Protein AF-A0A8J6HPQ1-F1 (afdb_monomer_lite)

Secondary structure (DSSP, 8-state):
-PPPP-------EEE--S-------------------------------------S-TTSSSSS-----------GGGG------------------PPP-S--S-SS--EEEBPS---STTHHHHHHHHHHHHHHHHH-TTEEEEEEEESBGGGGGG-SEEEEEEESS-EEEEEEEEE--S-TTT-PBPHHHHHSSSSTT-HHHHHHHHHHTHHHHTTSEEEEEESPPBSS-TTTPEEEEEETTEEEEEEEEE-PPPTTT-S-TTSEEEEEE-TTS-HHHHHHHHHHHTTEEEE-S---HHHHHHHHHHHHHHHH----HHHHHHHHHHHHHHHH--SEEEPEEHHHHHHHHHHHHHTTT-PPPPPP-SPPPHHHHHHHHHHTT-SEEEEEGGGHHHHHHH----HHHHHT-HHHHHHHHHHT---SHHHHHHHHHHTTSS-EEEEE--

Radius of gyration: 29.82 Å; chains: 1; bounding box: 67×62×105 Å

Sequence (450 aa):
METDPATTRRLPIAVIPDNLRRNSSVKKGYAGKEVTTGRNSDTPHSSSEICQPFFENAGLVYKSMRGMMTNSIDRDQWLNVTSESTRYNMAQNGSVTAPDSQGVFRGKGWTFTKRTETLNWGMAFEDMNLVSLTLNLTFDNAVQDFVLSSYDSKFGAFGDIVCEVEASQENSKYAIQLKHVKDEQKKKIKVTDLENKCGKFSLLTFFEQYQEVKDVCEPYDIILHTNQKLDFNAEEEKIVFKHGTNTINVVMTKCDAHPWLSTNTNKSYKFKIIENQSKTNMKKYGKFFGKFYLYVEQMNVRQLEEHILDKFKNEFCCENDHALKKYLHFIKSWKNRDGKKKKLSKTVMKNVLLLNLLSEKIRLPMFSKEPLSAEIRQLREKILKYDVTILGTEKEDLIKRIWRFNSNELLNDAQAQELVVDYQLTFNDQTVLKLQWMMDRCPLLVVDSD

Foldseek 3Di:
DDDDDDPPPDFDEDEDDDPDDDDDDDDDDDDDDDDDDDDDDDDDDDDDDDDDDPPDDPPPPPPPPPDDDDDDDDPPPPPDDDDDDDDDDDDDDDDDDDDDPDPDPDDPDQKAAADPDDDPPCVLVLLLLLLLLLLLLLPDPQWPKKWWDARGVLLPQQRRIWMWTDGPPDTATAREHEDEDPDQPPDADELVQCQDCDHPNDVVVVLVSCVVNVVPCLRHQGEYAYLHHHPDDQQPDWRWHDDPPDTWTKGWDFDADDPSNAQDRRQKIAIDTDPPDDPVCCVSCVSVRVRYMYGYNGDGSVRSVVVSQVSVCVVPVDPPVQLVVQLSVQSSVLNPDHDMHGTDMSVLSVLLSVCSVQVVQQDAQAADPDDQDPVLQVVQVVQLVGQEYEDEPVCSNVVNRSDHDDLVVLVPDPQSVVCCVSSVNDDDPSSRLSSCSVVSNGHRYGYDDD

Structure (mmCIF, N/CA/C/O backbone):
data_AF-A0A8J6HPQ1-F1
#
_entry.id   AF-A0A8J6HPQ1-F1
#
loop_
_atom_site.group_PDB
_atom_site.id
_atom_site.type_symbol
_atom_site.label_atom_id
_atom_site.label_alt_id
_atom_site.label_comp_id
_atom_site.label_asym_id
_atom_site.label_entity_id
_atom_site.label_seq_id
_atom_site.pdbx_PDB_ins_code
_atom_site.Cartn_x
_atom_site.Cartn_y
_atom_site.Cartn_z
_atom_site.occupancy
_atom_site.B_iso_or_equiv
_atom_site.auth_seq_id
_atom_site.auth_comp_id
_atom_site.auth_asym_id
_atom_site.auth_atom_id
_atom_site.pdbx_PDB_model_num
ATOM 1 N N . MET A 1 1 ? -19.450 -30.661 -16.670 1.00 32.78 1 MET A N 1
ATOM 2 C CA . MET A 1 1 ? -19.177 -29.447 -17.463 1.00 32.78 1 MET A CA 1
ATOM 3 C C . MET A 1 1 ? -17.794 -28.988 -17.066 1.00 32.78 1 MET A C 1
ATOM 5 O O . MET A 1 1 ? -17.616 -28.540 -15.942 1.00 32.78 1 MET A O 1
ATOM 9 N N . GLU A 1 2 ? -16.821 -29.282 -17.922 1.00 23.94 2 GLU A N 1
ATOM 10 C CA . GLU A 1 2 ? -15.404 -28.991 -17.704 1.00 23.94 2 GLU A CA 1
ATOM 11 C C . GLU A 1 2 ? -15.161 -27.481 -17.752 1.00 23.94 2 GLU A C 1
ATOM 13 O O . GLU A 1 2 ? -15.694 -26.777 -18.608 1.00 23.94 2 GLU A O 1
ATOM 18 N N . THR A 1 3 ? -14.402 -26.992 -16.777 1.00 25.98 3 THR A N 1
ATOM 19 C CA . THR A 1 3 ? -13.984 -25.600 -16.640 1.00 25.98 3 THR A CA 1
ATOM 20 C C . THR A 1 3 ? -12.776 -25.326 -17.529 1.00 25.98 3 THR A C 1
ATOM 22 O O . THR A 1 3 ? -11.745 -25.983 -17.393 1.00 25.98 3 THR A O 1
ATOM 25 N N . ASP A 1 4 ? -12.921 -24.335 -18.400 1.00 23.81 4 ASP A N 1
ATOM 26 C CA . ASP A 1 4 ? -11.893 -23.786 -19.284 1.00 23.81 4 ASP A CA 1
ATOM 27 C C . ASP A 1 4 ? -10.743 -23.155 -18.460 1.00 23.81 4 ASP A C 1
ATOM 29 O O . ASP A 1 4 ? -11.016 -22.323 -17.583 1.00 23.81 4 ASP A O 1
ATOM 33 N N . PRO A 1 5 ? -9.464 -23.536 -18.652 1.00 29.23 5 PRO A N 1
ATOM 34 C CA . PRO A 1 5 ? -8.360 -22.928 -17.926 1.00 29.23 5 PRO A CA 1
ATOM 35 C C . PRO A 1 5 ? -8.022 -21.552 -18.508 1.00 29.23 5 PRO A C 1
ATOM 37 O O . PRO A 1 5 ? -7.756 -21.383 -19.696 1.00 29.23 5 PRO A O 1
ATOM 40 N N . ALA A 1 6 ? -8.001 -20.566 -17.612 1.00 28.52 6 ALA A N 1
ATOM 41 C CA . ALA A 1 6 ? -7.665 -19.173 -17.859 1.00 28.52 6 ALA A CA 1
ATOM 42 C C . ALA A 1 6 ? -6.465 -18.994 -18.808 1.00 28.52 6 ALA A C 1
ATOM 44 O O . ALA A 1 6 ? -5.337 -19.391 -18.513 1.00 28.52 6 ALA A O 1
ATOM 45 N N . THR A 1 7 ? -6.700 -18.311 -19.929 1.00 26.25 7 THR A N 1
ATOM 46 C CA . THR A 1 7 ? -5.657 -17.793 -20.817 1.00 26.25 7 THR A CA 1
ATOM 47 C C . THR A 1 7 ? -4.759 -16.806 -20.073 1.00 26.25 7 THR A C 1
ATOM 49 O O . THR A 1 7 ? -5.055 -15.613 -19.981 1.00 26.25 7 THR A O 1
ATOM 52 N N . THR A 1 8 ? -3.617 -17.283 -19.587 1.00 29.33 8 THR A N 1
ATOM 53 C CA . THR A 1 8 ? -2.474 -16.445 -19.224 1.00 29.33 8 THR A CA 1
ATOM 54 C C . THR A 1 8 ? -1.990 -15.751 -20.498 1.00 29.33 8 THR A C 1
ATOM 56 O O . THR A 1 8 ? -1.337 -16.373 -21.339 1.00 29.33 8 THR A O 1
ATOM 59 N N . ARG A 1 9 ? -2.326 -14.468 -20.698 1.00 25.91 9 ARG A N 1
ATOM 60 C CA . ARG A 1 9 ? -1.739 -13.667 -21.786 1.00 25.91 9 ARG A CA 1
ATOM 61 C C . ARG A 1 9 ? -0.232 -13.566 -21.544 1.00 25.91 9 ARG A C 1
ATOM 63 O O . ARG A 1 9 ? 0.218 -12.777 -20.720 1.00 25.91 9 ARG A O 1
ATOM 70 N N . ARG A 1 10 ? 0.540 -14.400 -22.243 1.00 32.25 10 ARG A N 1
ATOM 71 C CA . ARG A 1 10 ? 2.000 -14.288 -22.318 1.00 32.25 10 ARG A CA 1
ATOM 72 C C . ARG A 1 10 ? 2.336 -12.970 -23.017 1.00 32.25 10 ARG A C 1
ATOM 74 O O . ARG A 1 10 ? 1.737 -12.665 -24.048 1.00 32.25 10 ARG A O 1
ATOM 81 N N . LEU A 1 11 ? 3.272 -12.203 -22.461 1.00 37.22 11 LEU A N 1
ATOM 82 C CA . LEU A 1 11 ? 3.807 -11.025 -23.143 1.00 37.22 11 LEU A CA 1
ATOM 83 C C . LEU A 1 11 ? 4.459 -11.476 -24.464 1.00 37.22 11 LEU A C 1
ATOM 85 O O . LEU A 1 11 ? 5.200 -12.465 -24.454 1.00 37.22 11 LEU A O 1
ATOM 89 N N . PRO A 1 12 ? 4.191 -10.813 -25.600 1.00 37.28 12 PRO A N 1
ATOM 90 C CA . PRO A 1 12 ? 4.874 -11.107 -26.850 1.00 37.28 12 PRO A CA 1
ATOM 91 C C . PRO A 1 12 ? 6.359 -10.737 -26.719 1.00 37.28 12 PRO A C 1
ATOM 93 O O . PRO A 1 12 ? 6.711 -9.569 -26.565 1.00 37.28 12 PRO A O 1
ATOM 96 N N . ILE A 1 13 ? 7.235 -11.741 -26.808 1.00 43.84 13 ILE A N 1
ATOM 97 C CA . ILE A 1 13 ? 8.697 -11.585 -26.792 1.00 43.84 13 ILE A CA 1
ATOM 98 C C . ILE A 1 13 ? 9.233 -11.880 -28.194 1.00 43.84 13 ILE A C 1
ATOM 100 O O . ILE A 1 13 ? 8.897 -12.910 -28.782 1.00 43.84 13 ILE A O 1
ATOM 104 N N . ALA A 1 14 ? 10.086 -10.998 -28.719 1.00 48.56 14 ALA A N 1
ATOM 105 C CA . ALA A 1 14 ? 10.877 -11.275 -29.916 1.00 48.56 14 ALA A CA 1
ATOM 106 C C . ALA A 1 14 ? 12.315 -11.644 -29.538 1.00 48.56 14 ALA A C 1
ATOM 108 O O . ALA A 1 14 ? 12.958 -10.930 -28.765 1.00 48.56 14 ALA A O 1
ATOM 109 N N . VAL A 1 15 ? 12.825 -12.715 -30.150 1.00 51.72 15 VAL A N 1
ATOM 110 C CA . VAL A 1 15 ? 14.250 -13.067 -30.168 1.00 51.72 15 VAL A CA 1
ATOM 111 C C . VAL A 1 15 ? 14.731 -12.886 -31.603 1.00 51.72 15 VAL A C 1
ATOM 113 O O . VAL A 1 15 ? 14.120 -13.431 -32.523 1.00 51.72 15 VAL A O 1
ATOM 116 N N . ILE A 1 16 ? 15.786 -12.098 -31.815 1.00 53.22 16 ILE A N 1
ATOM 117 C CA . ILE A 1 16 ? 16.389 -11.921 -33.142 1.00 53.22 16 ILE A CA 1
ATOM 118 C C . ILE A 1 16 ? 17.510 -12.961 -33.289 1.00 53.22 16 ILE A C 1
ATOM 120 O O . ILE A 1 16 ? 18.554 -12.782 -32.668 1.00 53.22 16 ILE A O 1
ATOM 124 N N . PRO A 1 17 ? 17.329 -14.036 -34.083 1.00 43.28 17 PRO A N 1
ATOM 125 C CA . PRO A 1 17 ? 18.342 -15.076 -34.231 1.00 43.28 17 PRO A CA 1
ATOM 126 C C . PRO A 1 17 ? 19.552 -14.602 -35.049 1.00 43.28 17 PRO A C 1
ATOM 128 O O . PRO A 1 17 ? 19.472 -13.680 -35.867 1.00 43.28 17 PRO A O 1
ATOM 131 N N . ASP A 1 18 ? 20.674 -15.302 -34.887 1.00 39.25 18 ASP A N 1
ATOM 132 C CA . ASP A 1 18 ? 21.975 -14.938 -35.458 1.00 39.25 18 ASP A CA 1
ATOM 133 C C . ASP A 1 18 ? 22.052 -14.919 -36.990 1.00 39.25 18 ASP A C 1
ATOM 135 O O . ASP A 1 18 ? 22.879 -14.206 -37.576 1.00 39.25 18 ASP A O 1
ATOM 139 N N . ASN A 1 19 ? 21.157 -15.628 -37.672 1.00 39.09 19 ASN A N 1
ATOM 140 C CA . ASN A 1 19 ? 21.348 -16.021 -39.065 1.00 39.09 19 ASN A CA 1
ATOM 141 C C . ASN A 1 19 ? 20.798 -15.007 -40.081 1.00 39.09 19 ASN A C 1
ATOM 143 O O . ASN A 1 19 ? 19.824 -15.264 -40.780 1.00 39.09 19 ASN A O 1
ATOM 147 N N . LEU A 1 20 ? 21.487 -13.873 -40.222 1.00 37.72 20 LEU A N 1
ATOM 148 C CA . LEU A 1 20 ? 21.421 -13.010 -41.410 1.00 37.72 20 LEU A CA 1
ATOM 149 C C . LEU A 1 20 ? 22.843 -12.584 -41.814 1.00 37.72 20 LEU A C 1
ATOM 151 O O . LEU A 1 20 ? 23.227 -11.422 -41.686 1.00 37.72 20 LEU A O 1
ATOM 155 N N . ARG A 1 21 ? 23.656 -13.531 -42.305 1.00 31.25 21 ARG A N 1
ATOM 156 C CA . ARG A 1 21 ? 24.890 -13.205 -43.041 1.00 31.25 21 ARG A CA 1
ATOM 157 C C . ARG A 1 21 ? 24.569 -13.027 -44.525 1.00 31.25 21 ARG A C 1
ATOM 159 O O . ARG A 1 21 ? 24.099 -13.945 -45.189 1.00 31.25 21 ARG A O 1
ATOM 166 N N . ARG A 1 22 ? 24.853 -11.825 -45.034 1.00 33.72 22 ARG A N 1
ATOM 167 C CA . ARG A 1 22 ? 24.871 -11.488 -46.463 1.00 33.72 22 ARG A CA 1
ATOM 168 C C . ARG A 1 22 ? 25.926 -12.335 -47.183 1.00 33.72 22 ARG A C 1
ATOM 170 O O . ARG A 1 22 ? 27.099 -12.282 -46.826 1.00 33.72 22 ARG A O 1
ATOM 177 N N . ASN A 1 23 ? 25.519 -13.038 -48.238 1.00 28.39 23 ASN A N 1
ATOM 178 C CA . ASN A 1 23 ? 26.438 -13.525 -49.262 1.00 28.39 23 ASN A CA 1
ATOM 179 C C . ASN A 1 23 ? 26.859 -12.343 -50.144 1.00 28.39 23 ASN A C 1
ATOM 181 O O . ASN A 1 23 ? 26.070 -11.841 -50.939 1.00 28.39 23 ASN A O 1
ATOM 185 N N . SER A 1 24 ? 28.111 -11.915 -50.022 1.00 28.42 24 SER A N 1
ATOM 186 C CA . SER A 1 24 ? 28.781 -11.114 -51.044 1.00 28.42 24 SER A CA 1
ATOM 187 C C . SER A 1 24 ? 30.201 -11.636 -51.228 1.00 28.42 24 SER A C 1
ATOM 189 O O . SER A 1 24 ? 31.141 -11.161 -50.594 1.00 28.42 24 SER A O 1
ATOM 191 N N . SER A 1 25 ? 30.360 -12.628 -52.099 1.00 28.14 25 SER A N 1
ATOM 192 C CA . SER A 1 25 ? 31.652 -12.965 -52.687 1.00 28.14 25 SER A CA 1
ATOM 193 C C . SER A 1 25 ? 31.571 -12.754 -54.194 1.00 28.14 25 SER A C 1
ATOM 195 O O . SER A 1 25 ? 30.987 -13.518 -54.957 1.00 28.14 25 SER A O 1
ATOM 197 N N . VAL A 1 26 ? 32.175 -11.641 -54.596 1.00 30.86 26 VAL A N 1
ATOM 198 C CA . VAL A 1 26 ? 32.612 -11.339 -55.954 1.00 30.86 26 VAL A CA 1
ATOM 199 C C . VAL A 1 26 ? 33.489 -12.494 -56.448 1.00 30.86 26 VAL A C 1
ATOM 201 O O . VAL A 1 26 ? 34.530 -12.772 -55.854 1.00 30.86 26 VAL A O 1
ATOM 204 N N . LYS A 1 27 ? 33.119 -13.134 -57.562 1.00 29.66 27 LYS A N 1
ATOM 205 C CA . LYS A 1 27 ? 34.068 -13.878 -58.400 1.00 29.66 27 LYS A CA 1
ATOM 206 C C . LYS A 1 27 ? 34.045 -13.326 -59.819 1.00 29.66 27 LYS A C 1
ATOM 208 O O . LYS A 1 27 ? 33.013 -13.261 -60.476 1.00 29.66 27 LYS A O 1
ATOM 213 N N . LYS A 1 28 ? 35.235 -12.892 -60.231 1.00 29.81 28 LYS A N 1
ATOM 214 C CA . LYS A 1 28 ? 35.607 -12.448 -61.570 1.00 29.81 28 LYS A CA 1
ATOM 215 C C . LYS A 1 28 ? 35.434 -13.586 -62.584 1.00 29.81 28 LYS A C 1
ATOM 217 O O . LYS A 1 28 ? 35.845 -14.702 -62.297 1.00 29.81 28 LYS A O 1
ATOM 222 N N . GLY A 1 29 ? 34.890 -13.213 -63.744 1.00 25.88 29 GLY A N 1
ATOM 223 C CA . GLY A 1 29 ? 35.262 -13.607 -65.108 1.00 25.88 29 GLY A CA 1
ATOM 224 C C . GLY A 1 29 ? 35.421 -15.084 -65.458 1.00 25.88 29 GLY A C 1
ATOM 225 O O . GLY A 1 29 ? 36.303 -15.739 -64.931 1.00 25.88 29 GLY A O 1
ATOM 226 N N . TYR A 1 30 ? 34.694 -15.527 -66.486 1.00 25.38 30 TYR A N 1
ATOM 227 C CA . TYR A 1 30 ? 35.277 -16.293 -67.591 1.00 25.38 30 TYR A CA 1
ATOM 228 C C . TYR A 1 30 ? 34.447 -16.092 -68.864 1.00 25.38 30 TYR A C 1
ATOM 230 O O . TYR A 1 30 ? 33.219 -16.123 -68.837 1.00 25.38 30 TYR A O 1
ATOM 238 N N . ALA A 1 31 ? 35.149 -15.868 -69.974 1.00 28.39 31 ALA A N 1
ATOM 239 C CA . ALA A 1 31 ? 34.635 -16.014 -71.325 1.00 28.39 31 ALA A CA 1
ATOM 240 C C . ALA A 1 31 ? 34.844 -17.468 -71.780 1.00 28.39 31 ALA A C 1
ATOM 242 O O . ALA A 1 31 ? 35.900 -18.035 -71.499 1.00 28.39 31 ALA A O 1
ATOM 243 N N . GLY A 1 32 ? 33.896 -18.020 -72.545 1.00 26.09 32 GLY A N 1
ATOM 244 C CA . GLY A 1 32 ? 34.190 -19.084 -73.511 1.00 26.09 32 GLY A CA 1
ATOM 245 C C . GLY A 1 32 ? 33.384 -20.386 -73.425 1.00 26.09 32 GLY A C 1
ATOM 246 O O . GLY A 1 32 ? 33.773 -21.301 -72.715 1.00 26.09 32 GLY A O 1
ATOM 247 N N . LYS A 1 33 ? 32.396 -20.458 -74.328 1.00 27.36 33 LYS A N 1
ATOM 248 C CA . LYS A 1 33 ? 31.916 -21.595 -75.146 1.00 27.36 33 LYS A CA 1
ATOM 249 C C . LYS A 1 33 ? 31.045 -22.730 -74.568 1.00 27.36 33 LYS A C 1
ATOM 251 O O . LYS A 1 33 ? 31.336 -23.376 -73.573 1.00 27.36 33 LYS A O 1
ATOM 256 N N . GLU A 1 34 ? 29.988 -22.933 -75.358 1.00 27.77 34 GLU A N 1
ATOM 257 C CA . GLU A 1 34 ? 28.918 -23.933 -75.433 1.00 27.77 34 GLU A CA 1
ATOM 258 C C . GLU A 1 34 ? 29.355 -25.406 -75.340 1.00 27.77 34 GLU A C 1
ATOM 260 O O . GLU A 1 34 ? 30.443 -25.746 -75.793 1.00 27.77 34 GLU A O 1
ATOM 265 N N . VAL A 1 35 ? 28.455 -26.281 -74.859 1.00 27.41 35 VAL A N 1
ATOM 266 C CA . VAL A 1 35 ? 27.753 -27.345 -75.627 1.00 27.41 35 VAL A CA 1
ATOM 267 C C . VAL A 1 35 ? 26.641 -27.967 -74.743 1.00 27.41 35 VAL A C 1
ATOM 269 O O . VAL A 1 35 ? 26.634 -27.842 -73.524 1.00 27.41 35 VAL A O 1
ATOM 272 N N . THR A 1 36 ? 25.646 -28.535 -75.420 1.00 27.30 36 THR A N 1
ATOM 273 C CA . THR A 1 36 ? 24.233 -28.821 -75.126 1.00 27.30 36 THR A CA 1
ATOM 274 C C . THR A 1 36 ? 23.881 -30.176 -74.461 1.00 27.30 36 THR A C 1
ATOM 276 O O . THR A 1 36 ? 24.655 -31.126 -74.493 1.00 27.30 36 THR A O 1
ATOM 279 N N . THR A 1 37 ? 22.599 -30.267 -74.034 1.00 27.17 37 THR A N 1
ATOM 280 C CA . THR A 1 37 ? 21.731 -31.449 -73.725 1.00 27.17 37 THR A CA 1
ATOM 281 C C . THR A 1 37 ? 21.893 -32.117 -72.342 1.00 27.17 37 THR A C 1
ATOM 283 O O . THR A 1 37 ? 23.007 -32.288 -71.883 1.00 27.17 37 THR A O 1
ATOM 286 N N . GLY A 1 38 ? 20.863 -32.537 -71.585 1.00 24.92 38 GLY A N 1
ATOM 287 C CA . GLY A 1 38 ? 19.401 -32.543 -71.731 1.00 24.92 38 GLY A CA 1
ATOM 288 C C . GLY A 1 38 ? 18.695 -33.243 -70.534 1.00 24.92 38 GLY A C 1
ATOM 289 O O . GLY A 1 38 ? 19.339 -33.949 -69.771 1.00 24.92 38 GLY A O 1
ATOM 290 N N . ARG A 1 39 ? 17.362 -33.057 -70.456 1.00 26.12 39 ARG A N 1
ATOM 291 C CA . ARG A 1 39 ? 16.277 -33.866 -69.823 1.00 26.12 39 ARG A CA 1
ATOM 292 C C . ARG A 1 39 ? 16.180 -34.113 -68.293 1.00 26.12 39 ARG A C 1
ATOM 294 O O . ARG A 1 39 ? 16.931 -34.882 -67.716 1.00 26.12 39 ARG A O 1
ATOM 301 N N . ASN A 1 40 ? 15.079 -33.560 -67.755 1.00 26.56 40 ASN A N 1
ATOM 302 C CA . ASN A 1 40 ? 14.003 -34.102 -66.893 1.00 26.56 40 ASN A CA 1
ATOM 303 C C . ASN A 1 40 ? 14.297 -35.136 -65.789 1.00 26.56 40 ASN A C 1
ATOM 305 O O . ASN A 1 40 ? 14.686 -36.264 -66.075 1.00 26.56 40 ASN A O 1
ATOM 309 N N . SER A 1 41 ? 13.830 -34.841 -64.569 1.00 27.12 41 SER A N 1
ATOM 310 C CA . SER A 1 41 ? 12.793 -35.649 -63.888 1.00 27.12 41 SER A CA 1
ATOM 311 C C . SER A 1 41 ? 12.275 -34.973 -62.610 1.00 27.12 41 SER A C 1
ATOM 313 O O . SER A 1 41 ? 13.000 -34.264 -61.915 1.00 27.12 41 SER A O 1
ATOM 315 N N . ASP A 1 42 ? 10.981 -35.174 -62.376 1.00 26.33 42 ASP A N 1
ATOM 316 C CA . ASP A 1 42 ? 10.109 -34.536 -61.395 1.00 26.33 42 ASP A CA 1
ATOM 317 C C . ASP A 1 42 ? 10.163 -35.159 -59.985 1.00 26.33 42 ASP A C 1
ATOM 319 O O . ASP A 1 42 ? 10.059 -36.375 -59.859 1.00 26.33 42 ASP A O 1
ATOM 323 N N . THR A 1 43 ? 10.103 -34.288 -58.958 1.00 28.78 43 THR A N 1
ATOM 324 C CA . THR A 1 43 ? 9.434 -34.430 -57.625 1.00 28.78 43 THR A CA 1
ATOM 325 C C . THR A 1 43 ? 9.845 -35.584 -56.673 1.00 28.78 43 THR A C 1
ATOM 327 O O . THR A 1 43 ? 10.504 -36.514 -57.118 1.00 28.78 43 THR A O 1
ATOM 330 N N . PRO A 1 44 ? 9.465 -35.601 -55.362 1.00 33.97 44 PRO A N 1
ATOM 331 C CA . PRO A 1 44 ? 8.608 -34.685 -54.573 1.00 33.97 44 PRO A CA 1
ATOM 332 C C . PRO A 1 44 ? 9.203 -34.261 -53.196 1.00 33.97 44 PRO A C 1
ATOM 334 O O . PRO A 1 44 ? 10.197 -34.816 -52.749 1.00 33.97 44 PRO A O 1
ATOM 337 N N . HIS A 1 45 ? 8.582 -33.301 -52.488 1.00 27.00 45 HIS A N 1
ATOM 338 C CA . HIS A 1 45 ? 8.007 -33.538 -51.143 1.00 27.00 45 HIS A CA 1
ATOM 339 C C . HIS A 1 45 ? 7.481 -32.276 -50.424 1.00 27.00 45 HIS A C 1
ATOM 341 O O . HIS A 1 45 ? 8.190 -31.301 -50.196 1.00 27.00 45 HIS A O 1
ATOM 347 N N . SER A 1 46 ? 6.197 -32.391 -50.062 1.00 26.88 46 SER A N 1
ATOM 348 C CA . SER A 1 46 ? 5.512 -31.929 -48.846 1.00 26.88 46 SER A CA 1
ATOM 349 C C . SER A 1 46 ? 5.818 -30.544 -48.272 1.00 26.88 46 SER A C 1
ATOM 351 O O . SER A 1 46 ? 6.674 -30.353 -47.410 1.00 26.88 46 SER A O 1
ATOM 353 N N . SER A 1 47 ? 4.936 -29.621 -48.635 1.00 27.09 47 SER A N 1
ATOM 354 C CA . SER A 1 47 ? 4.289 -28.709 -47.699 1.00 27.09 47 SER A CA 1
ATOM 355 C C . SER A 1 47 ? 3.591 -29.448 -46.544 1.00 27.09 47 SER A C 1
ATOM 357 O O . SER A 1 47 ? 3.091 -30.549 -46.747 1.00 27.09 47 SER A O 1
ATOM 359 N N . SER A 1 48 ? 3.472 -28.728 -45.423 1.00 26.41 48 SER A N 1
ATOM 360 C CA . SER A 1 48 ? 2.582 -28.902 -44.261 1.00 26.41 48 SER A CA 1
ATOM 361 C C . SER A 1 48 ? 3.048 -29.774 -43.085 1.00 26.41 48 SER A C 1
ATOM 363 O O . SER A 1 48 ? 3.384 -30.938 -43.248 1.00 26.41 48 SER A O 1
ATOM 365 N N . GLU A 1 49 ? 2.919 -29.152 -41.904 1.00 27.73 49 GLU A N 1
ATOM 366 C CA . GLU A 1 49 ? 2.837 -29.713 -40.544 1.00 27.73 49 GLU A CA 1
ATOM 367 C C . GLU A 1 49 ? 4.138 -30.070 -39.823 1.00 27.73 49 GLU A C 1
ATOM 369 O O . GLU A 1 49 ? 4.553 -31.215 -39.857 1.00 27.73 49 GLU A O 1
ATOM 374 N N . ILE A 1 50 ? 4.687 -29.113 -39.050 1.00 24.05 50 ILE A N 1
ATOM 375 C CA . ILE A 1 50 ? 5.027 -29.328 -37.625 1.00 24.05 50 ILE A CA 1
ATOM 376 C C . ILE A 1 50 ? 4.804 -28.004 -36.865 1.00 24.05 50 ILE A C 1
ATOM 378 O O . ILE A 1 50 ? 5.636 -27.096 -36.898 1.00 24.05 50 ILE A O 1
ATOM 382 N N . CYS A 1 51 ? 3.675 -27.899 -36.162 1.00 23.14 51 CYS A N 1
ATOM 383 C CA . CYS A 1 51 ? 3.470 -26.952 -35.068 1.00 23.14 51 CYS A CA 1
ATOM 384 C C . CYS A 1 51 ? 3.388 -27.736 -33.748 1.00 23.14 51 CYS A C 1
ATOM 386 O O . CYS A 1 51 ? 2.509 -28.576 -33.598 1.00 23.14 51 CYS A O 1
ATOM 388 N N . GLN A 1 52 ? 4.264 -27.351 -32.808 1.00 26.12 52 GLN A N 1
ATOM 389 C CA . GLN A 1 52 ? 4.327 -27.664 -31.364 1.00 26.12 52 GLN A CA 1
ATOM 390 C C . GLN A 1 52 ? 4.814 -29.058 -30.904 1.00 26.12 52 GLN A C 1
ATOM 392 O O . GLN A 1 52 ? 4.598 -30.034 -31.615 1.00 26.12 52 GLN A O 1
ATOM 397 N N . PRO A 1 53 ? 5.441 -29.172 -29.697 1.00 31.42 53 PRO A N 1
ATOM 398 C CA . PRO A 1 53 ? 5.705 -28.142 -28.671 1.00 31.42 53 PRO A CA 1
ATOM 399 C C . PRO A 1 53 ? 7.197 -28.026 -28.255 1.00 31.42 53 PRO A C 1
ATOM 401 O O . PRO A 1 53 ? 7.819 -29.002 -27.856 1.00 31.42 53 PRO A O 1
ATOM 404 N N . PHE A 1 54 ? 7.768 -26.813 -28.260 1.00 25.31 54 PHE A N 1
ATOM 405 C CA . PHE A 1 54 ? 9.134 -26.543 -27.750 1.00 25.31 54 PHE A CA 1
ATOM 406 C C . PHE A 1 54 ? 9.170 -25.562 -26.560 1.00 25.31 54 PHE A C 1
ATOM 408 O O . PHE A 1 54 ? 10.208 -24.990 -26.246 1.00 25.31 54 PHE A O 1
ATOM 415 N N . PHE A 1 55 ? 8.039 -25.363 -25.875 1.00 28.72 55 PHE A N 1
ATOM 416 C CA . PHE A 1 55 ? 7.951 -24.508 -24.681 1.00 28.72 55 PHE A CA 1
ATOM 417 C C . PHE A 1 55 ? 7.213 -25.189 -23.525 1.00 28.72 55 PHE A C 1
ATOM 419 O O . PHE A 1 55 ? 6.354 -24.596 -22.873 1.00 28.72 55 PHE A O 1
ATOM 426 N N . GLU A 1 56 ? 7.599 -26.429 -23.249 1.00 25.91 56 GLU A N 1
ATOM 427 C CA . GLU A 1 56 ? 7.592 -26.972 -21.894 1.00 25.91 56 GLU A CA 1
ATOM 428 C C . GLU A 1 56 ? 9.056 -26.965 -21.434 1.00 25.91 56 GLU A C 1
ATOM 430 O O . GLU A 1 56 ? 9.917 -27.457 -22.156 1.00 25.91 56 GLU A O 1
ATOM 435 N N . ASN A 1 57 ? 9.339 -26.366 -20.271 1.00 29.19 57 ASN A N 1
ATOM 436 C CA . ASN A 1 57 ? 10.666 -26.176 -19.647 1.00 29.19 57 ASN A CA 1
ATOM 437 C C . ASN A 1 57 ? 11.348 -24.799 -19.765 1.00 29.19 57 ASN A C 1
ATOM 439 O O . ASN A 1 57 ? 12.574 -24.708 -19.782 1.00 29.19 57 ASN A O 1
ATOM 443 N N . ALA A 1 58 ? 10.595 -23.712 -19.571 1.00 27.83 58 ALA A N 1
ATOM 444 C CA . ALA A 1 58 ? 11.155 -22.485 -18.970 1.00 27.83 58 ALA A CA 1
ATOM 445 C C . ALA A 1 58 ? 11.559 -22.662 -17.476 1.00 27.83 58 ALA A C 1
ATOM 447 O O . ALA A 1 58 ? 11.733 -21.689 -16.753 1.00 27.83 58 ALA A O 1
ATOM 448 N N . GLY A 1 59 ? 11.712 -23.911 -17.013 1.00 26.92 59 GLY A N 1
ATOM 449 C CA . GLY A 1 59 ? 12.187 -24.310 -15.687 1.00 26.92 59 GLY A CA 1
ATOM 450 C C . GLY A 1 59 ? 13.567 -24.983 -15.691 1.00 26.92 59 GLY A C 1
ATOM 451 O O . GLY A 1 59 ? 13.925 -25.618 -14.704 1.00 26.92 59 GLY A O 1
ATOM 452 N N . LEU A 1 60 ? 14.350 -24.884 -16.776 1.00 25.55 60 LEU A N 1
ATOM 453 C CA . LEU A 1 60 ? 15.658 -25.557 -16.875 1.00 25.55 60 LEU A CA 1
ATOM 454 C C . LEU A 1 60 ? 16.872 -24.658 -17.159 1.00 25.55 60 LEU A C 1
ATOM 456 O O . LEU A 1 60 ? 17.987 -25.169 -17.193 1.00 25.55 60 LEU A O 1
ATOM 460 N N . VAL A 1 61 ? 16.714 -23.334 -17.246 1.00 29.03 61 VAL A N 1
ATOM 461 C CA . VAL A 1 61 ? 17.857 -22.416 -17.471 1.00 29.03 61 VAL A CA 1
ATOM 462 C C . VAL A 1 61 ? 18.436 -21.831 -16.166 1.00 29.03 61 VAL A C 1
ATOM 464 O O . VAL A 1 61 ? 19.452 -21.153 -16.183 1.00 29.03 61 VAL A O 1
ATOM 467 N N . TYR A 1 62 ? 17.899 -22.191 -14.995 1.00 28.86 62 TYR A N 1
ATOM 468 C CA . TYR A 1 62 ? 18.432 -21.764 -13.685 1.00 28.86 62 TYR A CA 1
ATOM 469 C C . TYR A 1 62 ? 19.261 -22.842 -12.958 1.00 28.86 62 TYR A C 1
ATOM 471 O O . TYR A 1 62 ? 19.279 -22.918 -11.732 1.00 28.86 62 TYR A O 1
ATOM 479 N N . LYS A 1 63 ? 19.958 -23.713 -13.705 1.00 25.98 63 LYS A N 1
ATOM 480 C CA . LYS A 1 63 ? 20.811 -24.781 -13.137 1.00 25.98 63 LYS A CA 1
ATOM 481 C C . LYS A 1 63 ? 22.320 -24.626 -13.372 1.00 25.98 63 LYS A C 1
ATOM 483 O O . LYS A 1 63 ? 23.064 -25.521 -12.986 1.00 25.98 63 LYS A O 1
ATOM 488 N N . SER A 1 64 ? 22.794 -23.497 -13.910 1.00 27.75 64 SER A N 1
ATOM 489 C CA . SER A 1 64 ? 24.223 -23.302 -14.234 1.00 27.75 64 SER A CA 1
ATOM 490 C C . SER A 1 64 ? 24.967 -22.229 -13.417 1.00 27.75 64 SER A C 1
ATOM 492 O O . SER A 1 64 ? 26.081 -21.865 -13.776 1.00 27.75 64 SER A O 1
ATOM 494 N N . MET A 1 65 ? 24.424 -21.747 -12.294 1.00 27.20 65 MET A N 1
ATOM 495 C CA . MET A 1 65 ? 25.137 -20.813 -11.397 1.00 27.20 65 MET A CA 1
ATOM 496 C C . MET A 1 65 ? 25.411 -21.421 -10.018 1.00 27.20 65 MET A C 1
ATOM 498 O O . MET A 1 65 ? 25.256 -20.791 -8.978 1.00 27.20 65 MET A O 1
ATOM 502 N N . ARG A 1 66 ? 25.843 -22.686 -10.008 1.00 28.98 66 ARG A N 1
ATOM 503 C CA . ARG A 1 66 ? 26.363 -23.353 -8.812 1.00 28.98 66 ARG A CA 1
ATOM 504 C C . ARG A 1 66 ? 27.886 -23.342 -8.868 1.00 28.98 66 ARG A C 1
ATOM 506 O O . ARG A 1 66 ? 28.506 -24.309 -9.294 1.00 28.98 66 ARG A O 1
ATOM 513 N N . GLY A 1 67 ? 28.483 -22.236 -8.449 1.00 27.31 67 GLY A N 1
ATOM 514 C CA . GLY A 1 67 ? 29.929 -22.169 -8.299 1.00 27.31 67 GLY A CA 1
ATOM 515 C C . GLY A 1 67 ? 30.441 -20.749 -8.205 1.00 27.31 67 GLY A C 1
ATOM 516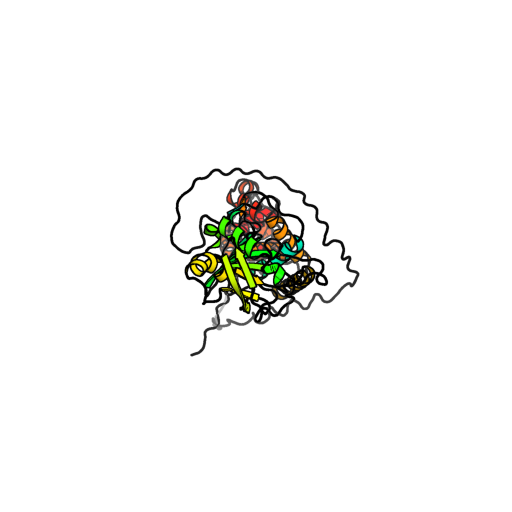 O O . GLY A 1 67 ? 30.807 -20.183 -9.222 1.00 27.31 67 GLY A O 1
ATOM 517 N N . MET A 1 68 ? 30.505 -20.211 -6.987 1.00 23.56 68 MET A N 1
ATOM 518 C CA . MET A 1 68 ? 31.758 -19.768 -6.358 1.00 23.56 68 MET A CA 1
ATOM 519 C C . MET A 1 68 ? 31.515 -18.723 -5.255 1.00 23.56 68 MET A C 1
ATOM 521 O O . MET A 1 68 ? 30.854 -17.716 -5.453 1.00 23.56 68 MET A O 1
ATOM 525 N N . MET A 1 69 ? 32.174 -18.990 -4.123 1.00 24.66 69 MET A N 1
ATOM 526 C CA . MET A 1 69 ? 32.528 -18.106 -3.003 1.00 24.66 69 MET A CA 1
ATOM 527 C C . MET A 1 69 ? 31.464 -17.768 -1.947 1.00 24.66 69 MET A C 1
ATOM 529 O O . MET A 1 69 ? 30.719 -16.798 -2.005 1.00 24.66 69 MET A O 1
ATOM 533 N N . THR A 1 70 ? 31.548 -18.547 -0.870 1.00 30.81 70 THR A N 1
ATOM 534 C CA . THR A 1 70 ? 31.380 -18.106 0.517 1.00 30.81 70 THR A CA 1
ATOM 535 C C . THR A 1 70 ? 32.274 -16.896 0.828 1.00 30.81 70 THR A C 1
ATOM 537 O O . THR A 1 70 ? 33.477 -16.980 0.585 1.00 30.81 70 THR A O 1
ATOM 540 N N . ASN A 1 71 ? 31.736 -15.826 1.431 1.00 26.19 71 ASN A N 1
ATOM 541 C CA . ASN A 1 71 ? 32.185 -15.335 2.746 1.00 26.19 71 ASN A CA 1
ATOM 542 C C . ASN A 1 71 ? 31.442 -14.082 3.253 1.00 26.19 71 ASN A C 1
ATOM 544 O O . ASN A 1 71 ? 31.134 -13.164 2.505 1.00 26.19 71 ASN A O 1
ATOM 548 N N . SER A 1 72 ? 31.210 -14.124 4.571 1.00 25.95 72 SER A N 1
ATOM 549 C CA . SER A 1 72 ? 30.898 -13.079 5.561 1.00 25.95 72 SER A CA 1
ATOM 550 C C . SER A 1 72 ? 30.015 -11.895 5.161 1.00 25.95 72 SER A C 1
ATOM 552 O O . SER A 1 72 ? 30.424 -10.944 4.503 1.00 25.95 72 SER A O 1
ATOM 554 N N . ILE A 1 73 ? 28.818 -11.944 5.734 1.00 28.08 73 ILE A N 1
ATOM 555 C CA . ILE A 1 73 ? 27.803 -10.904 5.817 1.00 28.08 73 ILE A CA 1
ATOM 556 C C . ILE A 1 73 ? 28.285 -9.782 6.746 1.00 28.08 73 ILE A C 1
ATOM 558 O O . ILE A 1 73 ? 28.572 -10.054 7.912 1.00 28.08 73 ILE A O 1
ATOM 562 N N . ASP A 1 74 ? 28.256 -8.537 6.271 1.00 28.31 74 ASP A N 1
ATOM 563 C CA . ASP A 1 74 ? 28.267 -7.355 7.137 1.00 28.31 74 ASP A CA 1
ATOM 564 C C . ASP A 1 74 ? 26.836 -6.782 7.220 1.00 28.31 74 ASP A C 1
ATOM 566 O O . ASP A 1 74 ? 26.236 -6.383 6.217 1.00 28.31 74 ASP A O 1
ATOM 570 N N . ARG A 1 75 ? 26.232 -6.871 8.413 1.00 34.78 75 ARG A N 1
ATOM 571 C CA . ARG A 1 75 ? 24.791 -6.671 8.693 1.00 34.78 75 ARG A CA 1
ATOM 572 C C . ARG A 1 75 ? 24.409 -5.207 8.947 1.00 34.78 75 ARG A C 1
ATOM 574 O O . ARG A 1 75 ? 23.222 -4.893 8.930 1.00 34.78 75 ARG A O 1
ATOM 581 N N . ASP A 1 76 ? 25.380 -4.309 9.094 1.00 28.25 76 ASP A N 1
ATOM 582 C CA . ASP A 1 76 ? 25.133 -2.956 9.615 1.00 28.25 76 ASP A CA 1
ATOM 583 C C . ASP A 1 76 ? 24.976 -1.856 8.545 1.00 28.25 76 ASP A C 1
ATOM 585 O O . ASP A 1 76 ? 24.665 -0.710 8.867 1.00 28.25 76 ASP A O 1
ATOM 589 N N . GLN A 1 77 ? 25.069 -2.181 7.251 1.00 33.69 77 GLN A N 1
ATOM 590 C CA . GLN A 1 77 ? 24.843 -1.199 6.172 1.00 33.69 77 GLN A CA 1
ATOM 591 C C . GLN A 1 77 ? 23.366 -0.990 5.784 1.00 33.69 77 GLN A C 1
ATOM 593 O O . GLN A 1 77 ? 23.061 -0.149 4.939 1.00 33.69 77 GLN A O 1
ATOM 598 N N . TRP A 1 78 ? 22.421 -1.700 6.407 1.00 37.28 78 TRP A N 1
ATOM 599 C CA . TRP A 1 78 ? 20.990 -1.594 6.078 1.00 37.28 78 TRP A CA 1
ATOM 600 C C . TRP A 1 78 ? 20.327 -0.287 6.552 1.00 37.28 78 TRP A C 1
ATOM 602 O O . TRP A 1 78 ? 19.241 0.053 6.079 1.00 37.28 78 TRP A O 1
ATOM 612 N N . LEU A 1 79 ? 20.967 0.463 7.459 1.00 32.09 79 LEU A N 1
ATOM 613 C CA . LEU A 1 79 ? 20.343 1.592 8.164 1.00 32.09 79 LEU A CA 1
ATOM 614 C C . LEU A 1 79 ? 20.887 2.985 7.814 1.00 32.09 79 LEU A C 1
ATOM 616 O O . LEU A 1 79 ? 20.307 3.968 8.266 1.00 32.09 79 LEU A O 1
ATOM 620 N N . ASN A 1 80 ? 21.918 3.105 6.974 1.00 28.00 80 ASN A N 1
ATOM 621 C CA . ASN A 1 80 ? 22.525 4.401 6.656 1.00 28.00 80 ASN A CA 1
ATOM 622 C C . ASN A 1 80 ? 22.485 4.701 5.156 1.00 28.00 80 ASN A C 1
ATOM 624 O O . ASN A 1 80 ? 23.457 4.492 4.439 1.00 28.00 80 ASN A O 1
ATOM 628 N N . VAL A 1 81 ? 21.363 5.252 4.689 1.00 32.53 81 VAL A N 1
ATOM 629 C CA . VAL A 1 81 ? 21.333 6.041 3.450 1.00 32.53 81 VAL A CA 1
ATOM 630 C C . VAL A 1 81 ? 20.656 7.365 3.777 1.00 32.53 81 VAL A C 1
ATOM 632 O O . VAL A 1 81 ? 19.434 7.455 3.887 1.00 32.53 81 VAL A O 1
ATOM 635 N N . THR A 1 82 ? 21.481 8.379 4.016 1.00 27.91 82 THR A N 1
ATOM 636 C CA . THR A 1 82 ? 21.070 9.765 4.240 1.00 27.91 82 THR A CA 1
ATOM 637 C C . THR A 1 82 ? 20.503 10.368 2.959 1.00 27.91 82 THR A C 1
ATOM 639 O O . THR A 1 82 ? 21.029 10.167 1.868 1.00 27.91 82 THR A O 1
ATOM 642 N N . SER A 1 83 ? 19.412 11.111 3.111 1.00 28.44 83 SER A N 1
ATOM 643 C CA . SER A 1 83 ? 18.679 11.794 2.052 1.00 28.44 83 SER A CA 1
ATOM 644 C C . SER A 1 83 ? 19.447 13.002 1.504 1.00 28.44 83 SER A C 1
ATOM 646 O O . SER A 1 83 ? 19.547 14.019 2.190 1.00 28.44 83 SER A O 1
ATOM 648 N N . GLU A 1 84 ? 19.897 12.946 0.253 1.00 25.41 84 GLU A N 1
ATOM 649 C CA . GLU A 1 84 ? 20.159 14.154 -0.537 1.00 25.41 84 GLU A CA 1
ATOM 650 C C . GLU A 1 84 ? 18.908 14.488 -1.353 1.00 25.41 84 GLU A C 1
ATOM 652 O O . GLU A 1 84 ? 18.570 13.843 -2.343 1.00 25.41 84 GLU A O 1
ATOM 657 N N . SER A 1 85 ? 18.160 15.486 -0.883 1.00 26.41 85 SER A N 1
ATOM 658 C CA . SER A 1 85 ? 16.962 15.994 -1.545 1.00 26.41 85 SER A CA 1
ATOM 659 C C . SER A 1 85 ? 17.343 16.985 -2.649 1.00 26.41 85 SER A C 1
ATOM 661 O O . SER A 1 85 ? 17.696 18.131 -2.360 1.00 26.41 85 SER A O 1
ATOM 663 N N . THR A 1 86 ? 17.222 16.596 -3.916 1.00 26.17 86 THR A N 1
ATOM 664 C CA . THR A 1 86 ? 17.235 17.554 -5.030 1.00 26.17 86 THR A CA 1
ATOM 665 C C . THR A 1 86 ? 15.845 18.188 -5.152 1.00 26.17 86 THR A C 1
ATOM 667 O O . THR A 1 86 ? 14.863 17.508 -5.447 1.00 26.17 86 THR A O 1
ATOM 670 N N . ARG A 1 87 ? 15.736 19.494 -4.880 1.00 24.41 87 ARG A N 1
ATOM 671 C CA . ARG A 1 87 ? 14.485 20.260 -5.016 1.00 24.41 87 ARG A CA 1
ATOM 672 C C . ARG A 1 87 ? 14.182 20.507 -6.497 1.00 24.41 87 ARG A C 1
ATOM 674 O O . ARG A 1 87 ? 14.941 21.209 -7.153 1.00 24.41 87 ARG A O 1
ATOM 681 N N . TYR A 1 88 ? 13.041 20.024 -6.982 1.00 26.53 88 TYR A N 1
ATOM 682 C CA . TYR A 1 88 ? 12.425 20.502 -8.222 1.00 26.53 88 TYR A CA 1
ATOM 683 C C . TYR A 1 88 ? 11.088 21.170 -7.893 1.00 26.53 88 TYR A C 1
ATOM 685 O O . TYR A 1 88 ? 10.158 20.527 -7.413 1.00 26.53 88 TYR A O 1
ATOM 693 N N . ASN A 1 89 ? 11.011 22.480 -8.135 1.00 24.52 89 ASN A N 1
ATOM 694 C CA . ASN A 1 89 ? 9.776 23.254 -8.070 1.00 24.52 89 ASN A CA 1
ATOM 695 C C . ASN A 1 89 ? 9.095 23.207 -9.441 1.00 24.52 89 ASN A C 1
ATOM 697 O O . ASN A 1 89 ? 9.626 23.754 -10.403 1.00 24.52 89 ASN A O 1
ATOM 701 N N . MET A 1 90 ? 7.898 22.629 -9.521 1.00 29.03 90 MET A N 1
ATOM 702 C CA . MET A 1 90 ? 6.968 22.908 -10.615 1.00 29.03 90 MET A CA 1
ATOM 703 C C . MET A 1 90 ? 5.623 23.329 -10.029 1.00 29.03 90 MET A C 1
ATOM 705 O O . MET A 1 90 ? 4.909 22.541 -9.412 1.00 29.03 90 MET A O 1
ATOM 709 N N . ALA A 1 91 ? 5.307 24.612 -10.198 1.00 25.38 91 ALA A N 1
ATOM 710 C CA . ALA A 1 91 ? 3.999 25.176 -9.916 1.00 25.38 91 ALA A CA 1
ATOM 711 C C . ALA A 1 91 ? 3.003 24.702 -10.985 1.00 25.38 91 ALA A C 1
ATOM 713 O O . ALA A 1 91 ? 3.277 24.826 -12.177 1.00 25.38 91 ALA A O 1
ATOM 714 N N . GLN A 1 92 ? 1.839 24.197 -10.576 1.00 30.03 92 GLN A N 1
ATOM 715 C CA . GLN A 1 92 ? 0.713 23.983 -11.484 1.00 30.03 92 GLN A CA 1
ATOM 716 C C . GLN A 1 92 ? -0.559 24.603 -10.908 1.00 30.03 92 GLN A C 1
ATOM 718 O O . GLN A 1 92 ? -1.139 24.099 -9.947 1.00 30.03 92 GLN A O 1
ATOM 723 N N . ASN A 1 93 ? -0.985 25.692 -11.550 1.00 28.05 93 ASN A N 1
ATOM 724 C CA . ASN A 1 93 ? -2.354 26.192 -11.532 1.00 28.05 93 ASN A CA 1
ATOM 725 C C . ASN A 1 93 ? -3.178 25.401 -12.560 1.00 28.05 93 ASN A C 1
ATOM 727 O O . ASN A 1 93 ? -2.725 25.203 -13.685 1.00 28.05 93 ASN A O 1
ATOM 731 N N . GLY A 1 94 ? -4.396 24.991 -12.204 1.00 26.66 94 GLY A N 1
ATOM 732 C CA . GLY A 1 94 ? -5.339 24.378 -13.143 1.00 26.66 94 GLY A CA 1
ATOM 733 C C . GLY A 1 94 ? -6.655 23.997 -12.468 1.00 26.66 94 GLY A C 1
ATOM 734 O O . GLY A 1 94 ? -6.652 23.290 -11.465 1.00 26.66 94 GLY A O 1
ATOM 735 N N . SER A 1 95 ? -7.756 24.529 -12.998 1.00 24.36 95 SER A N 1
ATOM 736 C CA . SER A 1 95 ? -9.075 24.668 -12.378 1.00 24.36 95 SER A CA 1
ATOM 737 C C . SER A 1 95 ? -9.941 23.399 -12.322 1.00 24.36 95 SER A C 1
ATOM 739 O O . SER A 1 95 ? -9.725 22.398 -13.006 1.00 24.36 95 SER A O 1
ATOM 741 N N . VAL A 1 96 ? -10.951 23.498 -11.455 1.00 27.58 96 VAL A N 1
ATOM 742 C CA . VAL A 1 96 ? -11.968 22.508 -11.080 1.00 27.58 96 VAL A CA 1
ATOM 743 C C . VAL A 1 96 ? -13.005 22.303 -12.191 1.00 27.58 96 VAL A C 1
ATOM 745 O O . VAL A 1 96 ? -13.528 23.267 -12.740 1.00 27.58 96 VAL A O 1
ATOM 748 N N . THR A 1 97 ? -13.360 21.045 -12.460 1.00 24.73 97 THR A N 1
ATOM 749 C CA . THR A 1 97 ? -14.605 20.630 -13.137 1.00 24.73 97 THR A CA 1
ATOM 750 C C . THR A 1 97 ? -15.137 19.354 -12.470 1.00 24.73 97 THR A C 1
ATOM 752 O O . THR A 1 97 ? -14.343 18.539 -11.999 1.00 24.73 97 THR A O 1
ATOM 755 N N . ALA A 1 98 ? -16.468 19.263 -12.367 1.00 26.20 98 ALA A N 1
ATOM 756 C CA . ALA A 1 98 ? -17.269 18.310 -11.583 1.00 26.20 98 ALA A CA 1
ATOM 757 C C . ALA A 1 98 ? -17.208 16.843 -12.104 1.00 26.20 98 ALA A C 1
ATOM 759 O O . ALA A 1 98 ? -16.625 16.624 -13.164 1.00 26.20 98 ALA A O 1
ATOM 760 N N . PRO A 1 99 ? -17.739 15.844 -11.358 1.00 31.81 99 PRO A N 1
ATOM 761 C CA . PRO A 1 99 ? -17.408 14.430 -11.545 1.00 31.81 99 PRO A CA 1
ATOM 762 C C . PRO A 1 99 ? -18.336 13.698 -12.525 1.00 31.81 99 PRO A C 1
ATOM 764 O O . PRO A 1 99 ? -19.557 13.832 -12.446 1.00 31.81 99 PRO A O 1
ATOM 767 N N . ASP A 1 100 ? -17.742 12.841 -13.358 1.00 28.89 100 ASP A N 1
ATOM 768 C CA . ASP A 1 100 ? -18.458 11.904 -14.223 1.00 28.89 100 ASP A CA 1
ATOM 769 C C . ASP A 1 100 ? -18.660 10.560 -13.504 1.00 28.89 100 ASP A C 1
ATOM 771 O O . ASP A 1 100 ? -17.767 10.012 -12.856 1.00 28.89 100 ASP A O 1
ATOM 775 N N . SER A 1 101 ? -19.881 10.044 -13.603 1.00 32.25 101 SER A N 1
ATOM 776 C CA . SER A 1 101 ? -20.447 8.933 -12.839 1.00 32.25 101 SER A CA 1
ATOM 777 C C . SER A 1 101 ? -20.305 7.573 -13.531 1.00 32.25 101 SER A C 1
ATOM 779 O O . SER A 1 101 ? -21.274 6.821 -13.624 1.00 32.25 101 SER A O 1
ATOM 781 N N . GLN A 1 102 ? -19.107 7.218 -14.003 1.00 28.27 102 GLN A N 1
ATOM 782 C CA . GLN A 1 102 ? -18.839 5.862 -14.497 1.00 28.27 102 GLN A CA 1
ATOM 783 C C . GLN A 1 102 ? -17.509 5.339 -13.959 1.00 28.27 102 GLN A C 1
ATOM 785 O O . GLN A 1 102 ? -16.475 5.985 -14.097 1.00 28.27 102 GLN A O 1
ATOM 790 N N . GLY A 1 103 ? -17.571 4.179 -13.297 1.00 34.69 103 GLY A N 1
ATOM 791 C CA . GLY A 1 103 ? -16.485 3.515 -12.574 1.00 34.69 103 GLY A CA 1
ATOM 792 C C . GLY A 1 103 ? -15.347 3.026 -13.463 1.00 34.69 103 GLY A C 1
ATOM 793 O O . GLY A 1 103 ? -15.117 1.831 -13.582 1.00 34.69 103 GLY A O 1
ATOM 794 N N . VAL A 1 104 ? -14.613 3.961 -14.051 1.00 36.50 104 VAL A N 1
ATOM 795 C CA . VAL A 1 104 ? -13.323 3.732 -14.688 1.00 36.50 104 VAL A CA 1
ATOM 796 C C . VAL A 1 104 ? -12.324 4.598 -13.928 1.00 36.50 104 VAL A C 1
ATOM 798 O O . VAL A 1 104 ? -12.466 5.817 -13.896 1.00 36.50 104 VAL A O 1
ATOM 801 N N . PHE A 1 105 ? -11.293 3.996 -13.327 1.00 45.75 105 PHE A N 1
ATOM 802 C CA . PHE A 1 105 ? -10.207 4.671 -12.588 1.00 45.75 105 PHE A CA 1
ATOM 803 C C . PHE A 1 105 ? -9.333 5.622 -13.449 1.00 45.75 105 PHE A C 1
ATOM 805 O O . PHE A 1 105 ? -8.199 5.957 -13.094 1.00 45.75 105 PHE A O 1
ATOM 812 N N . ARG A 1 106 ? -9.833 6.099 -14.594 1.00 41.88 106 ARG A N 1
ATOM 813 C CA . ARG A 1 106 ? -9.128 6.989 -15.516 1.00 41.88 106 ARG A CA 1
ATOM 814 C C . ARG A 1 106 ? -9.701 8.400 -15.442 1.00 41.88 106 ARG A C 1
ATOM 816 O O . ARG A 1 106 ? -10.703 8.708 -16.070 1.00 41.88 106 ARG A O 1
ATOM 823 N N . GLY A 1 107 ? -8.980 9.272 -14.741 1.00 41.59 107 GLY A N 1
ATOM 824 C CA . GLY A 1 107 ? -9.118 10.723 -14.874 1.00 41.59 107 GLY A CA 1
ATOM 825 C C . GLY A 1 107 ? -9.445 11.437 -13.565 1.00 41.59 107 GLY A C 1
ATOM 826 O O . GLY A 1 107 ? -10.517 11.267 -13.009 1.00 41.59 107 GLY A O 1
ATOM 827 N N . LYS A 1 108 ? -8.515 12.292 -13.112 1.00 36.59 108 LYS A N 1
ATOM 828 C CA . LYS A 1 108 ? -8.641 13.249 -11.988 1.00 36.59 108 LYS A CA 1
ATOM 829 C C . LYS A 1 108 ? -8.858 12.614 -10.597 1.00 36.59 108 LYS A C 1
ATOM 831 O O . LYS A 1 108 ? -9.967 12.391 -10.141 1.00 36.59 108 LYS A O 1
ATOM 836 N N . GLY A 1 109 ? -7.754 12.400 -9.872 1.00 53.12 109 GLY A N 1
ATOM 837 C CA . GLY A 1 109 ? -7.759 11.872 -8.490 1.00 53.12 109 GLY A CA 1
ATOM 838 C C . GLY A 1 109 ? -6.466 11.164 -8.064 1.00 53.12 109 GLY A C 1
ATOM 839 O O . GLY A 1 109 ? -6.278 10.835 -6.897 1.00 53.12 109 GLY A O 1
ATOM 840 N N . TRP A 1 110 ? -5.539 10.984 -9.006 1.00 75.12 110 TRP A N 1
ATOM 841 C CA . TRP A 1 110 ? -4.284 10.249 -8.837 1.00 75.12 110 TRP A CA 1
ATOM 842 C C . TRP A 1 110 ? -3.226 10.967 -8.011 1.00 75.12 110 TRP A C 1
ATOM 844 O O . TRP A 1 110 ? -2.141 10.432 -7.827 1.00 75.12 110 TRP A O 1
ATOM 854 N N . THR A 1 111 ? -3.506 12.171 -7.520 1.00 86.44 111 THR A N 1
ATOM 855 C CA . THR A 1 111 ? -2.551 12.933 -6.721 1.00 86.44 111 THR A CA 1
ATOM 856 C C . THR A 1 111 ? -3.071 13.215 -5.328 1.00 86.44 111 THR A C 1
ATOM 858 O O . THR A 1 111 ? -4.242 13.565 -5.173 1.00 86.44 111 THR A O 1
ATOM 861 N N . PHE A 1 112 ? -2.186 13.167 -4.342 1.00 91.12 112 PHE A N 1
ATOM 862 C CA . PHE A 1 112 ? -2.483 13.481 -2.951 1.00 91.12 112 PHE A CA 1
ATOM 863 C C . PHE A 1 112 ? -1.417 14.404 -2.359 1.00 91.12 112 PHE A C 1
ATOM 865 O O . PHE A 1 112 ? -0.326 14.548 -2.915 1.00 91.12 112 PHE A O 1
ATOM 872 N N . THR A 1 113 ? -1.743 15.028 -1.231 1.00 90.31 113 THR A N 1
ATOM 873 C CA . THR A 1 113 ? -0.802 15.854 -0.472 1.00 90.31 113 THR A CA 1
ATOM 874 C C . THR A 1 113 ? -0.379 15.079 0.764 1.00 90.31 113 THR A C 1
ATOM 876 O O . THR A 1 113 ? -1.221 14.585 1.514 1.00 90.31 113 THR A O 1
ATOM 879 N N . LYS A 1 114 ? 0.932 14.957 0.970 1.00 88.38 114 LYS A N 1
ATOM 880 C CA . LYS A 1 114 ? 1.492 14.334 2.171 1.00 88.38 114 LYS A CA 1
ATOM 881 C C . LYS A 1 114 ? 1.211 15.215 3.398 1.00 88.38 114 LYS A C 1
ATOM 883 O O . LYS A 1 114 ? 1.362 16.433 3.324 1.00 88.38 114 LYS A O 1
ATOM 888 N N . ARG A 1 115 ? 0.826 14.615 4.525 1.00 86.88 115 ARG A N 1
ATOM 889 C CA . ARG A 1 115 ? 0.658 15.298 5.818 1.00 86.88 115 ARG A CA 1
ATOM 890 C C . ARG A 1 115 ? 1.994 15.897 6.283 1.00 86.88 115 ARG A C 1
ATOM 892 O O . ARG A 1 115 ? 3.012 15.204 6.294 1.00 86.88 115 ARG A O 1
ATOM 899 N N . THR A 1 116 ? 1.984 17.167 6.682 1.00 71.69 116 THR A N 1
ATOM 900 C CA . THR A 1 116 ? 3.090 17.823 7.396 1.00 71.69 116 THR A CA 1
ATOM 901 C C . THR A 1 116 ? 3.258 17.169 8.774 1.00 71.69 116 THR A C 1
ATOM 903 O O . THR A 1 116 ? 2.262 16.864 9.415 1.00 71.69 116 THR A O 1
ATOM 906 N N . GLU A 1 117 ? 4.497 16.937 9.227 1.00 62.44 117 GLU A N 1
ATOM 907 C CA . GLU A 1 117 ? 4.833 16.326 10.538 1.00 62.44 117 GLU A CA 1
ATOM 908 C C . GLU A 1 117 ? 4.705 14.790 10.642 1.00 62.44 117 GLU A C 1
ATOM 910 O O . GLU A 1 117 ? 4.137 14.231 11.582 1.00 62.44 117 GLU A O 1
ATOM 915 N N . THR A 1 118 ? 5.305 14.053 9.707 1.00 59.22 118 THR A N 1
ATOM 916 C CA . THR A 1 118 ? 5.537 12.611 9.900 1.00 59.22 118 THR A CA 1
ATOM 917 C C . THR A 1 118 ? 6.632 12.395 10.949 1.00 59.22 118 THR A C 1
ATOM 919 O O . THR A 1 118 ? 7.812 12.601 10.673 1.00 59.22 118 THR A O 1
ATOM 922 N N . LEU A 1 119 ? 6.251 12.009 12.169 1.00 55.88 119 LEU A N 1
ATOM 923 C CA . LEU A 1 119 ? 7.189 11.666 13.243 1.00 55.88 119 LEU A CA 1
ATOM 924 C C . LEU A 1 119 ? 8.018 10.424 12.860 1.00 55.88 119 LEU A C 1
ATOM 926 O O . LEU A 1 119 ? 7.469 9.416 12.430 1.00 55.88 119 LEU A O 1
ATOM 930 N N . ASN A 1 120 ? 9.334 10.451 13.094 1.00 57.50 120 ASN A N 1
ATOM 931 C CA . ASN A 1 120 ? 10.262 9.369 12.709 1.00 57.50 120 ASN A CA 1
ATOM 932 C C . ASN A 1 120 ? 10.065 8.034 13.466 1.00 57.50 120 ASN A C 1
ATOM 934 O O . ASN A 1 120 ? 10.692 7.020 13.145 1.00 57.50 120 ASN A O 1
ATOM 938 N N . TRP A 1 121 ? 9.220 8.001 14.498 1.00 62.53 121 TRP A N 1
ATOM 939 C CA . TRP A 1 121 ? 9.054 6.837 15.368 1.00 62.53 121 TRP A CA 1
ATOM 940 C C . TRP A 1 121 ? 8.137 5.788 14.732 1.00 62.53 121 TRP A C 1
ATOM 942 O O . TRP A 1 121 ? 6.922 5.920 14.779 1.00 62.53 121 TRP A O 1
ATOM 952 N N . GLY A 1 122 ? 8.725 4.709 14.207 1.00 77.06 122 GLY A N 1
ATOM 953 C CA . GLY A 1 122 ? 7.979 3.616 13.562 1.00 77.06 122 GLY A CA 1
ATOM 954 C C . GLY A 1 122 ? 8.057 3.618 12.035 1.00 77.06 122 GLY A C 1
ATOM 955 O O . GLY A 1 122 ? 7.529 2.705 11.412 1.00 77.06 122 GLY A O 1
ATOM 956 N N . MET A 1 123 ? 8.794 4.562 11.440 1.00 85.81 123 MET A N 1
ATOM 957 C CA . MET A 1 123 ? 8.929 4.702 9.987 1.00 85.81 123 MET A CA 1
ATOM 958 C C . MET A 1 123 ? 9.369 3.407 9.289 1.00 85.81 123 MET A C 1
ATOM 960 O O . MET A 1 123 ? 8.787 3.046 8.275 1.00 85.81 123 MET A O 1
ATOM 964 N N . ALA A 1 124 ? 10.320 2.659 9.864 1.00 88.94 124 ALA A N 1
ATOM 965 C CA . ALA A 1 124 ? 10.762 1.379 9.302 1.00 88.94 124 ALA A CA 1
ATOM 966 C C . ALA A 1 124 ? 9.627 0.342 9.215 1.00 88.94 124 ALA A C 1
ATOM 968 O O . ALA A 1 124 ? 9.510 -0.366 8.220 1.00 88.94 124 ALA A O 1
ATOM 969 N N . PHE A 1 125 ? 8.756 0.282 10.227 1.00 89.81 125 PHE A N 1
ATOM 970 C CA . PHE A 1 125 ? 7.589 -0.602 10.212 1.00 89.81 125 PHE A CA 1
ATOM 971 C C . PHE A 1 125 ? 6.611 -0.202 9.114 1.00 89.81 125 PHE A C 1
ATOM 973 O O . PHE A 1 125 ? 6.109 -1.052 8.385 1.00 89.81 125 PHE A O 1
ATOM 980 N N . GLU A 1 126 ? 6.373 1.093 8.957 1.00 91.25 126 GLU A N 1
ATOM 981 C CA . GLU A 1 126 ? 5.485 1.603 7.921 1.00 91.25 126 GLU A CA 1
ATOM 982 C C . GLU A 1 126 ? 6.048 1.399 6.514 1.00 91.25 126 GLU A C 1
ATOM 984 O O . GLU A 1 126 ? 5.304 1.022 5.613 1.00 91.25 126 GLU A O 1
ATOM 989 N N . ASP A 1 127 ? 7.354 1.604 6.325 1.00 92.06 127 ASP A N 1
ATOM 990 C CA . ASP A 1 127 ? 8.042 1.326 5.063 1.00 92.06 127 ASP A CA 1
ATOM 991 C C . ASP A 1 127 ? 7.872 -0.143 4.677 1.00 92.06 127 ASP A C 1
ATOM 993 O O . ASP A 1 127 ? 7.471 -0.440 3.555 1.00 92.06 127 ASP A O 1
ATOM 997 N N . MET A 1 128 ? 8.130 -1.067 5.609 1.00 93.56 128 MET A N 1
ATOM 998 C CA . MET A 1 128 ? 8.026 -2.498 5.327 1.00 93.56 128 MET A CA 1
ATOM 999 C C . MET A 1 128 ? 6.581 -2.945 5.080 1.00 93.56 128 MET A C 1
ATOM 1001 O O . MET A 1 128 ? 6.345 -3.736 4.171 1.00 93.56 128 MET A O 1
ATOM 1005 N N . ASN A 1 129 ? 5.596 -2.406 5.806 1.00 94.06 129 ASN A N 1
ATOM 1006 C CA . ASN A 1 129 ? 4.184 -2.694 5.520 1.00 94.06 129 ASN A CA 1
ATOM 1007 C C . ASN A 1 129 ? 3.781 -2.203 4.124 1.00 94.06 129 ASN A C 1
ATOM 1009 O O . ASN A 1 129 ? 3.136 -2.935 3.378 1.00 94.06 129 ASN A O 1
ATOM 1013 N N . LEU A 1 130 ? 4.201 -0.995 3.737 1.00 95.06 130 LEU A N 1
ATOM 1014 C CA . LEU A 1 130 ? 3.922 -0.446 2.411 1.00 95.06 130 LEU A CA 1
ATOM 1015 C C . LEU A 1 130 ? 4.588 -1.270 1.295 1.00 95.06 130 LEU A C 1
ATOM 1017 O O . LEU A 1 130 ? 3.967 -1.536 0.265 1.00 95.06 130 LEU A O 1
ATOM 1021 N N . VAL A 1 131 ? 5.835 -1.704 1.494 1.00 94.94 131 VAL A N 1
ATOM 1022 C CA . VAL A 1 131 ? 6.545 -2.584 0.552 1.00 94.94 131 VAL A CA 1
ATOM 1023 C C . VAL A 1 131 ? 5.838 -3.930 0.428 1.00 94.94 131 VAL A C 1
ATOM 1025 O O . VAL A 1 131 ? 5.575 -4.372 -0.687 1.00 94.94 131 VAL A O 1
ATOM 1028 N N . SER A 1 132 ? 5.512 -4.567 1.552 1.00 94.38 132 SER A N 1
ATOM 1029 C CA . SER A 1 132 ? 4.812 -5.853 1.564 1.00 94.38 132 SER A CA 1
ATOM 1030 C C . SER A 1 132 ? 3.469 -5.752 0.838 1.00 94.38 132 SER A C 1
ATOM 1032 O O . SER A 1 132 ? 3.195 -6.524 -0.080 1.00 94.38 132 SER A O 1
ATOM 1034 N N . LEU A 1 133 ? 2.673 -4.723 1.154 1.00 95.50 133 LEU A N 1
ATOM 1035 C CA . LEU A 1 133 ? 1.375 -4.487 0.527 1.00 95.50 133 LEU A CA 1
ATOM 1036 C C . LEU A 1 133 ? 1.489 -4.257 -0.985 1.00 95.50 133 LEU A C 1
ATOM 1038 O O . LEU A 1 133 ? 0.777 -4.892 -1.759 1.00 95.50 133 LEU A O 1
ATOM 1042 N N . THR A 1 134 ? 2.391 -3.375 -1.423 1.00 95.06 134 THR A N 1
ATOM 1043 C CA . THR A 1 134 ? 2.597 -3.110 -2.860 1.00 95.06 134 THR A CA 1
ATOM 1044 C C . THR A 1 134 ? 3.055 -4.360 -3.601 1.00 95.06 134 THR A C 1
ATOM 1046 O O . THR A 1 134 ? 2.552 -4.629 -4.690 1.00 95.06 134 THR A O 1
ATOM 1049 N N . LEU A 1 135 ? 3.956 -5.154 -3.014 1.00 92.69 135 LEU A N 1
ATOM 1050 C CA . LEU A 1 135 ? 4.411 -6.411 -3.601 1.00 92.69 135 LEU A CA 1
ATOM 1051 C C . LEU A 1 135 ? 3.251 -7.411 -3.713 1.00 92.69 135 LEU A C 1
ATOM 1053 O O . LEU A 1 135 ? 3.028 -7.976 -4.782 1.00 92.69 135 LEU A O 1
ATOM 1057 N N . ASN A 1 136 ? 2.459 -7.569 -2.649 1.00 92.62 136 ASN A N 1
ATOM 1058 C CA . ASN A 1 136 ? 1.283 -8.439 -2.630 1.00 92.62 136 ASN A CA 1
ATOM 1059 C C . ASN A 1 136 ? 0.279 -8.071 -3.725 1.00 92.62 136 ASN A C 1
ATOM 1061 O O . ASN A 1 136 ? -0.078 -8.924 -4.533 1.00 92.62 136 ASN A O 1
ATOM 1065 N N . LEU A 1 137 ? -0.121 -6.802 -3.802 1.00 94.06 137 LEU A N 1
ATOM 1066 C CA . LEU A 1 137 ? -1.109 -6.339 -4.778 1.00 94.06 137 LEU A CA 1
ATOM 1067 C C . LEU A 1 137 ? -0.591 -6.386 -6.226 1.00 94.06 137 LEU A C 1
ATOM 1069 O O . LEU A 1 137 ? -1.360 -6.600 -7.167 1.00 94.06 137 LEU A O 1
ATOM 1073 N N . THR A 1 138 ? 0.716 -6.190 -6.427 1.00 93.12 138 THR A N 1
ATOM 1074 C CA . THR A 1 138 ? 1.323 -6.193 -7.766 1.00 93.12 138 THR A CA 1
ATOM 1075 C C . THR A 1 138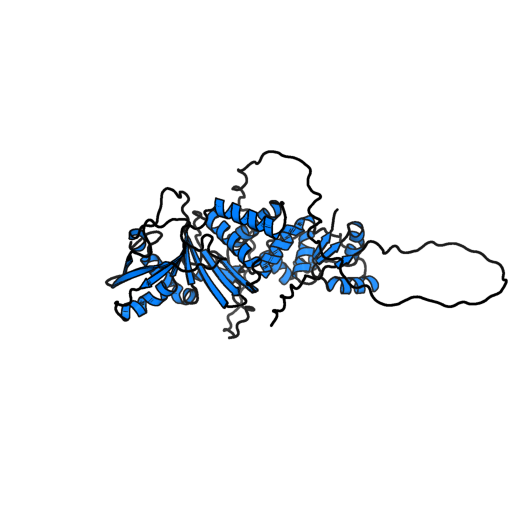 ? 1.285 -7.579 -8.408 1.00 93.12 138 THR A C 1
ATOM 1077 O O . THR A 1 138 ? 1.003 -7.678 -9.606 1.00 93.12 138 THR A O 1
ATOM 1080 N N . PHE A 1 139 ? 1.511 -8.631 -7.618 1.00 88.81 139 PHE A N 1
ATOM 1081 C CA . PHE A 1 139 ? 1.578 -10.017 -8.100 1.00 88.81 139 PHE A CA 1
ATOM 1082 C C . PHE A 1 139 ? 0.283 -10.803 -7.964 1.00 88.81 139 PHE A C 1
ATOM 1084 O O . PHE A 1 139 ? 0.136 -11.841 -8.600 1.00 88.81 139 PHE A O 1
ATOM 1091 N N . ASP A 1 140 ? -0.686 -10.309 -7.200 1.00 90.06 140 ASP A N 1
ATOM 1092 C CA . ASP A 1 140 ? -1.963 -10.999 -7.097 1.00 90.06 140 ASP A CA 1
ATOM 1093 C C . ASP A 1 140 ? -2.751 -10.921 -8.418 1.00 90.06 140 ASP A C 1
ATOM 1095 O O . ASP A 1 140 ? -3.053 -9.834 -8.913 1.00 90.06 140 ASP A O 1
ATOM 1099 N N . ASN A 1 141 ? -3.091 -12.069 -9.005 1.00 89.25 141 ASN A N 1
ATOM 1100 C CA . ASN A 1 141 ? -3.817 -12.139 -10.277 1.00 89.25 141 ASN A CA 1
ATOM 1101 C C . ASN A 1 141 ? -5.297 -11.740 -10.166 1.00 89.25 141 ASN A C 1
ATOM 1103 O O . ASN A 1 141 ? -5.898 -11.373 -11.174 1.00 89.25 141 ASN A O 1
ATOM 1107 N N . ALA A 1 142 ? -5.891 -11.797 -8.971 1.00 91.06 142 ALA A N 1
ATOM 1108 C CA . ALA A 1 142 ? -7.262 -11.358 -8.733 1.00 91.06 142 ALA A CA 1
ATOM 1109 C C . ALA A 1 142 ? -7.381 -9.828 -8.675 1.00 91.06 142 ALA A C 1
ATOM 1111 O O . ALA A 1 142 ? -8.471 -9.303 -8.912 1.00 91.06 142 ALA A O 1
ATOM 1112 N N . VAL A 1 143 ? -6.277 -9.120 -8.402 1.00 92.00 143 VAL A N 1
ATOM 1113 C CA . VAL A 1 143 ? -6.198 -7.652 -8.423 1.00 92.00 143 VAL A CA 1
ATOM 1114 C C . VAL A 1 143 ? -5.990 -7.167 -9.857 1.00 92.00 143 VAL A C 1
ATOM 1116 O O . VAL A 1 143 ? -4.954 -7.438 -10.467 1.00 92.00 143 VAL A O 1
ATOM 1119 N N . GLN A 1 144 ? -6.938 -6.403 -10.390 1.00 93.00 144 GLN A N 1
ATOM 1120 C CA . GLN A 1 144 ? -6.834 -5.794 -11.718 1.00 93.00 144 GLN A CA 1
ATOM 1121 C C . GLN A 1 144 ? -5.954 -4.542 -11.680 1.00 93.00 144 GLN A C 1
ATOM 1123 O O . GLN A 1 144 ? -5.003 -4.436 -12.455 1.00 93.00 144 GLN A O 1
ATOM 1128 N N . ASP A 1 145 ? -6.213 -3.648 -10.726 1.00 93.56 145 ASP A N 1
ATOM 1129 C CA . ASP A 1 145 ? -5.375 -2.489 -10.420 1.00 93.56 145 ASP A CA 1
ATOM 1130 C C . ASP A 1 145 ? -5.523 -2.099 -8.941 1.00 93.56 145 ASP A C 1
ATOM 1132 O O . ASP A 1 145 ? -6.388 -2.591 -8.214 1.00 93.56 145 ASP A O 1
ATOM 1136 N N . PHE A 1 146 ? -4.650 -1.216 -8.474 1.00 94.81 146 PHE A N 1
ATOM 1137 C CA . PHE A 1 146 ? -4.784 -0.580 -7.173 1.00 94.81 146 PHE A CA 1
ATOM 1138 C C . PHE A 1 146 ? -4.321 0.865 -7.241 1.00 94.81 146 PHE A C 1
ATOM 1140 O O . PHE A 1 146 ? -3.585 1.262 -8.140 1.00 94.81 146 PHE A O 1
ATOM 1147 N N . VAL A 1 147 ? -4.704 1.641 -6.236 1.00 94.94 147 VAL A N 1
ATOM 1148 C CA . VAL A 1 147 ? -4.219 2.995 -6.038 1.00 94.94 147 VAL A CA 1
ATOM 1149 C C . VAL A 1 147 ? -3.829 3.177 -4.571 1.00 94.94 147 VAL A C 1
ATOM 1151 O O . VAL A 1 147 ? -4.651 3.010 -3.671 1.00 94.94 147 VAL A O 1
ATOM 1154 N N . LEU A 1 148 ? -2.563 3.526 -4.330 1.00 95.50 148 LEU A N 1
ATOM 1155 C CA . LEU A 1 148 ? -1.974 3.643 -2.994 1.00 95.50 148 LEU A CA 1
ATOM 1156 C C . LEU A 1 148 ? -1.432 5.048 -2.714 1.00 95.50 148 LEU A C 1
ATOM 1158 O O . LEU A 1 148 ? -0.656 5.606 -3.494 1.00 95.50 148 LEU A O 1
ATOM 1162 N N . SER A 1 149 ? -1.771 5.589 -1.548 1.00 95.19 149 SER A N 1
ATOM 1163 C CA . SER A 1 149 ? -1.169 6.798 -0.969 1.00 95.19 149 SER A CA 1
ATOM 1164 C C . SER A 1 149 ? -0.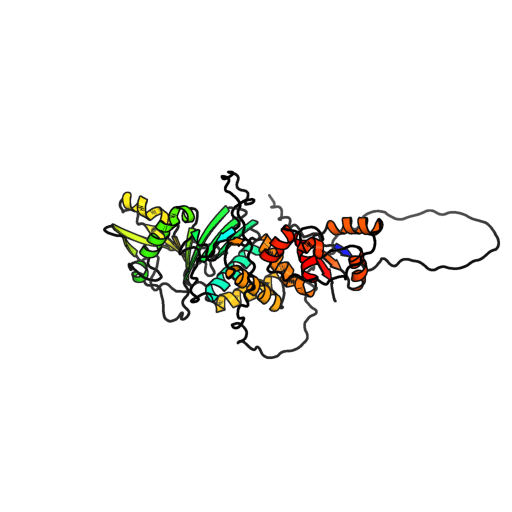629 6.515 0.430 1.00 95.19 149 SER A C 1
ATOM 1166 O O . SER A 1 149 ? -1.118 5.628 1.122 1.00 95.19 149 SER A O 1
ATOM 1168 N N . SER A 1 150 ? 0.384 7.274 0.851 1.00 94.00 150 SER A N 1
ATOM 1169 C CA . SER A 1 150 ? 0.960 7.171 2.196 1.00 94.00 150 SER A CA 1
ATOM 1170 C C . SER A 1 150 ? 1.110 8.549 2.827 1.00 94.00 150 SER A C 1
ATOM 1172 O O . SER A 1 150 ? 1.630 9.470 2.194 1.00 94.00 150 SER A O 1
ATOM 1174 N N . TYR A 1 151 ? 0.636 8.665 4.066 1.00 92.94 151 TYR A N 1
ATOM 1175 C CA . TYR A 1 151 ? 0.385 9.911 4.791 1.00 92.94 151 TYR A CA 1
ATOM 1176 C C . TYR A 1 151 ? -0.511 10.894 4.029 1.00 92.94 151 TYR A C 1
ATOM 1178 O O . TYR A 1 151 ? -0.185 12.076 3.928 1.00 92.94 151 TYR A O 1
ATOM 1186 N N . ASP A 1 152 ? -1.626 10.427 3.467 1.00 93.94 152 ASP A N 1
ATOM 1187 C CA . ASP A 1 152 ? -2.581 11.315 2.793 1.00 93.94 152 ASP A CA 1
ATOM 1188 C C . ASP A 1 152 ? -3.243 12.253 3.814 1.00 93.94 152 ASP A C 1
ATOM 1190 O O . ASP A 1 152 ? -3.952 11.806 4.720 1.00 93.94 152 ASP A O 1
ATOM 1194 N N . SER A 1 153 ? -3.005 13.562 3.678 1.00 92.31 153 SER A N 1
ATOM 1195 C CA . SER A 1 153 ? -3.488 14.561 4.634 1.00 92.31 153 SER A CA 1
ATOM 1196 C C . SER A 1 153 ? -5.012 14.604 4.743 1.00 92.31 153 SER A C 1
ATOM 1198 O O . SER A 1 153 ? -5.528 14.951 5.804 1.00 92.31 153 SER A O 1
ATOM 1200 N N . LYS A 1 154 ? -5.741 14.193 3.696 1.00 93.75 154 LYS A N 1
ATOM 1201 C CA . LYS A 1 154 ? -7.213 14.163 3.692 1.00 93.75 154 LYS A CA 1
ATOM 1202 C C . LYS A 1 154 ? -7.802 13.157 4.679 1.00 93.75 154 LYS A C 1
ATOM 1204 O O . LYS A 1 154 ? -8.944 13.315 5.090 1.00 93.75 154 LYS A O 1
ATOM 1209 N N . PHE A 1 155 ? -7.033 12.134 5.045 1.00 94.75 155 PHE A N 1
ATOM 1210 C CA . PHE A 1 155 ? -7.464 11.055 5.936 1.00 94.75 155 PHE A CA 1
ATOM 1211 C C . PHE A 1 155 ? -7.048 11.291 7.393 1.00 94.75 155 PHE A C 1
ATOM 1213 O O . PHE A 1 155 ? -7.261 10.427 8.246 1.00 94.75 155 PHE A O 1
ATOM 1220 N N . GLY A 1 156 ? -6.440 12.444 7.697 1.00 91.75 156 GLY A N 1
ATOM 1221 C CA . GLY A 1 156 ? -6.029 12.793 9.053 1.00 91.75 156 GLY A CA 1
ATOM 1222 C C . GLY A 1 156 ? -5.134 11.711 9.655 1.00 91.75 156 GLY A C 1
ATOM 1223 O O . GLY A 1 156 ? -4.081 11.388 9.105 1.00 91.75 156 GLY A O 1
ATOM 1224 N N . ALA A 1 157 ? -5.548 11.139 10.786 1.00 89.88 157 ALA A N 1
ATOM 1225 C CA . ALA A 1 157 ? -4.806 10.103 11.504 1.00 89.88 157 ALA A CA 1
ATOM 1226 C C . ALA A 1 157 ? -4.822 8.713 10.834 1.00 89.88 157 ALA A C 1
ATOM 1228 O O . ALA A 1 157 ? -3.960 7.898 11.157 1.00 89.88 157 ALA A O 1
ATOM 1229 N N . PHE A 1 158 ? -5.751 8.454 9.907 1.00 93.69 158 PHE A N 1
ATOM 1230 C CA . PHE A 1 158 ? -5.911 7.167 9.207 1.00 93.69 158 PHE A CA 1
ATOM 1231 C C . PHE A 1 158 ? -5.203 7.125 7.850 1.00 93.69 158 PHE A C 1
ATOM 1233 O O . PHE A 1 158 ? -5.372 6.188 7.076 1.00 93.69 158 PHE A O 1
ATOM 1240 N N . GLY A 1 159 ? -4.438 8.171 7.540 1.00 91.56 159 GLY A N 1
ATOM 1241 C CA . GLY A 1 159 ? -3.789 8.338 6.251 1.00 91.56 159 GLY A CA 1
ATOM 1242 C C . GLY A 1 159 ? -2.441 7.642 6.108 1.00 91.56 159 GLY A C 1
ATOM 1243 O O . GLY A 1 159 ? -1.808 7.871 5.082 1.00 91.56 159 GLY A O 1
ATOM 1244 N N . ASP A 1 160 ? -1.960 6.861 7.089 1.00 93.44 160 ASP A N 1
ATOM 1245 C CA . ASP A 1 160 ? -0.598 6.298 7.046 1.00 93.44 160 ASP A CA 1
ATOM 1246 C C . ASP A 1 160 ? -0.400 5.453 5.777 1.00 93.44 160 ASP A C 1
ATOM 1248 O O . ASP A 1 160 ? 0.579 5.653 5.048 1.00 93.44 160 ASP A O 1
ATOM 1252 N N . ILE A 1 161 ? -1.383 4.604 5.456 1.00 95.12 161 ILE A N 1
ATOM 1253 C CA . ILE A 1 161 ? -1.555 3.984 4.137 1.00 95.12 161 ILE A CA 1
ATOM 1254 C C . ILE A 1 161 ? -3.038 4.034 3.761 1.00 95.12 161 ILE A C 1
ATOM 1256 O O . ILE A 1 161 ? -3.891 3.584 4.518 1.00 95.12 161 ILE A O 1
ATOM 1260 N N . VAL A 1 162 ? -3.350 4.533 2.569 1.00 96.38 162 VAL A N 1
ATOM 1261 C CA . VAL A 1 162 ? -4.701 4.485 1.997 1.00 96.38 162 VAL A CA 1
ATOM 1262 C C . VAL A 1 162 ? -4.636 3.688 0.709 1.00 96.38 162 VAL A C 1
ATOM 1264 O O . VAL A 1 162 ? -3.810 3.987 -0.156 1.00 96.38 162 VAL A O 1
ATOM 1267 N N . CYS A 1 163 ? -5.492 2.679 0.599 1.00 95.69 163 CYS A N 1
ATOM 1268 C CA . CYS A 1 163 ? -5.497 1.718 -0.491 1.00 95.69 163 CYS A CA 1
ATOM 1269 C C . CYS A 1 163 ? -6.893 1.600 -1.093 1.00 95.69 163 CYS A C 1
ATOM 1271 O O . CYS A 1 163 ? -7.868 1.374 -0.379 1.00 95.69 163 CYS A O 1
ATOM 1273 N N . GLU A 1 164 ? -6.979 1.722 -2.409 1.00 95.31 164 GLU A N 1
ATOM 1274 C CA . GLU A 1 164 ? -8.174 1.418 -3.188 1.00 95.31 164 GLU A CA 1
ATOM 1275 C C . GLU A 1 164 ? -7.803 0.307 -4.163 1.00 95.31 164 GLU A C 1
ATOM 1277 O O . GLU A 1 164 ? -6.858 0.464 -4.932 1.00 95.31 164 GLU A O 1
ATOM 1282 N N . VAL A 1 165 ? -8.499 -0.823 -4.101 1.00 94.50 165 VAL A N 1
ATOM 1283 C CA . VAL A 1 165 ? -8.190 -2.016 -4.893 1.00 94.50 165 VAL A CA 1
ATOM 1284 C C . VAL A 1 165 ? -9.362 -2.317 -5.809 1.00 94.50 165 VAL A C 1
ATOM 1286 O O . VAL A 1 165 ? -10.501 -2.409 -5.352 1.00 94.50 165 VAL A O 1
ATOM 1289 N N . GLU A 1 166 ? -9.062 -2.485 -7.091 1.00 93.19 166 GLU A N 1
ATOM 1290 C CA . GLU A 1 166 ? -9.982 -3.014 -8.087 1.00 93.19 166 GLU A CA 1
ATOM 1291 C C . GLU A 1 166 ? -9.654 -4.493 -8.285 1.00 93.19 166 GLU A C 1
ATOM 1293 O O . GLU A 1 166 ? -8.575 -4.843 -8.774 1.00 93.19 166 GLU A O 1
ATOM 1298 N N . ALA A 1 167 ? -10.556 -5.377 -7.861 1.00 88.62 167 ALA A N 1
ATOM 1299 C CA . ALA A 1 167 ? -10.390 -6.817 -8.008 1.00 88.62 167 ALA A CA 1
ATOM 1300 C C . ALA A 1 167 ? -11.517 -7.418 -8.851 1.00 88.62 167 ALA A C 1
ATOM 1302 O O . ALA A 1 167 ? -12.582 -6.835 -9.027 1.00 88.62 167 ALA A O 1
ATOM 1303 N N . SER A 1 168 ? -11.272 -8.617 -9.378 1.00 80.31 168 SER A N 1
ATOM 1304 C CA . SER A 1 168 ? -12.206 -9.329 -10.265 1.00 80.31 168 SER A CA 1
ATOM 1305 C C . SER A 1 168 ? -13.606 -9.564 -9.681 1.00 80.31 168 SER A C 1
ATOM 1307 O O . SER A 1 168 ? -14.559 -9.681 -10.448 1.00 80.31 168 SER A O 1
ATOM 1309 N N . GLN A 1 169 ? -13.728 -9.647 -8.354 1.00 80.75 169 GLN A N 1
ATOM 1310 C CA . GLN A 1 169 ? -14.989 -9.931 -7.665 1.00 80.75 169 GLN A CA 1
ATOM 1311 C C . GLN A 1 169 ? -15.593 -8.694 -6.996 1.00 80.75 169 GLN A C 1
ATOM 1313 O O . GLN A 1 169 ? -16.806 -8.507 -7.052 1.00 80.75 169 GLN A O 1
ATOM 1318 N N . GLU A 1 170 ? -14.769 -7.856 -6.366 1.00 84.00 170 GLU A N 1
ATOM 1319 C CA . GLU A 1 170 ? -15.239 -6.705 -5.600 1.00 84.00 170 GLU A CA 1
ATOM 1320 C C . GLU A 1 170 ? -14.168 -5.611 -5.517 1.00 84.00 170 GLU A C 1
ATOM 1322 O O . GLU A 1 170 ? -12.969 -5.891 -5.484 1.00 84.00 170 GLU A O 1
ATOM 1327 N N . ASN A 1 171 ? -14.615 -4.355 -5.458 1.00 90.56 171 ASN A N 1
ATOM 1328 C CA . ASN A 1 171 ? -13.746 -3.212 -5.205 1.00 90.56 171 ASN A CA 1
ATOM 1329 C C . ASN A 1 171 ? -13.686 -2.932 -3.708 1.00 90.56 171 ASN A C 1
ATOM 1331 O O . ASN A 1 171 ? -14.720 -2.819 -3.051 1.00 90.56 171 ASN A O 1
ATOM 1335 N N . SER A 1 172 ? -12.485 -2.734 -3.179 1.00 92.88 172 SER A N 1
ATOM 1336 C CA . SER A 1 172 ? -12.282 -2.549 -1.742 1.00 92.88 172 SER A CA 1
ATOM 1337 C C . SER A 1 172 ? -11.496 -1.278 -1.447 1.00 92.88 172 SER A C 1
ATOM 1339 O O . SER A 1 172 ? -10.608 -0.882 -2.204 1.00 92.88 172 SER A O 1
ATOM 1341 N N . LYS A 1 173 ? -11.831 -0.611 -0.339 1.00 95.69 173 LYS A N 1
ATOM 1342 C CA . LYS A 1 173 ? -11.236 0.670 0.058 1.00 95.69 173 LYS A CA 1
ATOM 1343 C C . LYS A 1 173 ? -10.849 0.644 1.528 1.00 95.69 173 LYS A C 1
ATOM 1345 O O . LYS A 1 173 ? -11.705 0.455 2.386 1.00 95.69 173 LYS A O 1
ATOM 1350 N N . TYR A 1 174 ? -9.574 0.889 1.810 1.00 96.56 174 TYR A N 1
ATOM 1351 C CA . TYR A 1 174 ? -8.998 0.797 3.148 1.00 96.56 174 TYR A CA 1
ATOM 1352 C C . TYR A 1 174 ? -8.221 2.057 3.526 1.00 96.56 174 TYR A C 1
ATOM 1354 O O . TYR A 1 174 ? -7.412 2.555 2.740 1.00 96.56 174 TYR A O 1
ATOM 1362 N N . ALA A 1 175 ? -8.439 2.545 4.744 1.00 97.00 175 ALA A N 1
ATOM 1363 C CA . ALA A 1 175 ? -7.634 3.577 5.387 1.00 97.00 175 ALA A CA 1
ATOM 1364 C C . ALA A 1 175 ? -6.955 2.962 6.615 1.00 97.00 175 ALA A C 1
ATOM 1366 O O . ALA A 1 175 ? -7.615 2.492 7.542 1.00 97.00 175 ALA A O 1
ATOM 1367 N N . ILE A 1 176 ? -5.629 2.902 6.595 1.00 95.81 176 ILE A N 1
ATOM 1368 C CA . ILE A 1 176 ? -4.840 2.112 7.533 1.00 95.81 176 ILE A CA 1
ATOM 1369 C C . ILE A 1 176 ? -4.031 3.058 8.403 1.00 95.81 176 ILE A C 1
ATOM 1371 O O . ILE A 1 176 ? -3.258 3.882 7.910 1.00 95.81 176 ILE A O 1
ATOM 1375 N N . GLN A 1 177 ? -4.171 2.880 9.710 1.00 94.25 177 GLN A N 1
ATOM 1376 C CA . GLN A 1 177 ? -3.327 3.509 10.706 1.00 94.25 177 GLN A CA 1
ATOM 1377 C C . GLN A 1 177 ? -2.380 2.480 11.308 1.00 94.25 177 GLN A C 1
ATOM 1379 O O . GLN A 1 177 ? -2.807 1.440 11.814 1.00 94.25 177 GLN A O 1
ATOM 1384 N N . LEU A 1 178 ? -1.086 2.783 11.295 1.00 93.00 178 LEU A N 1
ATOM 1385 C CA . LEU A 1 178 ? -0.051 1.863 11.743 1.00 93.00 178 LEU A CA 1
ATOM 1386 C C . LEU A 1 178 ? 0.399 2.224 13.162 1.00 93.00 178 LEU A C 1
ATOM 1388 O O . LEU A 1 178 ? 0.715 3.371 13.479 1.00 93.00 178 LEU A O 1
ATOM 1392 N N . LYS A 1 179 ? 0.435 1.231 14.055 1.00 90.50 179 LYS A N 1
ATOM 1393 C CA . LYS A 1 179 ? 0.967 1.382 15.418 1.00 90.50 179 LYS A CA 1
ATOM 1394 C C . LYS A 1 179 ? 2.015 0.316 15.682 1.00 90.50 179 LYS A C 1
ATOM 1396 O O . LYS A 1 179 ? 1.693 -0.859 15.827 1.00 90.50 179 LYS A O 1
ATOM 1401 N N . HIS A 1 180 ? 3.266 0.740 15.809 1.00 86.06 180 HIS A N 1
ATOM 1402 C CA . HIS A 1 180 ? 4.380 -0.156 16.091 1.00 86.06 180 HIS A CA 1
ATOM 1403 C C . HIS A 1 180 ? 4.913 -0.001 17.519 1.00 86.06 180 HIS A C 1
ATOM 1405 O O . HIS A 1 180 ? 5.036 1.114 18.042 1.00 86.06 180 HIS A O 1
ATOM 1411 N N . VAL A 1 181 ? 5.309 -1.122 18.122 1.00 83.06 181 VAL A N 1
ATOM 1412 C CA . VAL A 1 181 ? 6.129 -1.155 19.336 1.00 83.06 181 VAL A CA 1
ATOM 1413 C C . VAL A 1 181 ? 7.387 -1.980 19.080 1.00 83.06 181 VAL A C 1
ATOM 1415 O O . VAL A 1 181 ? 7.295 -3.139 18.686 1.00 83.06 181 VAL A O 1
ATOM 1418 N N . LYS A 1 182 ? 8.555 -1.368 19.334 1.00 73.50 182 LYS A N 1
ATOM 1419 C CA . LYS A 1 182 ? 9.877 -1.993 19.146 1.00 73.50 182 LYS A CA 1
ATOM 1420 C C . LYS A 1 182 ? 10.150 -3.149 20.117 1.00 73.50 182 LYS A C 1
ATOM 1422 O O . LYS A 1 182 ? 10.829 -4.094 19.749 1.00 73.50 182 LYS A O 1
ATOM 1427 N N . ASP A 1 183 ? 9.660 -3.049 21.354 1.00 71.62 183 ASP A N 1
ATOM 1428 C CA . ASP A 1 183 ? 9.872 -4.048 22.410 1.00 71.62 183 ASP A CA 1
ATOM 1429 C C . ASP A 1 183 ? 8.601 -4.894 22.588 1.00 71.62 183 ASP A C 1
ATOM 1431 O O . ASP A 1 183 ? 7.665 -4.504 23.296 1.00 71.62 183 ASP A O 1
ATOM 1435 N N . GLU A 1 184 ? 8.557 -6.038 21.898 1.00 58.97 184 GLU A N 1
ATOM 1436 C CA . GLU A 1 184 ? 7.424 -6.975 21.915 1.00 58.97 184 GLU A CA 1
ATOM 1437 C C . GLU A 1 184 ? 7.134 -7.534 23.309 1.00 58.97 184 GLU A C 1
ATOM 1439 O O . GLU A 1 184 ? 5.992 -7.879 23.614 1.00 58.97 184 GLU A O 1
ATOM 1444 N N . GLN A 1 185 ? 8.150 -7.593 24.177 1.00 53.12 185 GLN A N 1
ATOM 1445 C CA . GLN A 1 185 ? 8.019 -8.176 25.508 1.00 53.12 185 GLN A CA 1
ATOM 1446 C C . GLN A 1 185 ? 7.341 -7.235 26.511 1.00 53.12 185 GLN A C 1
ATOM 1448 O O . GLN A 1 185 ? 6.963 -7.684 27.591 1.00 53.12 185 GLN A O 1
ATOM 1453 N N . LYS A 1 186 ? 7.142 -5.945 26.187 1.00 57.09 186 LYS A N 1
ATOM 1454 C CA . LYS A 1 186 ? 6.712 -4.950 27.188 1.00 57.09 186 LYS A CA 1
ATOM 1455 C C . LYS A 1 186 ? 5.352 -4.302 26.991 1.00 57.09 186 LYS A C 1
ATOM 1457 O O . LYS A 1 186 ? 4.921 -3.593 27.899 1.00 57.09 186 LYS A O 1
ATOM 1462 N N . LYS A 1 187 ? 4.645 -4.494 25.872 1.00 71.06 187 LYS A N 1
ATOM 1463 C CA . LYS A 1 187 ? 3.324 -3.858 25.698 1.00 71.06 187 LYS A CA 1
ATOM 1464 C C . LYS A 1 187 ? 2.330 -4.774 24.996 1.00 71.06 187 LYS A C 1
ATOM 1466 O O . LYS A 1 187 ? 2.301 -4.856 23.770 1.00 71.06 187 LYS A O 1
ATOM 1471 N N . LYS A 1 188 ? 1.469 -5.404 25.787 1.00 89.12 188 LYS A N 1
ATOM 1472 C CA . LYS A 1 188 ? 0.196 -5.949 25.316 1.00 89.12 188 LYS A CA 1
ATOM 1473 C C . LYS A 1 188 ? -0.890 -4.875 25.425 1.00 89.12 188 LYS A C 1
ATOM 1475 O O . LYS A 1 188 ? -0.761 -3.964 26.239 1.00 89.12 188 LYS A O 1
ATOM 1480 N N . ILE A 1 189 ? -1.923 -4.981 24.601 1.00 92.12 189 ILE A N 1
ATOM 1481 C CA . ILE A 1 189 ? -3.103 -4.116 24.631 1.00 92.12 189 ILE A CA 1
ATOM 1482 C C . ILE A 1 189 ? -4.065 -4.680 25.673 1.00 92.12 189 ILE A C 1
ATOM 1484 O O . ILE A 1 189 ? -4.491 -5.831 25.563 1.00 92.12 189 ILE A O 1
ATOM 1488 N N . LYS A 1 190 ? -4.409 -3.875 26.674 1.00 92.81 190 LYS A N 1
ATOM 1489 C CA . LYS A 1 190 ? -5.410 -4.208 27.693 1.00 92.81 190 LYS A CA 1
ATOM 1490 C C . LYS A 1 190 ? -6.773 -3.649 27.296 1.00 92.81 190 LYS A C 1
ATOM 1492 O O . LYS A 1 190 ? -6.838 -2.656 26.575 1.00 92.81 190 LYS A O 1
ATOM 1497 N N . VAL A 1 191 ? -7.857 -4.215 27.831 1.00 93.50 191 VAL A N 1
ATOM 1498 C CA . VAL A 1 191 ? -9.219 -3.667 27.648 1.00 93.50 191 VAL A CA 1
ATOM 1499 C C . VAL A 1 191 ? -9.259 -2.190 28.048 1.00 93.50 191 VAL A C 1
ATOM 1501 O O . VAL A 1 191 ? -9.738 -1.350 27.291 1.00 93.50 191 VAL A O 1
ATOM 1504 N N . THR A 1 192 ? -8.628 -1.850 29.175 1.00 92.94 192 THR A N 1
ATOM 1505 C CA . THR A 1 192 ? -8.542 -0.472 29.672 1.00 92.94 192 THR A CA 1
ATOM 1506 C C . THR A 1 192 ? -7.890 0.486 28.675 1.00 92.94 192 THR A C 1
ATOM 1508 O O 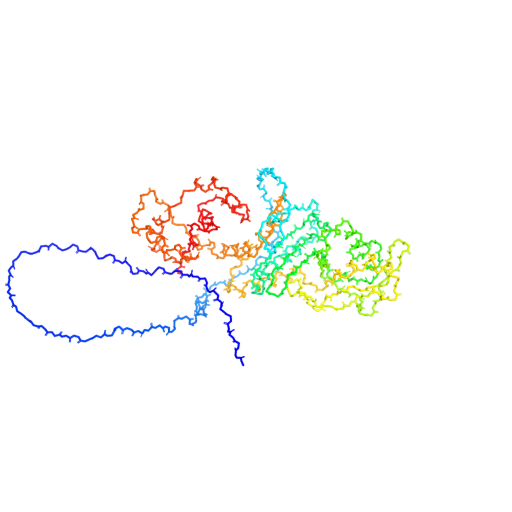. THR A 1 192 ? -8.258 1.652 28.636 1.00 92.94 192 THR A O 1
ATOM 1511 N N . ASP A 1 193 ? -6.953 0.029 27.835 1.00 93.00 193 ASP A N 1
ATOM 1512 C CA . ASP A 1 193 ? -6.318 0.889 26.825 1.00 93.00 193 ASP A CA 1
ATOM 1513 C C . ASP A 1 193 ? -7.303 1.322 25.727 1.00 93.00 193 ASP A C 1
ATOM 1515 O O . ASP A 1 193 ? -7.150 2.411 25.169 1.00 93.00 193 ASP A O 1
ATOM 1519 N N . LEU A 1 194 ? -8.313 0.492 25.445 1.00 94.38 194 LEU A N 1
ATOM 1520 C CA . LEU A 1 194 ? -9.392 0.779 24.496 1.00 94.38 194 LEU A CA 1
ATOM 1521 C C . LEU A 1 194 ? -10.455 1.708 25.107 1.00 94.38 194 LEU A C 1
ATOM 1523 O O . LEU A 1 194 ? -10.997 2.564 24.406 1.00 94.38 194 LEU A O 1
ATOM 1527 N N . GLU A 1 195 ? -10.728 1.553 26.407 1.00 94.06 195 GLU A N 1
ATOM 1528 C CA . GLU A 1 195 ? -11.716 2.335 27.173 1.00 94.06 195 GLU A CA 1
ATOM 1529 C C . GLU A 1 195 ? -11.213 3.721 27.597 1.00 94.06 195 GLU A C 1
ATOM 1531 O O . GLU A 1 195 ? -12.004 4.639 27.839 1.00 94.06 195 GLU A O 1
ATOM 1536 N N . ASN A 1 196 ? -9.893 3.874 27.723 1.00 87.12 196 ASN A N 1
ATOM 1537 C CA . ASN A 1 196 ? -9.265 5.107 28.172 1.00 87.12 196 ASN A CA 1
ATOM 1538 C C . ASN A 1 196 ? -9.622 6.289 27.262 1.00 87.12 196 ASN A C 1
ATOM 1540 O O . ASN A 1 196 ? -9.712 6.161 26.042 1.00 87.12 196 ASN A O 1
ATOM 1544 N N . LYS A 1 197 ? -9.754 7.483 27.855 1.00 81.50 197 LYS A N 1
ATOM 1545 C CA . LYS A 1 197 ? -10.033 8.729 27.112 1.00 81.50 197 LYS A CA 1
ATOM 1546 C C . LYS A 1 197 ? -8.865 9.191 26.240 1.00 81.50 197 LYS A C 1
ATOM 1548 O O . LYS A 1 197 ? -9.071 9.917 25.278 1.00 81.50 197 LYS A O 1
ATOM 1553 N N . CYS A 1 198 ? -7.646 8.814 26.611 1.00 76.19 198 CYS A N 1
ATOM 1554 C CA . CYS A 1 198 ? -6.428 9.152 25.896 1.00 76.19 198 CYS A CA 1
ATOM 1555 C C . CYS A 1 198 ? -5.509 7.931 25.842 1.00 76.19 198 CYS A C 1
ATOM 1557 O O . CYS A 1 198 ? -5.505 7.092 26.743 1.00 76.19 198 CYS A O 1
ATOM 1559 N N . GLY A 1 199 ? -4.729 7.820 24.772 1.00 81.75 199 GLY A N 1
ATOM 1560 C CA . GLY A 1 199 ? -3.791 6.719 24.596 1.00 81.75 199 GLY A CA 1
ATOM 1561 C C . GLY A 1 199 ? -3.690 6.272 23.148 1.00 81.75 199 GLY A C 1
ATOM 1562 O O . GLY A 1 199 ? -4.457 6.688 22.287 1.00 81.75 199 GLY A O 1
ATOM 1563 N N . LYS A 1 200 ? -2.720 5.396 22.873 1.00 84.88 200 LYS A N 1
ATOM 1564 C CA . LYS A 1 200 ? -2.421 4.942 21.505 1.00 84.88 200 LYS A CA 1
ATOM 1565 C C . LYS A 1 200 ? -3.508 4.058 20.888 1.00 84.88 200 LYS A C 1
ATOM 1567 O O . LYS A 1 200 ? -3.508 3.922 19.669 1.00 84.88 200 LYS A O 1
ATOM 1572 N N . PHE A 1 201 ? -4.372 3.474 21.719 1.00 92.00 201 PHE A N 1
ATOM 1573 C CA . PHE A 1 201 ? -5.442 2.554 21.327 1.00 92.00 201 PHE A CA 1
ATOM 1574 C C . PHE A 1 201 ? -6.836 3.028 21.766 1.00 92.00 201 PHE A C 1
ATOM 1576 O O . PHE A 1 201 ? -7.792 2.269 21.657 1.00 92.00 201 PHE A O 1
ATOM 1583 N N . SER A 1 202 ? -6.968 4.272 22.241 1.00 94.50 202 SER A N 1
ATOM 1584 C CA . SER A 1 202 ? -8.249 4.803 22.713 1.00 94.50 202 SER A CA 1
ATOM 1585 C C . SER A 1 202 ? -9.282 4.823 21.586 1.00 94.50 202 SER A C 1
ATOM 1587 O O . SER A 1 202 ? -9.120 5.539 20.594 1.00 94.50 202 SER A O 1
ATOM 1589 N N . LEU A 1 203 ? -10.383 4.088 21.765 1.00 95.69 203 LEU A N 1
ATOM 1590 C CA . LEU A 1 203 ? -11.494 4.102 20.812 1.00 95.69 203 LEU A CA 1
ATOM 1591 C C . LEU A 1 203 ? -12.137 5.488 20.716 1.00 95.69 203 LEU A C 1
ATOM 1593 O O . LEU A 1 203 ? -12.610 5.860 19.645 1.00 95.69 203 LEU A O 1
ATOM 1597 N N . LEU A 1 204 ? -12.144 6.257 21.813 1.00 95.38 204 LEU A N 1
ATOM 1598 C CA . LEU A 1 204 ? -12.651 7.630 21.819 1.00 95.38 204 LEU A CA 1
ATOM 1599 C C . LEU A 1 204 ? -11.818 8.517 20.894 1.00 95.38 204 LEU A C 1
ATOM 1601 O O . LEU A 1 204 ? -12.387 9.181 20.033 1.00 95.38 204 LEU A O 1
ATOM 1605 N N . THR A 1 205 ? -10.488 8.460 21.013 1.00 95.25 205 THR A N 1
ATOM 1606 C CA . THR A 1 205 ? -9.588 9.228 20.144 1.00 95.25 205 THR A CA 1
ATOM 1607 C C . THR A 1 205 ? -9.799 8.881 18.669 1.00 95.25 205 THR A C 1
ATOM 1609 O O . THR A 1 205 ? -9.895 9.785 17.843 1.00 95.25 205 THR A O 1
ATOM 1612 N N . PHE A 1 206 ? -9.930 7.597 18.315 1.00 95.69 206 PHE A N 1
ATOM 1613 C CA . PHE A 1 206 ? -10.195 7.214 16.921 1.00 95.69 206 PHE A CA 1
ATOM 1614 C C . PHE A 1 206 ? -11.579 7.644 16.443 1.00 95.69 206 PHE A C 1
ATOM 1616 O O . PHE A 1 206 ? -11.728 8.062 15.298 1.00 95.69 206 PHE A O 1
ATOM 1623 N N . PHE A 1 207 ? -12.596 7.572 17.300 1.00 96.00 207 PHE A N 1
ATOM 1624 C CA . PHE A 1 207 ? -13.927 8.048 16.950 1.00 96.00 207 PHE A CA 1
ATOM 1625 C C . PHE A 1 207 ? -13.928 9.558 16.674 1.00 96.00 207 PHE A C 1
ATOM 1627 O O . PHE A 1 207 ? -14.500 9.984 15.672 1.00 96.00 207 PHE A O 1
ATOM 1634 N N . GLU A 1 208 ? -13.283 10.355 17.527 1.00 95.38 208 GLU A N 1
ATOM 1635 C CA . GLU A 1 208 ? -13.149 11.807 17.351 1.00 95.38 208 GLU A CA 1
ATOM 1636 C C . GLU A 1 208 ? -12.392 12.135 16.058 1.00 95.38 208 GLU A C 1
ATOM 1638 O O . GLU A 1 208 ? -12.910 12.872 15.222 1.00 95.38 208 GLU A O 1
ATOM 1643 N N . GLN A 1 209 ? -11.253 11.476 15.819 1.00 94.81 209 GLN A N 1
ATOM 1644 C CA . GLN A 1 209 ? -10.494 11.601 14.568 1.00 94.81 209 GLN A CA 1
ATOM 1645 C C . GLN A 1 209 ? -11.326 11.206 13.344 1.00 94.81 209 GLN A C 1
ATOM 1647 O O . GLN A 1 209 ? -11.241 11.848 12.303 1.00 94.81 209 GLN A O 1
ATOM 1652 N N . TYR A 1 210 ? -12.158 10.168 13.445 1.00 96.06 210 TYR A N 1
ATOM 1653 C CA . TYR A 1 210 ? -13.055 9.773 12.361 1.00 96.06 210 TYR A CA 1
ATOM 1654 C C . TYR A 1 210 ? -14.117 10.835 12.084 1.00 96.06 210 TYR A C 1
ATOM 1656 O O . TYR A 1 210 ? -14.435 11.065 10.922 1.00 96.06 210 TYR A O 1
ATOM 1664 N N . GLN A 1 211 ? -14.658 11.500 13.111 1.00 95.56 211 GLN A N 1
ATOM 1665 C CA . GLN A 1 211 ? -15.624 12.583 12.900 1.00 95.56 211 GLN A CA 1
ATOM 1666 C C . GLN A 1 211 ? -15.008 13.760 12.132 1.00 95.56 211 GLN A C 1
ATOM 1668 O O . GLN A 1 211 ? -15.697 14.341 11.297 1.00 95.56 211 GLN A O 1
ATOM 1673 N N . GLU A 1 212 ? -13.731 14.076 12.364 1.00 95.38 212 GLU A N 1
ATOM 1674 C CA . GLU A 1 212 ? -13.023 15.170 11.678 1.00 95.38 212 GLU A CA 1
ATOM 1675 C C . GLU A 1 212 ? -12.873 14.940 10.167 1.00 95.38 212 GLU A C 1
ATOM 1677 O O . GLU A 1 212 ? -12.906 15.894 9.393 1.00 95.38 212 GLU A O 1
ATOM 1682 N N . VAL A 1 213 ? -12.733 13.682 9.734 1.00 94.94 213 VAL A N 1
ATOM 1683 C CA . VAL A 1 213 ? -12.514 13.309 8.320 1.00 94.94 213 VAL A CA 1
ATOM 1684 C C . VAL A 1 213 ? -13.618 12.413 7.758 1.00 94.94 213 VAL A C 1
ATOM 1686 O O . VAL A 1 213 ? -13.421 11.692 6.779 1.00 94.94 213 VAL A O 1
ATOM 1689 N N . LYS A 1 214 ? -14.798 12.441 8.381 1.00 93.81 214 LYS A N 1
ATOM 1690 C CA . LYS A 1 214 ? -15.880 11.488 8.118 1.00 93.81 214 LYS A CA 1
ATOM 1691 C C . LYS A 1 214 ? -16.277 11.434 6.647 1.00 93.81 214 LYS A C 1
ATOM 1693 O O . LYS A 1 214 ? -16.416 10.340 6.117 1.00 93.81 214 LYS A O 1
ATOM 1698 N N . ASP A 1 215 ? -16.419 12.578 5.988 1.00 92.69 215 ASP A N 1
ATOM 1699 C CA . ASP A 1 215 ? -16.871 12.631 4.591 1.00 92.69 215 ASP A CA 1
ATOM 1700 C C . ASP A 1 215 ? -15.878 11.951 3.632 1.00 92.69 215 ASP A C 1
ATOM 1702 O O . ASP A 1 215 ? -16.269 11.416 2.596 1.00 92.69 215 ASP A O 1
ATOM 1706 N N . VAL A 1 216 ? -14.590 11.927 3.995 1.00 93.31 216 VAL A N 1
ATOM 1707 C CA . VAL A 1 216 ? -13.527 11.262 3.230 1.00 93.31 216 VAL A CA 1
ATOM 1708 C C . VAL A 1 216 ? -13.432 9.779 3.588 1.00 93.31 216 VAL A C 1
ATOM 1710 O O . VAL A 1 216 ? -13.258 8.949 2.700 1.00 93.31 216 VAL A O 1
ATOM 1713 N N . CYS A 1 217 ? -13.551 9.437 4.874 1.00 93.44 217 CYS A N 1
ATOM 1714 C CA . CYS A 1 217 ? -13.384 8.071 5.373 1.00 93.44 217 CYS A CA 1
ATOM 1715 C C . CYS A 1 217 ? -14.654 7.215 5.293 1.00 93.44 217 CYS A C 1
ATOM 1717 O O . CYS A 1 217 ? -14.556 5.997 5.375 1.00 93.44 217 CYS A O 1
ATOM 1719 N N . GLU A 1 218 ? -15.843 7.800 5.125 1.00 92.19 218 GLU A N 1
ATOM 1720 C CA . GLU A 1 218 ? -17.107 7.057 5.082 1.00 92.19 218 GLU A CA 1
ATOM 1721 C C . GLU A 1 218 ? -17.135 5.914 4.051 1.00 92.19 218 GLU A C 1
ATOM 1723 O O . GLU A 1 218 ? -17.683 4.866 4.388 1.00 92.19 218 GLU A O 1
ATOM 1728 N N . PRO A 1 219 ? -16.547 6.008 2.842 1.00 93.75 219 PRO A N 1
ATOM 1729 C CA . PRO A 1 219 ? -16.491 4.875 1.918 1.00 93.75 219 PRO A CA 1
ATOM 1730 C C . PRO A 1 219 ? -15.367 3.863 2.206 1.00 93.75 219 PRO A C 1
ATOM 1732 O O . PRO A 1 219 ? -15.279 2.877 1.481 1.00 93.75 219 PRO A O 1
ATOM 1735 N N . TYR A 1 220 ? -14.535 4.064 3.233 1.00 96.44 220 TYR A N 1
ATOM 1736 C CA . TYR A 1 220 ? -13.381 3.213 3.546 1.00 96.44 220 TYR A CA 1
ATOM 1737 C C . TYR A 1 220 ? -13.624 2.373 4.802 1.00 96.44 220 TYR A C 1
ATOM 1739 O O . TYR A 1 220 ? -14.216 2.842 5.774 1.00 96.44 220 TYR A O 1
ATOM 1747 N N . ASP A 1 221 ? -13.105 1.150 4.801 1.00 96.81 221 ASP A N 1
ATOM 1748 C CA . ASP A 1 221 ? -12.870 0.404 6.032 1.00 96.81 221 ASP A CA 1
ATOM 1749 C C . ASP A 1 221 ? -11.605 0.939 6.710 1.00 96.81 221 ASP A C 1
ATOM 1751 O O . ASP A 1 221 ? -10.558 1.120 6.081 1.00 96.81 221 ASP A O 1
ATOM 1755 N N . ILE A 1 222 ? -11.703 1.217 8.006 1.00 97.25 222 ILE A N 1
ATOM 1756 C CA . ILE A 1 222 ? -10.631 1.808 8.802 1.00 97.25 222 ILE A CA 1
ATOM 1757 C C . ILE A 1 222 ? -9.959 0.705 9.602 1.00 97.25 222 ILE A C 1
ATOM 1759 O O . ILE A 1 222 ? -10.599 0.041 10.416 1.00 97.25 222 ILE A O 1
ATOM 1763 N N . ILE A 1 223 ? -8.658 0.529 9.401 1.00 97.19 223 ILE A N 1
ATOM 1764 C CA . ILE A 1 223 ? -7.891 -0.543 10.034 1.00 97.19 223 ILE A CA 1
ATOM 1765 C C . ILE A 1 223 ? -6.834 0.063 10.945 1.00 97.19 223 ILE A C 1
ATOM 1767 O O . ILE A 1 223 ? -5.933 0.769 10.494 1.00 97.19 223 ILE A O 1
ATOM 1771 N N . LEU A 1 224 ? -6.896 -0.279 12.228 1.00 96.31 224 LEU A N 1
ATOM 1772 C CA . LEU A 1 224 ? -5.781 -0.100 13.144 1.00 96.31 224 LEU A CA 1
ATOM 1773 C C . LEU A 1 224 ? -4.884 -1.337 13.084 1.00 96.31 224 LEU A C 1
ATOM 1775 O O . LEU A 1 224 ? -5.271 -2.412 13.539 1.00 96.31 224 LEU A O 1
ATOM 1779 N N . HIS A 1 225 ? -3.689 -1.187 12.522 1.00 95.25 225 HIS A N 1
ATOM 1780 C CA . HIS A 1 225 ? -2.774 -2.291 12.248 1.00 95.25 225 HIS A CA 1
ATOM 1781 C C . HIS A 1 225 ? -1.539 -2.226 13.157 1.00 95.25 225 HIS A C 1
ATOM 1783 O O . HIS A 1 225 ? -0.782 -1.249 13.146 1.00 95.25 225 HIS A O 1
ATOM 1789 N N . THR A 1 226 ? -1.321 -3.268 13.966 1.00 93.88 226 THR A N 1
ATOM 1790 C CA . THR A 1 226 ? -0.278 -3.285 14.999 1.00 93.88 226 THR A CA 1
ATOM 1791 C C . THR A 1 226 ? 0.376 -4.650 15.206 1.00 93.88 226 THR A C 1
ATOM 1793 O O . THR A 1 226 ? -0.250 -5.696 15.060 1.00 93.88 226 THR A O 1
ATOM 1796 N N . ASN A 1 227 ? 1.650 -4.645 15.609 1.00 91.81 227 ASN A N 1
ATOM 1797 C CA . ASN A 1 227 ? 2.381 -5.853 16.004 1.00 91.81 227 ASN A CA 1
ATOM 1798 C C . ASN A 1 227 ? 2.151 -6.269 17.471 1.00 91.81 227 ASN A C 1
ATOM 1800 O O . ASN A 1 227 ? 2.684 -7.278 17.922 1.00 91.81 227 ASN A O 1
ATOM 1804 N N . GLN A 1 228 ? 1.388 -5.494 18.245 1.00 92.06 228 GLN A N 1
ATOM 1805 C CA . GLN A 1 228 ? 1.124 -5.803 19.652 1.00 92.06 228 GLN A CA 1
ATOM 1806 C C . GLN A 1 228 ? 0.104 -6.932 19.812 1.00 92.06 228 GLN A C 1
ATOM 1808 O O . GLN A 1 228 ? -0.723 -7.149 18.934 1.00 92.06 228 GLN A O 1
ATOM 1813 N N . LYS A 1 229 ? 0.145 -7.631 20.952 1.00 92.44 229 LYS A N 1
ATOM 1814 C CA . LYS A 1 229 ? -0.811 -8.695 21.307 1.00 92.44 229 LYS A CA 1
ATOM 1815 C C . LYS A 1 229 ? -1.924 -8.162 22.204 1.00 92.44 229 LYS A C 1
ATOM 1817 O O . LYS A 1 229 ? -1.693 -7.205 22.942 1.00 92.44 229 LYS A O 1
ATOM 1822 N N . LEU A 1 230 ? -3.085 -8.811 22.201 1.00 93.31 230 LEU A N 1
ATOM 1823 C CA . LEU A 1 230 ? -4.111 -8.581 23.225 1.00 93.31 230 LEU A CA 1
ATOM 1824 C C . LEU A 1 230 ? -3.713 -9.280 24.536 1.00 93.31 230 LEU A C 1
ATOM 1826 O O . LEU A 1 230 ? -3.133 -10.365 24.510 1.00 93.31 230 LEU A O 1
ATOM 1830 N N . ASP A 1 231 ? -4.016 -8.658 25.676 1.00 92.62 231 ASP A N 1
ATOM 1831 C CA . ASP A 1 231 ? -3.856 -9.245 27.021 1.00 92.62 231 ASP A CA 1
ATOM 1832 C C . ASP A 1 231 ? -5.179 -9.755 27.605 1.00 92.62 231 ASP A C 1
ATOM 1834 O O . ASP A 1 231 ? -5.339 -9.861 28.816 1.00 92.62 231 ASP A O 1
ATOM 1838 N N . PHE A 1 232 ? -6.162 -9.989 26.744 1.00 90.88 232 PHE A N 1
ATOM 1839 C CA . PHE A 1 232 ? -7.507 -10.393 27.121 1.00 90.88 232 PHE A CA 1
ATOM 1840 C C . PHE A 1 232 ? -8.143 -11.208 25.996 1.00 90.88 232 PHE A C 1
ATOM 1842 O O . PHE A 1 232 ? -7.689 -11.158 24.846 1.00 90.88 232 PHE A O 1
ATOM 1849 N N . ASN A 1 233 ? -9.197 -11.953 26.325 1.00 89.31 233 ASN A N 1
ATOM 1850 C CA . ASN A 1 233 ? -9.976 -12.672 25.330 1.00 89.31 233 ASN A CA 1
ATOM 1851 C C . ASN A 1 233 ? -10.974 -11.713 24.665 1.00 89.31 233 ASN A C 1
ATOM 1853 O O . ASN A 1 233 ? -11.941 -11.273 25.281 1.00 89.31 233 ASN A O 1
ATOM 1857 N N . ALA A 1 234 ? -10.723 -11.378 23.399 1.00 86.31 234 ALA A N 1
ATOM 1858 C CA . ALA A 1 234 ? -11.515 -10.400 22.659 1.00 86.31 234 ALA A CA 1
ATOM 1859 C C . ALA A 1 234 ? -13.010 -10.744 22.579 1.00 86.31 234 ALA A C 1
ATOM 1861 O O . ALA A 1 234 ? -13.827 -9.830 22.532 1.00 86.31 234 ALA A O 1
ATOM 1862 N N . GLU A 1 235 ? -13.359 -12.034 22.548 1.00 83.00 235 GLU A N 1
ATOM 1863 C CA . GLU A 1 235 ? -14.741 -12.494 22.355 1.00 83.00 235 GLU A CA 1
ATOM 1864 C C . GLU A 1 235 ? -15.548 -12.544 23.660 1.00 83.00 235 GLU A C 1
ATOM 1866 O O . GLU A 1 235 ? -16.778 -12.554 23.625 1.00 83.00 235 GLU A O 1
ATOM 1871 N N . GLU A 1 236 ? -14.870 -12.547 24.809 1.00 84.06 236 GLU A N 1
ATOM 1872 C CA . GLU A 1 236 ? -15.499 -12.616 26.135 1.00 84.06 236 GLU A CA 1
ATOM 1873 C C . GLU A 1 236 ? -15.657 -11.231 26.777 1.00 84.06 236 GLU A C 1
ATOM 1875 O O . GLU A 1 236 ? -16.554 -11.018 27.596 1.00 84.06 236 GLU A O 1
ATOM 1880 N N . GLU A 1 237 ? -14.814 -10.272 26.390 1.00 88.44 237 GLU A N 1
ATOM 1881 C CA . GLU A 1 237 ? -14.747 -8.964 27.034 1.00 88.44 237 GLU A CA 1
ATOM 1882 C C . GLU A 1 237 ? -15.719 -7.937 26.446 1.00 88.44 237 GLU A C 1
ATOM 1884 O O . GLU A 1 237 ? -15.885 -7.780 25.231 1.00 88.44 237 GLU A O 1
ATOM 1889 N N . LYS A 1 238 ? -16.331 -7.161 27.344 1.00 92.19 238 LYS A N 1
ATOM 1890 C CA . LYS A 1 238 ? -17.144 -5.992 26.993 1.00 92.19 238 LYS A CA 1
ATOM 1891 C C . LYS A 1 238 ? -16.321 -4.735 27.207 1.00 92.19 238 LYS A C 1
ATOM 1893 O O . LYS A 1 238 ? -15.862 -4.478 28.310 1.00 92.19 238 LYS A O 1
ATOM 1898 N N . ILE A 1 239 ? -16.212 -3.924 26.165 1.00 94.12 239 ILE A N 1
ATOM 1899 C CA . ILE A 1 239 ? -15.480 -2.661 26.186 1.00 94.12 239 ILE A CA 1
ATOM 1900 C C . ILE A 1 239 ? -16.467 -1.528 26.448 1.00 94.12 239 ILE A C 1
ATOM 1902 O O . ILE A 1 239 ? -17.419 -1.324 25.685 1.00 94.12 239 ILE A O 1
ATOM 1906 N N . VAL A 1 240 ? -16.231 -0.764 27.510 1.00 93.38 240 VAL A N 1
ATOM 1907 C CA . VAL A 1 240 ? -17.047 0.394 27.875 1.00 93.38 240 VAL A CA 1
ATOM 1908 C C . VAL A 1 240 ? -16.526 1.647 27.170 1.00 93.38 240 VAL A C 1
ATOM 1910 O O . VAL A 1 240 ? -15.547 2.267 27.583 1.00 93.38 240 VAL A O 1
ATOM 1913 N N . PHE A 1 241 ? -17.223 2.083 26.123 1.00 93.75 241 PHE A N 1
ATOM 1914 C CA . PHE A 1 241 ? -16.919 3.324 25.412 1.00 93.75 241 PHE A CA 1
ATOM 1915 C C . PHE A 1 241 ? -17.700 4.500 26.006 1.00 93.75 241 PHE A C 1
ATOM 1917 O O . PHE A 1 241 ? -18.934 4.486 26.067 1.00 93.75 241 PHE A O 1
ATOM 1924 N N . LYS A 1 242 ? -16.984 5.552 26.416 1.00 92.12 242 LYS A N 1
ATOM 1925 C CA . LYS A 1 242 ? -17.553 6.757 27.039 1.00 92.12 242 LYS A CA 1
ATOM 1926 C C . LYS A 1 242 ? -17.279 7.987 26.175 1.00 92.12 242 LYS A C 1
ATOM 1928 O O . LYS A 1 242 ? -16.123 8.329 25.954 1.00 92.12 242 LYS A O 1
ATOM 1933 N N . HIS A 1 243 ? -18.331 8.687 25.749 1.00 91.69 243 HIS A N 1
ATOM 1934 C CA . HIS A 1 243 ? -18.234 9.929 24.972 1.00 91.69 243 HIS A CA 1
ATOM 1935 C C . HIS A 1 243 ? -19.244 10.975 25.470 1.00 91.69 243 HIS A C 1
ATOM 1937 O O . HIS A 1 243 ? -20.461 10.870 25.254 1.00 91.69 243 HIS A O 1
ATOM 1943 N N . GLY A 1 244 ? -18.729 11.997 26.159 1.00 87.69 244 GLY A N 1
ATOM 1944 C CA . GLY A 1 244 ? -19.544 12.950 26.911 1.00 87.69 244 GLY A CA 1
ATOM 1945 C C . GLY A 1 244 ? -20.338 12.240 28.011 1.00 87.69 244 GLY A C 1
ATOM 1946 O O . GLY A 1 244 ? -19.776 11.483 28.799 1.00 87.69 244 GLY A O 1
ATOM 1947 N N . THR A 1 245 ? -21.653 12.454 28.038 1.00 87.06 245 THR A N 1
ATOM 1948 C CA . THR A 1 245 ? -22.589 11.767 28.947 1.00 87.06 245 THR A CA 1
ATOM 1949 C C . THR A 1 245 ? -23.033 10.390 28.442 1.00 87.06 245 THR A C 1
ATOM 1951 O O . THR A 1 245 ? -23.703 9.659 29.167 1.00 87.06 245 THR A O 1
ATOM 1954 N N . ASN A 1 246 ? -22.672 10.010 27.211 1.00 88.44 246 ASN A N 1
ATOM 1955 C CA . ASN A 1 246 ? -23.080 8.733 26.631 1.00 88.44 246 ASN A CA 1
ATOM 1956 C C . ASN A 1 246 ? -22.091 7.635 27.016 1.00 88.44 246 ASN A C 1
ATOM 1958 O O . ASN A 1 246 ? -20.882 7.795 26.847 1.00 88.44 246 ASN A O 1
ATOM 1962 N N . THR A 1 247 ? -22.624 6.497 27.453 1.00 90.06 247 THR A N 1
ATOM 1963 C CA . THR A 1 247 ? -21.864 5.261 27.654 1.00 90.06 247 THR A CA 1
ATOM 1964 C C . THR A 1 247 ? -22.477 4.173 26.785 1.00 90.06 247 THR A C 1
ATOM 1966 O O . THR A 1 247 ? -23.688 3.956 26.833 1.00 90.06 247 THR A O 1
ATOM 1969 N N . ILE A 1 248 ? -21.649 3.518 25.977 1.00 90.94 248 ILE A N 1
ATOM 1970 C CA . ILE A 1 248 ? -22.040 2.395 25.123 1.00 90.94 248 ILE A CA 1
ATOM 1971 C C . ILE A 1 248 ? -21.110 1.216 25.388 1.00 90.94 248 ILE A C 1
ATOM 1973 O O . ILE A 1 248 ? -19.957 1.392 25.768 1.00 90.94 248 ILE A O 1
ATOM 1977 N N . ASN A 1 249 ? -21.626 0.013 25.171 1.00 91.94 249 ASN A N 1
ATOM 1978 C CA . ASN A 1 249 ? -20.883 -1.221 25.345 1.00 91.94 249 ASN A CA 1
ATOM 1979 C C . ASN A 1 249 ? -20.628 -1.779 23.958 1.00 91.94 249 ASN A C 1
ATOM 1981 O O . ASN A 1 249 ? -21.556 -1.928 23.153 1.00 91.94 249 ASN A O 1
ATOM 1985 N N . VAL A 1 250 ? -19.365 -2.065 23.703 1.00 92.88 250 VAL A N 1
ATOM 1986 C CA . VAL A 1 250 ? -18.872 -2.570 22.435 1.00 92.88 250 VAL A CA 1
ATOM 1987 C C . VAL A 1 250 ? -18.245 -3.928 22.698 1.00 92.88 250 VAL A C 1
ATOM 1989 O O . VAL A 1 250 ? -17.563 -4.117 23.701 1.00 92.88 250 VAL A O 1
ATOM 1992 N N . VAL A 1 251 ? -18.489 -4.879 21.810 1.00 92.69 251 VAL A N 1
ATOM 1993 C CA . VAL A 1 251 ? -17.814 -6.178 21.820 1.00 92.69 251 VAL A CA 1
ATOM 1994 C C . VAL A 1 251 ? -16.867 -6.260 20.638 1.00 92.69 251 VAL A C 1
ATOM 1996 O O . VAL A 1 251 ? -17.159 -5.731 19.559 1.00 92.69 251 VAL A O 1
ATOM 1999 N N . MET A 1 252 ? -15.735 -6.924 20.840 1.00 94.62 252 MET A N 1
ATOM 2000 C CA . MET A 1 252 ? -14.862 -7.328 19.749 1.00 94.62 252 MET A CA 1
ATOM 2001 C C . MET A 1 252 ? -15.272 -8.722 19.287 1.00 94.62 252 MET A C 1
ATOM 2003 O O . MET A 1 252 ? -15.571 -9.601 20.083 1.00 94.62 252 MET A O 1
ATOM 2007 N N . THR A 1 253 ? -15.310 -8.926 17.976 1.00 92.94 253 THR A N 1
ATOM 2008 C CA . THR A 1 253 ? -15.562 -10.248 17.390 1.00 92.94 253 THR A CA 1
ATOM 2009 C C . THR A 1 253 ? -14.485 -10.535 16.370 1.00 92.94 253 THR A C 1
ATOM 2011 O O . THR A 1 253 ? -14.117 -9.633 15.608 1.00 92.94 253 THR A O 1
ATOM 2014 N N . LYS A 1 254 ? -13.969 -11.766 16.354 1.00 94.06 254 LYS A N 1
ATOM 2015 C CA . LYS A 1 254 ? -13.016 -12.182 15.331 1.00 94.06 254 LYS A CA 1
ATOM 2016 C C . LYS A 1 254 ? -13.655 -12.051 13.945 1.00 94.06 254 LYS A C 1
ATOM 2018 O O . LYS A 1 254 ? -14.860 -12.257 13.768 1.00 94.06 254 LYS A O 1
ATOM 2023 N N . CYS A 1 255 ? -12.862 -11.644 12.966 1.00 92.62 255 CYS A N 1
ATOM 2024 C CA . CYS A 1 255 ? -13.294 -11.523 11.581 1.00 92.62 255 CYS A CA 1
ATOM 2025 C C . CYS A 1 255 ? -12.182 -11.938 10.625 1.00 92.62 255 CYS A C 1
ATOM 2027 O O . CYS A 1 255 ? -11.004 -11.928 10.988 1.00 92.62 255 CYS A O 1
ATOM 2029 N N . ASP A 1 256 ? -12.567 -12.249 9.393 1.00 90.38 256 ASP A N 1
ATOM 2030 C CA . ASP A 1 256 ? -11.610 -12.545 8.339 1.00 90.38 256 ASP A CA 1
ATOM 2031 C C . ASP A 1 256 ? -10.877 -11.268 7.932 1.00 90.38 256 ASP A C 1
ATOM 2033 O O . ASP A 1 256 ? -11.476 -10.213 7.704 1.00 90.38 256 ASP A O 1
ATOM 2037 N N . ALA A 1 257 ? -9.553 -11.357 7.896 1.00 89.81 257 ALA A N 1
ATOM 2038 C CA . ALA A 1 257 ? -8.701 -10.290 7.408 1.00 89.81 257 ALA A CA 1
ATOM 2039 C C . ALA A 1 257 ? -8.492 -10.440 5.903 1.00 89.81 257 ALA A C 1
ATOM 2041 O O . ALA A 1 257 ? -8.337 -11.562 5.414 1.00 89.81 257 ALA A O 1
ATOM 2042 N N . HIS A 1 258 ? -8.382 -9.326 5.178 1.00 85.88 258 HIS A N 1
ATOM 2043 C CA . HIS A 1 258 ? -8.020 -9.413 3.768 1.00 85.88 258 HIS A CA 1
ATOM 2044 C C . HIS A 1 258 ? -6.571 -9.940 3.621 1.00 85.88 258 HIS A C 1
ATOM 2046 O O . HIS A 1 258 ? -5.667 -9.360 4.237 1.00 85.88 258 HIS A O 1
ATOM 2052 N N . PRO A 1 259 ? -6.304 -10.977 2.795 1.00 84.44 259 PRO A N 1
ATOM 2053 C CA . PRO A 1 259 ? -4.980 -11.610 2.704 1.00 84.44 259 PRO A CA 1
ATOM 2054 C C . PRO A 1 259 ? -3.818 -10.673 2.345 1.00 84.44 259 PRO A C 1
ATOM 2056 O O . PRO A 1 259 ? -2.702 -10.872 2.806 1.00 84.44 259 PRO A O 1
ATOM 2059 N N . TRP A 1 260 ? -4.058 -9.631 1.542 1.00 86.31 260 TRP A N 1
ATOM 2060 C CA . TRP A 1 260 ? -3.021 -8.659 1.162 1.00 86.31 260 TRP A CA 1
ATOM 2061 C C . TRP A 1 260 ? -2.654 -7.676 2.274 1.00 86.31 260 TRP A C 1
ATOM 2063 O O . TRP A 1 260 ? -1.562 -7.111 2.238 1.00 86.31 260 TRP A O 1
ATOM 2073 N N . LEU A 1 261 ? -3.572 -7.446 3.220 1.00 88.31 261 LEU A N 1
ATOM 2074 C CA . LEU A 1 261 ? -3.442 -6.444 4.280 1.00 88.31 261 LEU A CA 1
ATOM 2075 C C . LEU A 1 261 ? -2.911 -7.032 5.580 1.00 88.31 261 LEU A C 1
ATOM 2077 O O . LEU A 1 261 ? -2.247 -6.329 6.333 1.00 88.31 261 LEU A O 1
ATOM 2081 N N . SER A 1 262 ? -3.245 -8.290 5.869 1.00 89.19 262 SER A N 1
ATOM 2082 C CA . SER A 1 262 ? -2.879 -8.923 7.126 1.00 89.19 262 SER A CA 1
ATOM 2083 C C . SER A 1 262 ? -1.753 -9.923 6.943 1.00 89.19 262 SER A C 1
ATOM 2085 O O . SER A 1 262 ? -1.833 -10.850 6.145 1.00 89.19 262 SER A O 1
ATOM 2087 N N . THR A 1 263 ? -0.730 -9.769 7.771 1.00 88.12 263 THR A N 1
ATOM 2088 C CA . THR A 1 263 ? 0.352 -10.748 7.922 1.00 88.12 263 THR A CA 1
ATOM 2089 C C . THR A 1 263 ? -0.006 -11.872 8.897 1.00 88.12 263 THR A C 1
ATOM 2091 O O . THR A 1 263 ? 0.690 -12.882 8.969 1.00 88.12 263 THR A O 1
ATOM 2094 N N . ASN A 1 264 ? -1.106 -11.712 9.639 1.00 88.50 264 ASN A N 1
ATOM 2095 C CA . ASN A 1 264 ? -1.671 -12.717 10.529 1.00 88.50 264 ASN A CA 1
ATOM 2096 C C . ASN A 1 264 ? -3.203 -12.670 10.467 1.00 88.50 264 ASN A C 1
ATOM 2098 O O . ASN A 1 264 ? -3.858 -11.999 11.269 1.00 88.50 264 ASN A O 1
ATOM 2102 N N . THR A 1 265 ? -3.770 -13.401 9.506 1.00 83.25 265 THR A N 1
ATOM 2103 C CA . THR A 1 265 ? -5.206 -13.373 9.177 1.00 83.25 265 THR A CA 1
ATOM 2104 C C . THR A 1 265 ? -6.112 -13.830 10.320 1.00 83.25 265 THR A C 1
ATOM 2106 O O . THR A 1 265 ? -7.280 -13.463 10.374 1.00 83.25 265 THR A O 1
ATOM 2109 N N . ASN A 1 266 ? -5.572 -14.591 11.276 1.00 86.69 266 ASN A N 1
ATOM 2110 C CA . ASN A 1 266 ? -6.304 -15.122 12.423 1.00 86.69 266 ASN A CA 1
ATOM 2111 C C . ASN A 1 266 ? -6.421 -14.149 13.604 1.00 86.69 266 ASN A C 1
ATOM 2113 O O . ASN A 1 266 ? -7.005 -14.511 14.630 1.00 86.69 266 ASN A O 1
ATOM 2117 N N . LYS A 1 267 ? -5.842 -12.953 13.493 1.00 92.12 267 LYS A N 1
ATOM 2118 C CA . LYS A 1 267 ? -5.711 -11.980 14.583 1.00 92.12 267 LYS A CA 1
ATOM 2119 C C . LYS A 1 267 ? -6.307 -10.630 14.193 1.00 92.12 267 LYS A C 1
ATOM 2121 O O . LYS A 1 267 ? -5.723 -9.574 14.431 1.00 92.12 267 LYS A O 1
ATOM 2126 N N . SER A 1 268 ? -7.504 -10.699 13.624 1.00 95.56 268 SER A N 1
ATOM 2127 C CA . SER A 1 268 ? -8.265 -9.552 13.146 1.00 95.56 268 SER A CA 1
ATOM 2128 C C . SER A 1 268 ? -9.635 -9.511 13.798 1.00 95.56 268 SER A C 1
ATOM 2130 O O . SER A 1 268 ? -10.310 -10.533 13.936 1.00 95.56 268 SER A O 1
ATOM 2132 N N . TYR A 1 269 ? -10.026 -8.315 14.224 1.00 95.88 269 TYR A N 1
ATOM 2133 C CA . TYR A 1 269 ? -11.232 -8.096 15.005 1.00 95.88 269 TYR A CA 1
ATOM 2134 C C . TYR A 1 269 ? -12.031 -6.926 14.451 1.00 95.88 269 TYR A C 1
ATOM 2136 O O . TYR A 1 269 ? -11.470 -5.907 14.046 1.00 95.88 269 TYR A O 1
ATOM 2144 N N . LYS A 1 270 ? -13.354 -7.059 14.510 1.00 95.38 270 LYS A N 1
ATOM 2145 C CA . LYS A 1 270 ? -14.312 -5.978 14.276 1.00 95.38 270 LYS A CA 1
ATOM 2146 C C . LYS A 1 270 ? -15.040 -5.636 15.563 1.00 95.38 270 LYS A C 1
ATOM 2148 O O . LYS A 1 270 ? -15.248 -6.500 16.420 1.00 95.38 270 LYS A O 1
ATOM 2153 N N . PHE A 1 271 ? -15.483 -4.394 15.659 1.00 94.44 271 PHE A N 1
ATOM 2154 C CA . PHE A 1 271 ? -16.225 -3.902 16.808 1.00 94.44 271 PHE A CA 1
ATOM 2155 C C . PHE A 1 271 ? -17.724 -3.897 16.515 1.00 94.44 271 PHE A C 1
ATOM 2157 O O . PHE A 1 271 ? -18.161 -3.551 15.420 1.00 94.44 271 PHE A O 1
ATOM 2164 N N . LYS A 1 272 ? -18.539 -4.268 17.502 1.00 91.00 272 LYS A N 1
ATOM 2165 C CA . LYS A 1 272 ? -20.000 -4.198 17.399 1.00 91.00 272 LYS A CA 1
ATOM 2166 C C . LYS A 1 272 ? -20.596 -3.570 18.642 1.00 91.00 272 LYS A C 1
ATOM 2168 O O . LYS A 1 272 ? -20.249 -3.939 19.759 1.00 91.00 272 LYS A O 1
ATOM 2173 N N . ILE A 1 273 ? -21.528 -2.646 18.439 1.00 91.12 273 ILE A N 1
ATOM 2174 C CA . ILE A 1 273 ? -22.352 -2.114 19.525 1.00 91.12 273 ILE A CA 1
ATOM 2175 C C . ILE A 1 273 ? -23.357 -3.198 19.926 1.00 91.12 273 ILE A C 1
ATOM 2177 O O . ILE A 1 273 ? -23.968 -3.822 19.060 1.00 91.12 273 ILE A O 1
ATOM 2181 N N . ILE A 1 274 ? -23.535 -3.422 21.228 1.00 87.69 274 ILE A N 1
ATOM 2182 C CA . ILE A 1 274 ? -24.527 -4.380 21.736 1.00 87.69 274 ILE A CA 1
ATOM 2183 C C . ILE A 1 274 ? -25.947 -3.863 21.427 1.00 87.69 274 ILE A C 1
ATOM 2185 O O . ILE A 1 274 ? -26.283 -2.734 21.779 1.00 87.69 274 ILE A O 1
ATOM 2189 N N . GLU A 1 275 ? -26.787 -4.690 20.794 1.00 71.31 275 GLU A N 1
ATOM 2190 C CA . GLU A 1 275 ? -28.070 -4.283 20.180 1.00 71.31 275 GLU A CA 1
ATOM 2191 C C . GLU A 1 275 ? -29.108 -3.696 21.151 1.00 71.31 275 GLU A C 1
ATOM 2193 O O . GLU A 1 275 ? -29.917 -2.863 20.752 1.00 71.31 275 GLU A O 1
ATOM 2198 N N . ASN A 1 276 ? -29.049 -4.040 22.440 1.00 68.25 276 ASN A N 1
ATOM 2199 C CA . ASN A 1 276 ? -29.993 -3.557 23.461 1.00 68.25 276 ASN A CA 1
ATOM 2200 C C . ASN A 1 276 ? -29.784 -2.077 23.862 1.00 68.25 276 ASN A C 1
ATOM 2202 O O . ASN A 1 276 ? -30.240 -1.645 24.921 1.00 68.25 276 ASN A O 1
ATOM 2206 N N . GLN A 1 277 ? -29.065 -1.293 23.057 1.00 70.88 277 GLN A N 1
ATOM 2207 C CA . GLN A 1 277 ? -28.775 0.117 23.313 1.00 70.88 277 GLN A CA 1
ATOM 2208 C C . GLN A 1 277 ? -29.682 1.063 22.523 1.00 70.88 277 GLN A C 1
ATOM 2210 O O . GLN A 1 277 ? -30.327 0.689 21.547 1.00 70.88 277 GLN A O 1
ATOM 2215 N N . SER A 1 278 ? -29.764 2.323 22.964 1.00 77.25 278 SER A N 1
ATOM 2216 C CA . SER A 1 278 ? -30.692 3.300 22.386 1.00 77.25 278 SER A CA 1
ATOM 2217 C C . SER A 1 278 ? -30.491 3.474 20.870 1.00 77.25 278 SER A C 1
ATOM 2219 O O . SER A 1 278 ? -29.362 3.550 20.375 1.00 77.25 278 SER A O 1
ATOM 2221 N N . LYS A 1 279 ? -31.595 3.622 20.119 1.00 80.19 279 LYS A N 1
ATOM 2222 C CA . LYS A 1 279 ? -31.562 3.898 18.665 1.00 80.19 279 LYS A CA 1
ATOM 2223 C C . LYS A 1 279 ? -30.694 5.120 18.324 1.00 80.19 279 LYS A C 1
ATOM 2225 O O . LYS A 1 279 ? -30.029 5.143 17.290 1.00 80.19 279 LYS A O 1
ATOM 2230 N N . THR A 1 280 ? -30.662 6.117 19.209 1.00 81.31 280 THR A N 1
ATOM 2231 C CA . THR A 1 280 ? -29.825 7.319 19.080 1.00 81.31 280 THR A CA 1
ATOM 2232 C C . THR A 1 280 ? -28.330 6.988 19.106 1.00 81.31 280 THR A C 1
ATOM 2234 O O . THR A 1 280 ? -27.581 7.501 18.273 1.00 81.31 280 THR A O 1
ATOM 2237 N N . ASN A 1 281 ? -27.893 6.091 19.997 1.00 81.38 281 ASN A N 1
ATOM 2238 C CA . ASN A 1 281 ? -26.497 5.649 20.069 1.00 81.38 281 ASN A CA 1
ATOM 2239 C C . ASN A 1 281 ? -26.094 4.863 18.819 1.00 81.38 281 ASN A C 1
ATOM 2241 O O . ASN A 1 281 ? -25.037 5.127 18.246 1.00 81.38 281 ASN A O 1
ATOM 2245 N N . MET A 1 282 ? -26.966 3.974 18.338 1.00 81.94 282 MET A N 1
ATOM 2246 C CA . MET A 1 282 ? -26.726 3.227 17.099 1.00 81.94 282 MET A CA 1
ATOM 2247 C C . MET A 1 282 ? -26.554 4.163 15.897 1.00 81.94 282 MET A C 1
ATOM 2249 O O . MET A 1 282 ? -25.607 4.013 15.129 1.00 81.94 282 MET A O 1
ATOM 2253 N N . LYS A 1 283 ? -27.403 5.190 15.766 1.00 86.62 283 LYS A N 1
ATOM 2254 C CA . LYS A 1 283 ? -27.295 6.176 14.679 1.00 86.62 283 LYS A CA 1
ATOM 2255 C C . LYS A 1 283 ? -26.007 7.005 14.757 1.00 86.62 283 LYS A C 1
ATOM 2257 O O . LYS A 1 283 ? -25.439 7.338 13.719 1.00 86.62 283 LYS A O 1
ATOM 2262 N N . LYS A 1 284 ? -25.555 7.349 15.968 1.00 88.50 284 LYS A N 1
ATOM 2263 C CA . LYS A 1 284 ? -24.376 8.201 16.184 1.00 88.50 284 LYS A CA 1
ATOM 2264 C C . LYS A 1 284 ? -23.054 7.449 16.005 1.00 88.50 284 LYS A C 1
ATOM 2266 O O . LYS A 1 284 ? -22.150 7.967 15.358 1.00 88.50 284 LYS A O 1
ATOM 2271 N N . TYR A 1 285 ? -22.946 6.246 16.564 1.00 92.50 285 TYR A N 1
ATOM 2272 C CA . TYR A 1 285 ? -21.680 5.508 16.655 1.00 92.50 285 TYR A CA 1
ATOM 2273 C C . TYR A 1 285 ? -21.591 4.320 15.692 1.00 92.50 285 TYR A C 1
ATOM 2275 O O . TYR A 1 285 ? -20.490 3.889 15.354 1.00 92.50 285 TYR A O 1
ATOM 2283 N N . GLY A 1 286 ? -22.729 3.802 15.217 1.00 90.81 286 GLY A N 1
ATOM 2284 C CA . GLY A 1 286 ? -22.787 2.566 14.435 1.00 90.81 286 GLY A CA 1
ATOM 2285 C C . GLY A 1 286 ? -21.982 2.616 13.139 1.00 90.81 286 GLY A C 1
ATOM 2286 O O . GLY A 1 286 ? -21.340 1.631 12.796 1.00 90.81 286 GLY A O 1
ATOM 2287 N N . LYS A 1 287 ? -21.936 3.773 12.460 1.00 92.38 287 LYS A N 1
ATOM 2288 C CA . LYS A 1 287 ? -21.131 3.938 11.235 1.00 92.38 287 LYS A CA 1
ATOM 2289 C C . LYS A 1 287 ? -19.631 3.755 11.481 1.00 92.38 287 LYS A C 1
ATOM 2291 O O . LYS A 1 287 ? -18.972 3.123 10.669 1.00 92.38 287 LYS A O 1
ATOM 2296 N N . PHE A 1 288 ? -19.111 4.296 12.585 1.00 95.25 288 PHE A N 1
ATOM 2297 C CA . PHE A 1 288 ? -17.697 4.157 12.940 1.00 95.25 288 PHE A CA 1
ATOM 2298 C C . PHE A 1 288 ? -17.374 2.703 13.293 1.00 95.25 288 PHE A C 1
ATOM 2300 O O . PHE A 1 288 ? -16.539 2.088 12.643 1.00 95.25 288 PHE A O 1
ATOM 2307 N N . PHE A 1 289 ? -18.087 2.118 14.262 1.00 95.06 289 PHE A N 1
ATOM 2308 C CA . PHE A 1 289 ? -17.799 0.748 14.704 1.00 95.06 289 PHE A CA 1
ATOM 2309 C C . PHE A 1 289 ? -18.054 -0.302 13.620 1.00 95.06 289 PHE A C 1
ATOM 2311 O O . PHE A 1 289 ? -17.336 -1.291 13.565 1.00 95.06 289 PHE A O 1
ATOM 2318 N N . GLY A 1 290 ? -19.015 -0.068 12.722 1.00 92.38 290 GLY A N 1
ATOM 2319 C CA . GLY A 1 290 ? -19.276 -0.952 11.587 1.00 92.38 290 GLY A CA 1
ATOM 2320 C C . GLY A 1 290 ? -18.159 -0.992 10.539 1.00 92.38 290 GLY A C 1
ATOM 2321 O O . GLY A 1 290 ? -18.158 -1.906 9.723 1.00 92.38 290 GLY A O 1
ATOM 2322 N N . LYS A 1 291 ? -17.228 -0.029 10.559 1.00 94.31 291 LYS A N 1
ATOM 2323 C CA . LYS A 1 291 ? -16.108 0.084 9.608 1.00 94.31 291 LYS A CA 1
ATOM 2324 C C . LYS A 1 291 ? -14.738 0.057 10.272 1.00 94.31 291 LYS A C 1
ATOM 2326 O O . LYS A 1 291 ? -13.731 0.109 9.578 1.00 94.31 291 LYS A O 1
ATOM 2331 N N . PHE A 1 292 ? -14.683 0.035 11.600 1.00 96.94 292 PHE A N 1
ATOM 2332 C CA . PHE A 1 292 ? -13.435 0.074 12.344 1.00 96.94 292 PHE A CA 1
ATOM 2333 C C . PHE A 1 292 ? -12.988 -1.344 12.698 1.00 96.94 292 PHE A C 1
ATOM 2335 O O . PHE A 1 292 ? -13.726 -2.108 13.325 1.00 96.94 292 PHE A O 1
ATOM 2342 N N . TYR A 1 293 ? -11.760 -1.674 12.317 1.00 97.06 293 TYR A N 1
ATOM 2343 C CA . TYR A 1 293 ? -11.136 -2.974 12.518 1.00 97.06 293 TYR A CA 1
ATOM 2344 C C . TYR A 1 293 ? -9.819 -2.824 13.273 1.00 97.06 293 TYR A C 1
ATOM 2346 O O . TYR A 1 293 ? -9.115 -1.822 13.150 1.00 97.06 293 TYR A O 1
ATOM 2354 N N . LEU A 1 294 ? -9.464 -3.856 14.031 1.00 96.69 294 LEU A N 1
ATOM 2355 C CA . LEU A 1 294 ? -8.206 -3.946 14.758 1.00 96.69 294 LEU A CA 1
ATOM 2356 C C . LEU A 1 294 ? -7.472 -5.224 14.352 1.00 96.69 294 LEU A C 1
ATOM 2358 O O . LEU A 1 294 ? -7.950 -6.329 14.607 1.00 96.69 294 LEU A O 1
ATOM 2362 N N . TYR A 1 295 ? -6.317 -5.062 13.708 1.00 96.56 295 TYR A N 1
ATOM 2363 C CA . TYR A 1 295 ? -5.429 -6.146 13.293 1.00 96.56 295 TYR A CA 1
ATOM 2364 C C . TYR A 1 295 ? -4.221 -6.153 14.232 1.00 96.56 295 TYR A C 1
ATOM 2366 O O . TYR A 1 295 ? -3.454 -5.189 14.275 1.00 96.56 295 TYR A O 1
ATOM 2374 N N . VAL A 1 296 ? -4.066 -7.227 15.003 1.00 94.81 296 VAL A N 1
ATOM 2375 C CA . VAL A 1 296 ? -3.040 -7.375 16.052 1.00 94.81 296 VAL A CA 1
ATOM 2376 C C . VAL A 1 296 ? -2.090 -8.515 15.723 1.00 94.81 296 VAL A C 1
ATOM 2378 O O . VAL A 1 296 ? -2.354 -9.296 14.812 1.00 94.81 296 VAL A O 1
ATOM 2381 N N . GLU A 1 297 ? -0.993 -8.636 16.471 1.00 93.06 297 GLU A N 1
ATOM 2382 C CA . GLU A 1 297 ? 0.013 -9.693 16.276 1.00 93.06 297 GLU A CA 1
ATOM 2383 C C . GLU A 1 297 ? 0.505 -9.791 14.823 1.00 93.06 297 GLU A C 1
ATOM 2385 O O . GLU A 1 297 ? 0.785 -10.879 14.313 1.00 93.06 297 GLU A O 1
ATOM 2390 N N . GLN A 1 298 ? 0.558 -8.643 14.148 1.00 93.69 298 GLN A N 1
ATOM 2391 C CA . GLN A 1 298 ? 1.094 -8.521 12.802 1.00 93.69 298 GLN A CA 1
ATOM 2392 C C . GLN A 1 298 ? 2.626 -8.586 12.856 1.00 93.69 298 GLN A C 1
ATOM 2394 O O . GLN A 1 298 ? 3.231 -8.214 13.865 1.00 93.69 298 GLN A O 1
ATOM 2399 N N . MET A 1 299 ? 3.250 -9.060 11.778 1.00 93.25 299 MET A N 1
ATOM 2400 C CA . MET A 1 299 ? 4.701 -9.220 11.678 1.00 93.25 299 MET A CA 1
ATOM 2401 C C . MET A 1 299 ? 5.430 -7.932 12.059 1.00 93.25 299 MET A C 1
ATOM 2403 O O . MET A 1 299 ? 5.068 -6.850 11.603 1.00 93.25 299 MET A O 1
ATOM 2407 N N . ASN A 1 300 ? 6.476 -8.038 12.875 1.00 90.75 300 ASN A N 1
ATOM 2408 C CA . ASN A 1 300 ? 7.368 -6.919 13.170 1.00 90.75 300 ASN A CA 1
ATOM 2409 C C . ASN A 1 300 ? 8.264 -6.568 11.962 1.00 90.75 300 ASN A C 1
ATOM 2411 O O . ASN A 1 300 ? 8.211 -7.220 10.923 1.00 90.75 300 ASN A O 1
ATOM 2415 N N . VAL A 1 301 ? 9.111 -5.539 12.099 1.00 91.00 301 VAL A N 1
ATOM 2416 C CA . VAL A 1 301 ? 10.001 -5.075 11.013 1.00 91.00 301 VAL A CA 1
ATOM 2417 C C . VAL A 1 301 ? 10.867 -6.206 10.456 1.00 91.00 301 VAL A C 1
ATOM 2419 O O . VAL A 1 301 ? 10.884 -6.412 9.250 1.00 91.00 301 VAL A O 1
ATOM 2422 N N . ARG A 1 302 ? 11.533 -6.970 11.328 1.00 90.44 302 ARG A N 1
ATOM 2423 C CA . ARG A 1 302 ? 12.431 -8.056 10.920 1.00 90.44 302 ARG A CA 1
ATOM 2424 C C . ARG A 1 302 ? 11.674 -9.177 10.204 1.00 90.44 302 ARG A C 1
ATOM 2426 O O . ARG A 1 302 ? 12.124 -9.668 9.179 1.00 90.44 302 ARG A O 1
ATOM 2433 N N . GLN A 1 303 ? 10.519 -9.567 10.735 1.00 92.56 303 GLN A N 1
ATOM 2434 C CA . GLN A 1 303 ? 9.672 -10.594 10.127 1.00 92.56 303 GLN A CA 1
ATOM 2435 C C . GLN A 1 303 ? 9.138 -10.149 8.760 1.00 92.56 303 GLN A C 1
ATOM 2437 O O . GLN A 1 303 ? 9.082 -10.952 7.835 1.00 92.56 303 GLN A O 1
ATOM 2442 N N . LEU A 1 304 ? 8.775 -8.869 8.615 1.00 93.19 304 LEU A N 1
ATOM 2443 C CA . LEU A 1 304 ? 8.368 -8.303 7.330 1.00 93.19 304 LEU A CA 1
ATOM 2444 C C . LEU A 1 304 ? 9.519 -8.306 6.319 1.00 93.19 304 LEU A C 1
ATOM 2446 O O . LEU A 1 304 ? 9.289 -8.640 5.163 1.00 93.19 304 LEU A O 1
ATOM 2450 N N . GLU A 1 305 ? 10.739 -7.953 6.730 1.00 92.75 305 GLU A N 1
ATOM 2451 C CA . GLU A 1 305 ? 11.924 -7.990 5.861 1.00 92.75 305 GLU A CA 1
ATOM 2452 C C . GLU A 1 305 ? 12.191 -9.402 5.329 1.00 92.75 305 GLU A C 1
ATOM 2454 O O . GLU A 1 305 ? 12.343 -9.577 4.119 1.00 92.75 305 GLU A O 1
ATOM 2459 N N . GLU A 1 306 ? 12.188 -10.403 6.215 1.00 92.88 306 GLU A N 1
ATOM 2460 C CA . GLU A 1 306 ? 12.337 -11.819 5.855 1.00 92.88 306 GLU A CA 1
ATOM 2461 C C . GLU A 1 306 ? 11.212 -12.253 4.892 1.00 92.88 306 GLU A C 1
ATOM 2463 O O . GLU A 1 306 ? 11.483 -12.789 3.819 1.00 92.88 306 GLU A O 1
ATOM 2468 N N . HIS A 1 307 ? 9.955 -11.908 5.196 1.00 92.31 307 HIS A N 1
ATOM 2469 C CA . HIS A 1 307 ? 8.804 -12.226 4.346 1.00 92.31 307 HIS A CA 1
ATOM 2470 C C . HIS A 1 307 ? 8.880 -11.593 2.946 1.00 92.31 307 HIS A C 1
ATOM 2472 O O . HIS A 1 307 ? 8.587 -12.249 1.945 1.00 92.31 307 HIS A O 1
ATOM 2478 N N . ILE A 1 308 ? 9.268 -10.318 2.859 1.00 93.12 308 ILE A N 1
ATOM 2479 C CA . ILE A 1 308 ? 9.421 -9.596 1.589 1.00 93.12 308 ILE A CA 1
ATOM 2480 C C . ILE A 1 308 ? 10.539 -10.225 0.758 1.00 93.12 308 ILE A C 1
ATOM 2482 O O . ILE A 1 308 ? 10.365 -10.409 -0.447 1.00 93.12 308 ILE A O 1
ATOM 2486 N N . LEU A 1 309 ? 11.672 -10.551 1.389 1.00 91.94 309 LEU A N 1
ATOM 2487 C CA . LEU A 1 309 ? 12.806 -11.187 0.726 1.00 91.94 309 LEU A CA 1
ATOM 2488 C C . LEU A 1 309 ? 12.409 -12.541 0.137 1.00 91.94 309 LEU A C 1
ATOM 2490 O O . LEU A 1 309 ? 12.651 -12.783 -1.045 1.00 91.94 309 LEU A O 1
ATOM 2494 N N . ASP A 1 310 ? 11.763 -13.389 0.936 1.00 91.19 310 ASP A N 1
ATOM 2495 C CA . ASP A 1 310 ? 11.319 -14.714 0.509 1.00 91.19 310 ASP A CA 1
ATOM 2496 C C . ASP A 1 310 ? 10.310 -14.614 -0.634 1.00 91.19 310 ASP A C 1
ATOM 2498 O O . ASP A 1 310 ? 10.449 -15.291 -1.655 1.00 91.19 310 ASP A O 1
ATOM 2502 N N . LYS A 1 311 ? 9.324 -13.715 -0.518 1.00 89.69 311 LYS A N 1
ATOM 2503 C CA . LYS A 1 311 ? 8.346 -13.489 -1.584 1.00 89.69 311 LYS A CA 1
ATOM 2504 C C . LYS A 1 311 ? 9.016 -13.014 -2.870 1.00 89.69 311 LYS A C 1
ATOM 2506 O O . LYS A 1 311 ? 8.732 -13.551 -3.935 1.00 89.69 311 LYS A O 1
ATOM 2511 N N . PHE A 1 312 ? 9.926 -12.047 -2.783 1.00 90.38 312 PHE A N 1
ATOM 2512 C CA . PHE A 1 312 ? 10.639 -11.533 -3.950 1.00 90.38 312 PHE A CA 1
ATOM 2513 C C . PHE A 1 312 ? 11.471 -12.629 -4.635 1.00 90.38 312 PHE A C 1
ATOM 2515 O O . PHE A 1 312 ? 11.434 -12.760 -5.859 1.00 90.38 312 PHE A O 1
ATOM 2522 N N . LYS A 1 313 ? 12.183 -13.451 -3.855 1.00 88.69 313 LYS A N 1
ATOM 2523 C CA . LYS A 1 313 ? 12.970 -14.579 -4.375 1.00 88.69 313 LYS A CA 1
ATOM 2524 C C . LYS A 1 313 ? 12.095 -15.624 -5.055 1.00 88.69 313 LYS A C 1
ATOM 2526 O O . LYS A 1 313 ? 12.453 -16.086 -6.134 1.00 88.69 313 LYS A O 1
ATOM 2531 N N . ASN A 1 314 ? 10.950 -15.953 -4.463 1.00 88.62 314 ASN A N 1
ATOM 2532 C CA . ASN A 1 314 ? 10.023 -16.937 -5.017 1.00 88.62 314 ASN A CA 1
ATOM 2533 C C . ASN A 1 314 ? 9.391 -16.467 -6.335 1.00 88.62 314 ASN A C 1
ATOM 2535 O O . ASN A 1 314 ? 9.303 -17.252 -7.273 1.00 88.62 314 ASN A O 1
ATOM 2539 N N . GLU A 1 315 ? 8.996 -15.194 -6.430 1.00 87.56 315 GLU A N 1
ATOM 2540 C CA . GLU A 1 315 ? 8.361 -14.650 -7.641 1.00 87.56 315 GLU A CA 1
ATOM 2541 C C . GLU A 1 315 ? 9.342 -14.519 -8.815 1.00 87.56 315 GLU A C 1
ATOM 2543 O O . GLU A 1 315 ? 8.987 -14.780 -9.963 1.00 87.56 315 GLU A O 1
ATOM 2548 N N . PHE A 1 316 ? 10.593 -14.127 -8.549 1.00 83.62 316 PHE A N 1
ATOM 2549 C CA . PHE A 1 316 ? 11.558 -13.812 -9.610 1.00 83.62 316 PHE A CA 1
ATOM 2550 C C . PHE A 1 316 ? 12.666 -14.845 -9.803 1.00 83.62 316 PHE A C 1
ATOM 2552 O O . PHE A 1 316 ? 13.483 -14.677 -10.708 1.00 83.62 316 PHE A O 1
ATOM 2559 N N . CYS A 1 317 ? 12.733 -15.880 -8.960 1.00 80.81 317 CYS A N 1
ATOM 2560 C CA . CYS A 1 317 ? 13.830 -16.857 -8.939 1.00 80.81 317 CYS A CA 1
ATOM 2561 C C . CYS A 1 317 ? 15.217 -16.186 -8.908 1.00 80.81 317 CYS A C 1
ATOM 2563 O O . CYS A 1 317 ? 16.180 -16.670 -9.499 1.00 80.81 317 CYS A O 1
ATOM 2565 N N . CYS A 1 318 ? 15.313 -15.029 -8.251 1.00 71.38 318 CYS A N 1
ATOM 2566 C CA . CYS A 1 318 ? 16.475 -14.160 -8.319 1.00 71.38 318 CYS A CA 1
ATOM 2567 C C . CYS A 1 318 ? 17.134 -14.052 -6.945 1.00 71.38 318 CYS A C 1
ATOM 2569 O O . CYS A 1 318 ? 16.540 -13.519 -6.012 1.00 71.38 318 CYS A O 1
ATOM 2571 N N . GLU A 1 319 ? 18.384 -14.502 -6.829 1.00 71.00 319 GLU A N 1
ATOM 2572 C CA . GLU A 1 319 ? 19.199 -14.283 -5.623 1.00 71.00 319 GLU A CA 1
ATOM 2573 C C . GLU A 1 319 ? 19.756 -12.851 -5.539 1.00 71.00 319 GLU A C 1
ATOM 2575 O O . GLU A 1 319 ? 20.436 -12.498 -4.578 1.00 71.00 319 GLU A O 1
ATOM 2580 N N . ASN A 1 320 ? 19.479 -12.009 -6.542 1.00 67.94 320 ASN A N 1
ATOM 2581 C CA . ASN A 1 320 ? 20.005 -10.657 -6.608 1.00 67.94 320 ASN A CA 1
ATOM 2582 C C . ASN A 1 320 ? 19.291 -9.718 -5.622 1.00 67.94 320 ASN A C 1
ATOM 2584 O O . ASN A 1 320 ? 18.343 -9.004 -5.967 1.00 67.94 320 ASN A O 1
ATOM 2588 N N . ASP A 1 321 ? 19.827 -9.645 -4.406 1.00 80.25 321 ASP A N 1
ATOM 2589 C CA . ASP A 1 321 ? 19.385 -8.711 -3.369 1.00 80.25 321 ASP A CA 1
ATOM 2590 C C . ASP A 1 321 ? 19.454 -7.234 -3.825 1.00 80.25 321 ASP A C 1
ATOM 2592 O O . ASP A 1 321 ? 18.768 -6.377 -3.262 1.00 80.25 321 ASP A O 1
ATOM 2596 N N . HIS A 1 322 ? 20.239 -6.897 -4.859 1.00 84.38 322 HIS A N 1
ATOM 2597 C CA . HIS A 1 322 ? 20.333 -5.533 -5.395 1.00 84.38 322 HIS A CA 1
ATOM 2598 C C . HIS A 1 322 ? 19.013 -5.050 -6.010 1.00 84.38 322 HIS A C 1
ATOM 2600 O O . HIS A 1 322 ? 18.629 -3.896 -5.804 1.00 84.38 322 HIS A O 1
ATOM 2606 N N . ALA A 1 323 ? 18.294 -5.915 -6.735 1.00 84.56 323 ALA A N 1
ATOM 2607 C CA . ALA A 1 323 ? 17.021 -5.550 -7.358 1.00 84.56 323 ALA A CA 1
ATOM 2608 C C . ALA A 1 323 ? 15.952 -5.251 -6.297 1.00 84.56 323 ALA A C 1
ATOM 2610 O O . ALA A 1 323 ? 15.249 -4.239 -6.389 1.00 84.56 323 ALA A O 1
ATOM 2611 N N . LEU A 1 324 ? 15.897 -6.071 -5.242 1.00 88.19 324 LEU A N 1
ATOM 2612 C CA . LEU A 1 324 ? 15.032 -5.824 -4.093 1.00 88.19 324 LEU A CA 1
ATOM 2613 C C . LEU A 1 324 ? 15.422 -4.528 -3.369 1.00 88.19 324 LEU A C 1
ATOM 2615 O O . LEU A 1 324 ? 14.555 -3.709 -3.076 1.00 88.19 324 LEU A O 1
ATOM 2619 N N . LYS A 1 325 ? 16.718 -4.278 -3.135 1.00 89.44 325 LYS A N 1
ATOM 2620 C CA . LYS A 1 325 ? 17.192 -3.021 -2.525 1.00 89.44 325 LYS A CA 1
ATOM 2621 C C . LYS A 1 325 ? 16.777 -1.789 -3.336 1.00 89.44 325 LYS A C 1
ATOM 2623 O O . LYS A 1 325 ? 16.312 -0.812 -2.750 1.00 89.44 325 LYS A O 1
ATOM 2628 N N . LYS A 1 326 ? 16.873 -1.839 -4.669 1.00 89.44 326 LYS A N 1
ATOM 2629 C CA . LYS A 1 326 ? 16.387 -0.769 -5.562 1.00 89.44 326 LYS A CA 1
ATOM 2630 C C . LYS A 1 326 ? 14.869 -0.581 -5.468 1.00 89.44 326 LYS A C 1
ATOM 2632 O O . LYS A 1 326 ? 14.402 0.554 -5.410 1.00 89.44 326 LYS A O 1
ATOM 2637 N N . TYR A 1 327 ? 14.102 -1.670 -5.396 1.00 90.81 327 TYR A N 1
ATOM 2638 C CA . TYR A 1 327 ? 12.648 -1.622 -5.204 1.00 90.81 327 TYR A CA 1
ATOM 2639 C C . TYR A 1 327 ? 12.257 -0.983 -3.862 1.00 90.81 327 TYR A C 1
ATOM 2641 O O . TYR A 1 327 ? 11.437 -0.064 -3.820 1.00 90.81 327 TYR A O 1
ATOM 2649 N N . LEU A 1 328 ? 12.907 -1.402 -2.773 1.00 91.88 328 LEU A N 1
ATOM 2650 C CA . LEU A 1 328 ? 12.743 -0.815 -1.442 1.00 91.88 328 LEU A CA 1
ATOM 2651 C C . LEU A 1 328 ? 13.067 0.680 -1.448 1.00 91.88 328 LEU A C 1
ATOM 2653 O O . LEU A 1 328 ? 12.299 1.486 -0.920 1.00 91.88 328 LEU A O 1
ATOM 2657 N N . HIS A 1 329 ? 14.192 1.053 -2.061 1.00 92.00 329 HIS A N 1
ATOM 2658 C CA . HIS A 1 329 ? 14.602 2.445 -2.182 1.00 92.00 329 HIS A CA 1
ATOM 2659 C C . HIS A 1 329 ? 13.562 3.267 -2.948 1.00 92.00 329 HIS A C 1
ATOM 2661 O O . HIS A 1 329 ? 13.174 4.330 -2.472 1.00 92.00 329 HIS A O 1
ATOM 2667 N N . PHE A 1 330 ? 13.044 2.758 -4.071 1.00 93.12 330 PHE A N 1
ATOM 2668 C CA . PHE A 1 330 ? 11.998 3.438 -4.833 1.00 93.12 330 PHE A CA 1
ATOM 2669 C C . PHE A 1 330 ? 10.774 3.757 -3.964 1.00 93.12 330 PHE A C 1
ATOM 2671 O O . PHE A 1 330 ? 10.310 4.899 -3.966 1.00 93.12 330 PHE A O 1
ATOM 2678 N N . ILE A 1 331 ? 10.263 2.786 -3.198 1.00 94.00 331 ILE A N 1
ATOM 2679 C CA . ILE A 1 331 ? 9.072 2.979 -2.356 1.00 94.00 331 ILE A CA 1
ATOM 2680 C C . ILE A 1 331 ? 9.348 3.977 -1.231 1.00 94.00 331 ILE A C 1
ATOM 2682 O O . ILE A 1 331 ? 8.539 4.880 -1.011 1.00 94.00 331 ILE A O 1
ATOM 2686 N N . LYS A 1 332 ? 10.493 3.860 -0.548 1.00 92.12 332 LYS A N 1
ATOM 2687 C CA . LYS A 1 332 ? 10.897 4.789 0.521 1.00 92.12 332 LYS A CA 1
ATOM 2688 C C . LYS A 1 332 ? 11.027 6.215 -0.001 1.00 92.12 332 LYS A C 1
ATOM 2690 O O . LYS A 1 332 ? 10.449 7.144 0.561 1.00 92.12 332 LYS A O 1
ATOM 2695 N N . SER A 1 333 ? 11.726 6.384 -1.116 1.00 90.44 333 SER A N 1
ATOM 2696 C CA . SER A 1 333 ? 11.899 7.679 -1.760 1.00 90.44 333 SER A CA 1
ATOM 2697 C C . SER A 1 333 ? 10.556 8.236 -2.232 1.00 90.44 333 SER A C 1
ATOM 2699 O O . SER A 1 333 ? 10.241 9.379 -1.912 1.00 90.44 333 SER A O 1
ATOM 2701 N N . TRP A 1 334 ? 9.692 7.429 -2.865 1.00 92.19 334 TRP A N 1
ATOM 2702 C CA . TRP A 1 334 ? 8.321 7.825 -3.217 1.00 92.19 334 TRP A CA 1
ATOM 2703 C C . TRP A 1 334 ? 7.531 8.280 -1.990 1.00 92.19 334 TRP A C 1
ATOM 2705 O O . TRP A 1 334 ? 6.941 9.357 -2.019 1.00 92.19 334 TRP A O 1
ATOM 2715 N N . LYS A 1 335 ? 7.533 7.511 -0.897 1.00 90.94 335 LYS A N 1
ATOM 2716 C CA . LYS A 1 335 ? 6.849 7.837 0.364 1.00 90.94 335 LYS A CA 1
ATOM 2717 C C . LYS A 1 335 ? 7.352 9.160 0.950 1.00 90.94 335 LYS A C 1
ATOM 2719 O O . LYS A 1 335 ? 6.541 9.977 1.393 1.00 90.94 335 LYS A O 1
ATOM 2724 N N . ASN A 1 336 ? 8.653 9.413 0.874 1.00 87.81 336 ASN A N 1
ATOM 2725 C CA . ASN A 1 336 ? 9.270 10.577 1.495 1.00 87.81 336 ASN A CA 1
ATOM 2726 C C . ASN A 1 336 ? 9.165 11.869 0.687 1.00 87.81 336 ASN A C 1
ATOM 2728 O O . ASN A 1 336 ? 9.253 12.919 1.316 1.00 87.81 336 ASN A O 1
ATOM 2732 N N . ARG A 1 337 ? 8.894 11.825 -0.627 1.00 85.00 337 ARG A N 1
ATOM 2733 C CA . ARG A 1 337 ? 8.705 13.045 -1.437 1.00 85.00 337 ARG A CA 1
ATOM 2734 C C . ARG A 1 337 ? 7.674 13.992 -0.825 1.00 85.00 337 ARG A C 1
ATOM 2736 O O . ARG A 1 337 ? 6.627 13.547 -0.355 1.00 85.00 337 ARG A O 1
ATOM 2743 N N . ASP A 1 338 ? 7.971 15.283 -0.891 1.00 81.62 338 ASP A N 1
ATOM 2744 C CA . ASP A 1 338 ? 7.097 16.352 -0.417 1.00 81.62 338 ASP A CA 1
ATOM 2745 C C . ASP A 1 338 ? 6.189 16.889 -1.532 1.00 81.62 338 ASP A C 1
ATOM 2747 O O . ASP A 1 338 ? 6.384 16.618 -2.719 1.00 81.62 338 ASP A O 1
ATOM 2751 N N . GLY A 1 339 ? 5.181 17.668 -1.139 1.00 81.75 339 GLY A N 1
ATOM 2752 C CA . GLY A 1 339 ? 4.249 18.311 -2.061 1.00 81.75 339 GLY A CA 1
ATOM 2753 C C . GLY A 1 339 ? 3.152 17.382 -2.585 1.00 81.75 339 GLY A C 1
ATOM 2754 O O . GLY A 1 339 ? 2.684 16.474 -1.892 1.00 81.75 339 GLY A O 1
ATOM 2755 N N . LYS A 1 340 ? 2.694 17.670 -3.808 1.00 83.81 340 LYS A N 1
ATOM 2756 C CA . LYS A 1 340 ? 1.636 16.924 -4.496 1.00 83.81 340 LYS A CA 1
ATOM 2757 C C . LYS A 1 340 ? 2.246 15.702 -5.179 1.00 83.81 340 LYS A C 1
ATOM 2759 O O . LYS A 1 340 ? 3.068 15.834 -6.080 1.00 83.81 340 LYS A O 1
ATOM 2764 N N . LYS A 1 341 ? 1.833 14.514 -4.753 1.00 86.50 341 LYS A N 1
ATOM 2765 C CA . LYS A 1 341 ? 2.426 13.234 -5.154 1.00 86.50 341 LYS A CA 1
ATOM 2766 C C . LYS A 1 341 ? 1.440 12.423 -5.954 1.00 86.50 341 LYS A C 1
ATOM 2768 O O . LYS A 1 341 ? 0.266 12.405 -5.597 1.00 86.50 341 LYS A O 1
ATOM 2773 N N . LYS A 1 342 ? 1.911 11.681 -6.952 1.00 89.44 342 LYS A N 1
ATOM 2774 C CA . LYS A 1 342 ? 1.085 10.646 -7.571 1.00 89.44 342 LYS A CA 1
ATOM 2775 C C . LYS A 1 342 ? 0.967 9.421 -6.678 1.00 89.44 342 LYS A C 1
ATOM 2777 O O . LYS A 1 342 ? 1.937 9.021 -6.034 1.00 89.44 342 LYS A O 1
ATOM 2782 N N . LYS A 1 343 ? -0.227 8.845 -6.637 1.00 92.88 343 LYS A N 1
ATOM 2783 C CA . LYS A 1 343 ? -0.509 7.565 -5.997 1.00 92.88 343 LYS A CA 1
ATOM 2784 C C . LYS A 1 343 ? 0.168 6.435 -6.787 1.00 92.88 343 LYS A C 1
ATOM 2786 O O . LYS A 1 343 ? 0.303 6.537 -8.005 1.00 92.88 343 LYS A O 1
ATOM 2791 N N . LEU A 1 344 ? 0.620 5.387 -6.098 1.00 94.12 344 LEU A N 1
ATOM 2792 C CA . LEU A 1 344 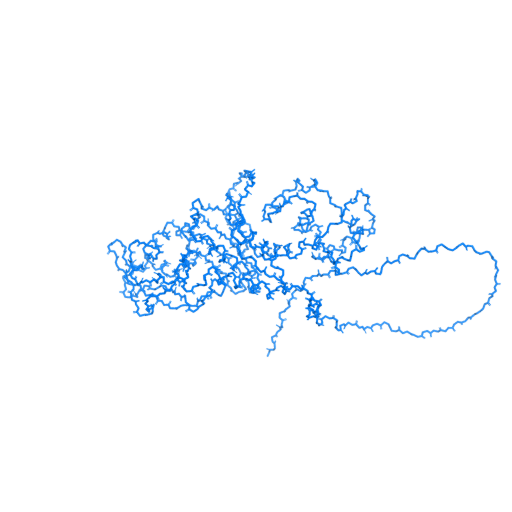? 1.167 4.197 -6.763 1.00 94.12 344 LEU A CA 1
ATOM 2793 C C . LEU A 1 344 ? 0.030 3.377 -7.356 1.00 94.12 344 LEU A C 1
ATOM 2795 O O . LEU A 1 344 ? -1.010 3.251 -6.715 1.00 94.12 344 LEU A O 1
ATOM 2799 N N . SER A 1 345 ? 0.267 2.782 -8.521 1.00 93.12 345 SER A N 1
ATOM 2800 C CA . SER A 1 345 ? -0.645 1.821 -9.137 1.00 93.12 345 SER A CA 1
ATOM 2801 C C . SER A 1 345 ? 0.045 0.522 -9.503 1.00 93.12 345 SER A C 1
ATOM 2803 O O . SER A 1 345 ? 1.280 0.447 -9.509 1.00 93.12 345 SER A O 1
ATOM 2805 N N . LYS A 1 346 ? -0.738 -0.498 -9.859 1.00 92.94 346 LYS A N 1
ATOM 2806 C CA . LYS A 1 346 ? -0.195 -1.799 -10.254 1.00 92.94 346 LYS A CA 1
ATOM 2807 C C . LYS A 1 346 ? 0.722 -1.676 -11.460 1.00 92.94 346 LYS A C 1
ATOM 2809 O O . LYS A 1 346 ? 1.812 -2.243 -11.462 1.00 92.94 346 LYS A O 1
ATOM 2814 N N . THR A 1 347 ? 0.320 -0.887 -12.453 1.00 89.12 347 THR A N 1
ATOM 2815 C CA . THR A 1 347 ? 1.125 -0.630 -13.657 1.00 89.12 347 THR A CA 1
ATOM 2816 C C . THR A 1 347 ? 2.440 0.071 -13.318 1.00 89.12 347 THR A C 1
ATOM 2818 O O . THR A 1 347 ? 3.501 -0.357 -13.774 1.00 89.12 347 THR A O 1
ATOM 2821 N N . VAL A 1 348 ? 2.403 1.100 -12.462 1.00 90.62 348 VAL A N 1
ATOM 2822 C CA . VAL A 1 348 ? 3.622 1.793 -12.017 1.00 90.62 348 VAL A CA 1
ATOM 2823 C C . VAL A 1 348 ? 4.567 0.815 -11.322 1.00 90.62 348 VAL A C 1
ATOM 2825 O O . VAL A 1 348 ? 5.742 0.748 -11.679 1.00 90.62 348 VAL A O 1
ATOM 2828 N N . MET A 1 349 ? 4.056 0.008 -10.391 1.00 93.25 349 MET A N 1
ATOM 2829 C CA . MET A 1 349 ? 4.876 -0.934 -9.627 1.00 93.25 349 MET A CA 1
ATOM 2830 C C . MET A 1 349 ? 5.441 -2.070 -10.485 1.00 93.25 349 MET A C 1
ATOM 2832 O O . MET A 1 349 ? 6.613 -2.415 -10.322 1.00 93.25 349 MET A O 1
ATOM 2836 N N . LYS A 1 350 ? 4.676 -2.593 -11.454 1.00 90.50 350 LYS A N 1
ATOM 2837 C CA . LYS A 1 350 ? 5.185 -3.553 -12.450 1.00 90.50 350 LYS A CA 1
ATOM 2838 C C . LYS A 1 350 ? 6.345 -2.970 -13.251 1.00 90.50 350 LYS A C 1
ATOM 2840 O O . LYS A 1 350 ? 7.384 -3.614 -13.372 1.00 90.50 350 LYS A O 1
ATOM 2845 N N . ASN A 1 351 ? 6.199 -1.741 -13.740 1.00 87.62 351 ASN A N 1
ATOM 2846 C CA . ASN A 1 351 ? 7.243 -1.077 -14.519 1.00 87.62 351 ASN A CA 1
ATOM 2847 C C . ASN A 1 351 ? 8.494 -0.800 -13.671 1.00 87.62 351 ASN A C 1
ATOM 2849 O O . ASN A 1 351 ? 9.603 -1.053 -14.129 1.00 87.62 351 ASN A O 1
ATOM 2853 N N . VAL A 1 352 ? 8.340 -0.357 -12.418 1.00 89.81 352 VAL A N 1
ATOM 2854 C CA . VAL A 1 352 ? 9.465 -0.180 -11.479 1.00 89.81 352 VAL A CA 1
ATOM 2855 C C . VAL A 1 352 ? 10.218 -1.494 -11.264 1.00 89.81 352 VAL A C 1
ATOM 2857 O O . VAL A 1 352 ? 11.448 -1.515 -11.315 1.00 89.81 352 VAL A O 1
ATOM 2860 N N . LEU A 1 353 ? 9.498 -2.595 -11.039 1.00 88.94 353 LEU A N 1
ATOM 2861 C CA . LEU A 1 353 ? 10.104 -3.914 -10.852 1.00 88.94 353 LEU A CA 1
ATOM 2862 C C . LEU A 1 353 ? 10.850 -4.367 -12.104 1.00 88.94 353 LEU A C 1
ATOM 2864 O O . LEU A 1 353 ? 12.010 -4.760 -12.001 1.00 88.94 353 LEU A O 1
ATOM 2868 N N . LEU A 1 354 ? 10.231 -4.234 -13.278 1.00 85.69 354 LEU A N 1
ATOM 2869 C CA . LEU A 1 354 ? 10.854 -4.581 -14.551 1.00 85.69 354 LEU A CA 1
ATOM 2870 C C . LEU A 1 354 ? 12.144 -3.783 -14.783 1.00 85.69 354 LEU A C 1
ATOM 2872 O O . LEU A 1 354 ? 13.183 -4.362 -15.096 1.00 85.69 354 LEU A O 1
ATOM 2876 N N . LEU A 1 355 ? 12.102 -2.466 -14.558 1.00 83.69 355 LEU A N 1
ATOM 2877 C CA . LEU A 1 355 ? 13.270 -1.595 -14.683 1.00 83.69 355 LEU A CA 1
ATOM 2878 C C . LEU A 1 355 ? 14.386 -1.982 -13.713 1.00 83.69 355 LEU A C 1
ATOM 2880 O O . LEU A 1 355 ? 15.552 -1.922 -14.093 1.00 83.69 355 LEU A O 1
ATOM 2884 N N . ASN A 1 356 ? 14.058 -2.375 -12.482 1.00 83.19 356 ASN A N 1
ATOM 2885 C CA . ASN A 1 356 ? 15.054 -2.759 -11.485 1.00 83.19 356 ASN A CA 1
ATOM 2886 C C . ASN A 1 356 ? 15.690 -4.115 -11.802 1.00 83.19 356 ASN A C 1
ATOM 2888 O O . ASN A 1 356 ? 16.919 -4.216 -11.793 1.00 83.19 356 ASN A O 1
ATOM 2892 N N . LEU A 1 357 ? 14.874 -5.118 -12.136 1.00 82.50 357 LEU A N 1
ATOM 2893 C CA . LEU A 1 357 ? 15.318 -6.476 -12.470 1.00 82.50 357 LEU A CA 1
ATOM 2894 C C . LEU A 1 357 ? 16.166 -6.509 -13.739 1.00 82.50 357 LEU A C 1
ATOM 2896 O O . LEU A 1 357 ? 17.167 -7.214 -13.795 1.00 82.50 357 LEU A O 1
ATOM 2900 N N . LEU A 1 358 ? 15.788 -5.719 -14.744 1.00 77.50 358 LEU A N 1
ATOM 2901 C CA . LEU A 1 358 ? 16.482 -5.683 -16.027 1.00 77.50 358 LEU A CA 1
ATOM 2902 C C . LEU A 1 358 ? 17.532 -4.573 -16.111 1.00 77.50 358 LEU A C 1
ATOM 2904 O O . LEU A 1 358 ? 18.204 -4.477 -17.131 1.00 77.50 358 LEU A O 1
ATOM 2908 N N . SER A 1 359 ? 17.710 -3.744 -15.073 1.00 75.31 359 SER A N 1
ATOM 2909 C CA . SER A 1 359 ? 18.543 -2.527 -15.139 1.00 75.31 359 SER A CA 1
ATOM 2910 C C . SER A 1 359 ? 19.943 -2.739 -15.719 1.00 75.31 359 SER A C 1
ATOM 2912 O O . SER A 1 359 ? 20.406 -1.894 -16.476 1.00 75.31 359 SER A O 1
ATOM 2914 N N . GLU A 1 360 ? 20.596 -3.855 -15.397 1.00 71.94 360 GLU A N 1
ATOM 2915 C CA . GLU A 1 360 ? 21.953 -4.189 -15.862 1.00 71.94 360 GLU A CA 1
ATOM 2916 C C . GLU A 1 360 ? 21.979 -4.752 -17.294 1.00 71.94 360 GLU A C 1
ATOM 2918 O O . GLU A 1 360 ? 22.991 -4.646 -17.992 1.00 71.94 360 GLU A O 1
ATOM 2923 N N . LYS A 1 361 ? 20.847 -5.304 -17.746 1.00 74.75 361 LYS A N 1
ATOM 2924 C CA . LYS A 1 361 ? 20.648 -5.833 -19.099 1.00 74.75 361 LYS A CA 1
ATOM 2925 C C . LYS A 1 361 ? 20.053 -4.802 -20.067 1.00 74.75 361 LYS A C 1
ATOM 2927 O O . LYS A 1 361 ? 20.135 -4.983 -21.280 1.00 74.75 361 LYS A O 1
ATOM 2932 N N . ILE A 1 362 ? 19.492 -3.699 -19.565 1.00 73.50 362 ILE A N 1
ATOM 2933 C CA . ILE A 1 362 ? 19.096 -2.538 -20.377 1.00 73.50 362 ILE A CA 1
ATOM 2934 C C . ILE A 1 362 ? 20.381 -1.806 -20.794 1.00 73.50 362 ILE A C 1
ATOM 2936 O O . ILE A 1 362 ? 20.829 -0.862 -20.138 1.00 73.50 362 ILE A O 1
ATOM 2940 N N . ARG A 1 363 ? 21.018 -2.277 -21.871 1.00 64.06 363 ARG A N 1
ATOM 2941 C CA . ARG A 1 363 ? 22.224 -1.665 -22.443 1.00 64.06 363 ARG A CA 1
ATOM 2942 C C . ARG A 1 363 ? 21.890 -0.809 -23.654 1.00 64.06 363 ARG A C 1
ATOM 2944 O O . ARG A 1 363 ? 20.975 -1.102 -24.418 1.00 64.06 363 ARG A O 1
ATOM 2951 N N . LEU A 1 364 ? 22.653 0.271 -23.797 1.00 58.72 364 LEU A N 1
ATOM 2952 C CA . LEU A 1 364 ? 22.478 1.257 -24.849 1.00 58.72 364 LEU A CA 1
ATOM 2953 C C . LEU A 1 364 ? 23.241 0.872 -26.105 1.00 58.72 364 LEU A C 1
ATOM 2955 O O . LEU A 1 364 ? 24.464 0.758 -26.066 1.00 58.72 364 LEU A O 1
ATOM 2959 N N . PRO A 1 365 ? 22.559 0.888 -27.245 1.00 54.72 365 PRO A N 1
ATOM 2960 C CA . PRO A 1 365 ? 23.207 1.123 -28.504 1.00 54.72 365 PRO A CA 1
ATOM 2961 C C . PRO A 1 365 ? 23.440 2.651 -28.682 1.00 54.72 365 PRO A C 1
ATOM 2963 O O . PRO A 1 365 ? 22.478 3.411 -28.752 1.00 54.72 365 PRO A O 1
ATOM 2966 N N . MET A 1 366 ? 24.696 3.124 -28.782 1.00 53.06 366 MET A N 1
ATOM 2967 C CA . MET A 1 366 ? 25.036 4.513 -29.176 1.00 53.06 366 MET A CA 1
ATOM 2968 C C . MET A 1 366 ? 24.338 4.973 -30.472 1.00 53.06 366 MET A C 1
ATOM 2970 O O . MET A 1 366 ? 24.282 4.249 -31.461 1.00 53.06 366 MET A O 1
ATOM 2974 N N . PHE A 1 367 ? 23.864 6.217 -30.498 1.00 57.69 367 PHE A N 1
ATOM 2975 C CA . PHE A 1 367 ? 22.962 6.711 -31.542 1.00 57.69 367 PHE A CA 1
ATOM 2976 C C . PHE A 1 367 ? 23.659 7.093 -32.857 1.00 57.69 367 PHE A C 1
ATOM 2978 O O . PHE A 1 367 ? 24.666 7.800 -32.866 1.00 57.69 367 PHE A O 1
ATOM 2985 N N . SER A 1 368 ? 23.058 6.696 -33.986 1.00 56.38 368 SER A N 1
ATOM 2986 C CA . SER A 1 368 ? 23.456 7.143 -35.331 1.00 56.38 368 SER A CA 1
ATOM 2987 C C . SER A 1 368 ? 22.578 8.300 -35.827 1.00 56.38 368 SER A C 1
ATOM 2989 O O . SER A 1 368 ? 21.349 8.227 -35.772 1.00 56.38 368 SER A O 1
ATOM 2991 N N . LYS A 1 369 ? 23.214 9.346 -36.375 1.00 60.31 369 LYS A N 1
ATOM 2992 C CA . LYS A 1 369 ? 22.568 10.511 -37.019 1.00 60.31 369 LYS A CA 1
ATOM 2993 C C . LYS A 1 369 ? 22.291 10.332 -38.519 1.00 60.31 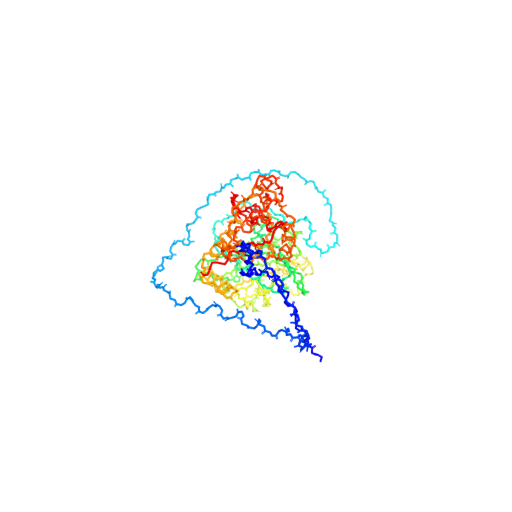369 LYS A C 1
ATOM 2995 O O . LYS A 1 369 ? 21.931 11.300 -39.181 1.00 60.31 369 LYS A O 1
ATOM 3000 N N . GLU A 1 370 ? 22.494 9.141 -39.082 1.00 64.69 370 GLU A N 1
ATOM 3001 C CA . GLU A 1 370 ? 22.316 8.905 -40.528 1.00 64.69 370 GLU A CA 1
ATOM 3002 C C . GLU A 1 370 ? 20.838 9.081 -40.955 1.00 64.69 370 GLU A C 1
ATOM 3004 O O . GLU A 1 370 ? 20.028 9.485 -40.138 1.00 64.69 370 GLU A O 1
ATOM 3009 N N . PRO A 1 371 ? 20.393 8.830 -42.196 1.00 66.06 371 PRO A N 1
ATOM 3010 C CA . PRO A 1 371 ? 18.968 8.701 -42.573 1.00 66.06 371 PRO A CA 1
ATOM 3011 C C . PRO A 1 371 ? 18.487 7.235 -42.466 1.00 66.06 371 PRO A C 1
ATOM 3013 O O . PRO A 1 371 ? 19.301 6.325 -42.602 1.00 66.06 371 PRO A O 1
ATOM 3016 N N . LEU A 1 372 ? 17.216 6.957 -42.133 1.00 72.50 372 LEU A N 1
ATOM 3017 C CA . LEU A 1 372 ? 16.720 5.567 -42.042 1.00 72.50 372 LEU A CA 1
ATOM 3018 C C . LEU A 1 372 ? 16.418 5.055 -43.453 1.00 72.50 372 LEU A C 1
ATOM 3020 O O . LEU A 1 372 ? 15.607 5.670 -44.149 1.00 72.50 372 LEU A O 1
ATOM 3024 N N . SER A 1 373 ? 17.002 3.921 -43.847 1.00 82.00 373 SER A N 1
ATOM 3025 C CA . SER A 1 373 ? 16.604 3.231 -45.079 1.00 82.00 373 SER A CA 1
ATOM 3026 C C . SER A 1 373 ? 15.191 2.642 -44.949 1.00 82.00 373 SER A C 1
ATOM 3028 O O . SER A 1 373 ? 14.698 2.411 -43.840 1.00 82.00 373 SER A O 1
ATOM 3030 N N . ALA A 1 374 ? 14.529 2.379 -46.080 1.00 84.81 374 ALA A N 1
ATOM 3031 C CA . ALA A 1 374 ? 13.193 1.774 -46.102 1.00 84.81 374 ALA A CA 1
ATOM 3032 C C . ALA A 1 374 ? 13.155 0.406 -45.390 1.00 84.81 374 ALA A C 1
ATOM 3034 O O . ALA A 1 374 ? 12.230 0.128 -44.631 1.00 84.81 374 ALA A O 1
ATOM 3035 N N . GLU A 1 375 ? 14.203 -0.403 -45.564 1.00 83.50 375 GLU A N 1
ATOM 3036 C CA . GLU A 1 375 ? 14.369 -1.708 -44.907 1.00 83.50 375 GLU A CA 1
ATOM 3037 C C . GLU A 1 375 ? 14.385 -1.584 -43.376 1.00 83.50 375 GLU A C 1
ATOM 3039 O O . GLU A 1 375 ? 13.713 -2.338 -42.673 1.00 83.50 375 GLU A O 1
ATOM 3044 N N . ILE A 1 376 ? 15.109 -0.592 -42.845 1.00 81.19 376 ILE A N 1
ATOM 3045 C CA . ILE A 1 376 ? 15.206 -0.364 -41.399 1.00 81.19 376 ILE A CA 1
ATOM 3046 C C . ILE A 1 376 ? 13.876 0.140 -40.827 1.00 81.19 376 ILE A C 1
ATOM 3048 O O . ILE A 1 376 ? 13.512 -0.239 -39.714 1.00 81.19 376 ILE A O 1
ATOM 3052 N N . ARG A 1 377 ? 13.112 0.945 -41.580 1.00 82.88 377 ARG A N 1
ATOM 3053 C CA . ARG A 1 377 ? 11.762 1.367 -41.163 1.00 82.88 377 ARG A CA 1
ATOM 3054 C C . ARG A 1 377 ? 10.814 0.175 -41.034 1.00 82.88 377 ARG A C 1
ATOM 3056 O O . ARG A 1 377 ? 10.172 0.034 -40.000 1.00 82.88 377 ARG A O 1
ATOM 3063 N N . GLN A 1 378 ? 10.797 -0.720 -42.022 1.00 85.19 378 GLN A N 1
ATOM 3064 C CA . GLN A 1 378 ? 9.979 -1.938 -41.960 1.00 85.19 378 GLN A CA 1
ATOM 3065 C C . GLN A 1 378 ? 10.385 -2.849 -40.794 1.00 85.19 378 GLN A C 1
ATOM 3067 O O . GLN A 1 378 ? 9.533 -3.438 -40.129 1.00 85.19 378 GLN A O 1
ATOM 3072 N N . LEU A 1 379 ? 11.687 -2.968 -40.522 1.00 83.12 379 LEU A N 1
ATOM 3073 C CA . LEU A 1 379 ? 12.177 -3.735 -39.380 1.00 83.12 379 LEU A CA 1
ATOM 3074 C C . LEU A 1 379 ? 11.733 -3.113 -38.046 1.00 83.12 379 LEU A C 1
ATOM 3076 O O . LEU A 1 379 ? 11.265 -3.834 -37.166 1.00 83.12 379 LEU A O 1
ATOM 3080 N N . ARG A 1 380 ? 11.803 -1.782 -37.921 1.00 83.44 380 ARG A N 1
ATOM 3081 C CA . ARG A 1 380 ? 11.309 -1.041 -36.751 1.00 83.44 380 ARG A CA 1
ATOM 3082 C C . ARG A 1 380 ? 9.823 -1.302 -36.499 1.00 83.44 380 ARG A C 1
ATOM 3084 O O . ARG A 1 380 ? 9.450 -1.611 -35.374 1.00 83.44 380 ARG A O 1
ATOM 3091 N N . GLU A 1 381 ? 8.990 -1.225 -37.535 1.00 84.44 381 GLU A N 1
ATOM 3092 C CA . GLU A 1 381 ? 7.545 -1.488 -37.443 1.00 84.44 381 GLU A CA 1
ATOM 3093 C C . GLU A 1 381 ? 7.227 -2.921 -37.001 1.00 84.44 381 GLU A C 1
ATOM 3095 O O . GLU A 1 381 ? 6.253 -3.149 -36.287 1.00 84.44 381 GLU A O 1
ATOM 3100 N N . LYS A 1 382 ? 8.048 -3.901 -37.396 1.00 85.62 382 LYS A N 1
ATOM 3101 C CA . LYS A 1 382 ? 7.901 -5.287 -36.930 1.00 85.62 382 LYS A CA 1
ATOM 3102 C C . LYS A 1 382 ? 8.279 -5.436 -35.458 1.00 85.62 382 LYS A C 1
ATOM 3104 O O . LYS A 1 382 ? 7.562 -6.108 -34.726 1.00 85.62 382 LYS A O 1
ATOM 3109 N N . ILE A 1 383 ? 9.373 -4.805 -35.035 1.00 82.31 383 ILE A N 1
ATOM 3110 C CA . ILE A 1 383 ? 9.875 -4.849 -33.653 1.00 82.31 383 ILE A CA 1
ATOM 3111 C C . ILE A 1 383 ? 8.928 -4.121 -32.683 1.00 82.31 383 ILE A C 1
ATOM 3113 O O . ILE A 1 383 ? 8.734 -4.574 -31.563 1.00 82.31 383 ILE A O 1
ATOM 3117 N N . LEU A 1 384 ? 8.273 -3.046 -33.129 1.00 83.06 384 LEU A N 1
ATOM 3118 C CA . LEU A 1 384 ? 7.284 -2.290 -32.347 1.00 83.06 384 LEU A CA 1
ATOM 3119 C C . LEU A 1 384 ? 6.048 -3.091 -31.913 1.00 83.06 384 LEU A C 1
ATOM 3121 O O . LEU A 1 384 ? 5.283 -2.617 -31.085 1.00 83.06 384 LEU A O 1
ATOM 3125 N N . LYS A 1 385 ? 5.832 -4.286 -32.469 1.00 83.06 385 LYS A N 1
ATOM 3126 C CA . LYS A 1 385 ? 4.712 -5.163 -32.092 1.00 83.06 385 LYS A CA 1
ATOM 3127 C C . LYS A 1 385 ? 4.947 -5.928 -30.788 1.00 83.06 385 LYS A C 1
ATOM 3129 O O . LYS A 1 385 ? 4.056 -6.650 -30.352 1.00 83.06 385 LYS A O 1
ATOM 3134 N N . TYR A 1 386 ? 6.145 -5.828 -30.224 1.00 83.75 386 TYR A N 1
ATOM 3135 C CA . TYR A 1 386 ? 6.563 -6.548 -29.029 1.00 83.75 386 TYR A CA 1
ATOM 3136 C C . TYR A 1 386 ? 6.758 -5.569 -27.875 1.00 83.75 386 TYR A C 1
ATOM 3138 O O . TYR A 1 386 ? 7.169 -4.435 -28.097 1.00 83.75 386 TYR A O 1
ATOM 3146 N N . ASP A 1 387 ? 6.520 -6.022 -26.645 1.00 77.50 387 ASP A N 1
ATOM 3147 C CA . ASP A 1 387 ? 6.724 -5.194 -25.447 1.00 77.50 387 ASP A CA 1
ATOM 3148 C C . ASP A 1 387 ? 8.197 -5.191 -25.015 1.00 77.50 387 ASP A C 1
ATOM 3150 O O . ASP A 1 387 ? 8.735 -4.187 -24.543 1.00 77.50 387 ASP A O 1
ATOM 3154 N N . VAL A 1 388 ? 8.866 -6.332 -25.207 1.00 80.50 388 VAL A N 1
ATOM 3155 C CA . VAL A 1 388 ? 10.274 -6.560 -24.870 1.00 80.50 388 VAL A CA 1
ATOM 3156 C C . VAL A 1 388 ? 10.973 -7.196 -26.066 1.00 80.50 388 VAL A C 1
ATOM 3158 O O . VAL A 1 388 ? 10.462 -8.132 -26.684 1.00 80.50 388 VAL A O 1
ATOM 3161 N N . THR A 1 389 ? 12.161 -6.695 -26.391 1.00 82.19 389 THR A N 1
ATOM 3162 C CA . THR A 1 389 ? 13.029 -7.267 -27.426 1.00 82.19 389 THR A CA 1
ATOM 3163 C C . THR A 1 389 ? 14.369 -7.639 -26.811 1.00 82.19 389 THR A C 1
ATOM 3165 O O . THR A 1 389 ? 15.060 -6.779 -26.261 1.00 82.19 389 THR A O 1
ATOM 3168 N N . ILE A 1 390 ? 14.726 -8.919 -26.928 1.00 80.62 390 ILE A N 1
ATOM 3169 C CA . ILE A 1 390 ? 15.998 -9.458 -26.443 1.00 80.62 390 ILE A CA 1
ATOM 3170 C C . ILE A 1 390 ? 16.984 -9.510 -27.608 1.00 80.62 390 ILE A C 1
ATOM 3172 O O . ILE A 1 390 ? 16.654 -9.961 -28.709 1.00 80.62 390 ILE A O 1
ATOM 3176 N N . LEU A 1 391 ? 18.187 -9.008 -27.359 1.00 76.81 391 LEU A N 1
ATOM 3177 C CA . LEU A 1 391 ? 19.227 -8.795 -28.351 1.00 76.81 391 LEU A CA 1
ATOM 3178 C C . LEU A 1 391 ? 20.476 -9.578 -27.968 1.00 76.81 391 LEU A C 1
ATOM 3180 O O . LEU A 1 391 ? 20.978 -9.411 -26.858 1.00 76.81 391 LEU A O 1
ATOM 3184 N N . GLY A 1 392 ? 21.011 -10.355 -28.906 1.00 76.94 392 GLY A N 1
ATOM 3185 C CA . GLY A 1 392 ? 22.387 -10.827 -28.805 1.00 76.94 392 GLY A CA 1
ATOM 3186 C C . GLY A 1 392 ? 23.367 -9.658 -28.926 1.00 76.94 392 GLY A C 1
ATOM 3187 O O . GLY A 1 392 ? 23.081 -8.637 -29.572 1.00 76.94 392 GLY A O 1
ATOM 3188 N N . THR A 1 393 ? 24.515 -9.778 -28.262 1.00 74.12 393 THR A N 1
ATOM 3189 C CA . THR A 1 393 ? 25.538 -8.717 -28.189 1.00 74.12 393 THR A CA 1
ATOM 3190 C C . THR A 1 393 ? 26.014 -8.244 -29.571 1.00 74.12 393 THR A C 1
ATOM 3192 O O . THR A 1 393 ? 26.252 -7.059 -29.792 1.00 74.12 393 THR A O 1
ATOM 3195 N N . GLU A 1 394 ? 26.060 -9.138 -30.553 1.00 75.06 394 GLU A N 1
ATOM 3196 C CA . GLU A 1 394 ? 26.452 -8.894 -31.942 1.00 75.06 394 GLU A CA 1
ATOM 3197 C C . GLU A 1 394 ? 25.419 -8.104 -32.764 1.00 75.06 394 GLU A C 1
ATOM 3199 O O . GLU A 1 394 ? 25.748 -7.582 -33.834 1.00 75.06 394 GLU A O 1
ATOM 3204 N N . LYS A 1 395 ? 24.170 -7.981 -32.290 1.00 73.94 395 LYS A N 1
ATOM 3205 C CA . LYS A 1 395 ? 23.117 -7.184 -32.952 1.00 73.94 395 LYS A CA 1
ATOM 3206 C C . LYS A 1 395 ? 23.009 -5.757 -32.424 1.00 73.94 395 LYS A C 1
ATOM 3208 O O . LYS A 1 395 ? 22.178 -4.996 -32.930 1.00 73.94 395 LYS A O 1
ATOM 3213 N N . GLU A 1 396 ? 23.840 -5.363 -31.462 1.00 72.38 396 GLU A N 1
ATOM 3214 C CA . GLU A 1 396 ? 23.765 -4.042 -30.835 1.00 72.38 396 GLU A CA 1
ATOM 3215 C C . GLU A 1 396 ? 23.839 -2.916 -31.883 1.00 72.38 396 GLU A C 1
ATOM 3217 O O . GLU A 1 396 ? 22.980 -2.037 -31.918 1.00 72.38 396 GLU A O 1
ATOM 3222 N N . ASP A 1 397 ? 24.780 -2.995 -32.829 1.00 73.62 397 ASP A N 1
ATOM 3223 C CA . ASP A 1 397 ? 24.963 -1.989 -33.886 1.00 73.62 397 ASP A CA 1
ATOM 3224 C C . ASP A 1 397 ? 23.798 -1.903 -34.883 1.00 73.62 397 ASP A C 1
ATOM 3226 O O . ASP A 1 397 ? 23.529 -0.836 -35.442 1.00 73.62 397 ASP A O 1
ATOM 3230 N N . LEU A 1 398 ? 23.078 -3.003 -35.117 1.00 74.94 398 LEU A N 1
ATOM 3231 C CA . LEU A 1 398 ? 21.866 -2.979 -35.938 1.00 74.94 398 LEU A CA 1
ATOM 3232 C C . LEU A 1 398 ? 20.758 -2.198 -35.220 1.00 74.94 398 LEU A C 1
ATOM 3234 O O . LEU A 1 398 ? 20.065 -1.386 -35.834 1.00 74.94 398 LEU A O 1
ATOM 3238 N N . ILE A 1 399 ? 20.634 -2.387 -33.910 1.00 74.25 399 ILE A N 1
ATOM 3239 C CA . ILE A 1 399 ? 19.638 -1.709 -33.080 1.00 74.25 399 ILE A CA 1
ATOM 3240 C C . ILE A 1 399 ? 19.980 -0.220 -32.925 1.00 74.25 399 ILE A C 1
ATOM 3242 O O . ILE A 1 399 ? 19.061 0.595 -33.019 1.00 74.25 399 ILE A O 1
ATOM 3246 N N . LYS A 1 400 ? 21.274 0.156 -32.856 1.00 73.19 400 LYS A N 1
ATOM 3247 C CA . LYS A 1 400 ? 21.746 1.565 -32.973 1.00 73.19 400 LYS A CA 1
ATOM 3248 C C . LYS A 1 400 ? 21.167 2.265 -34.195 1.00 73.19 400 LYS A C 1
ATOM 3250 O O . LYS A 1 400 ? 20.864 3.456 -34.166 1.00 73.19 400 LYS A O 1
ATOM 3255 N N . ARG A 1 401 ? 21.061 1.531 -35.306 1.00 72.44 401 ARG A N 1
ATOM 3256 C CA . ARG A 1 401 ? 20.570 2.061 -36.583 1.00 72.44 401 ARG A CA 1
ATOM 3257 C C . ARG A 1 401 ? 19.049 2.103 -36.643 1.00 72.44 401 ARG A C 1
ATOM 3259 O O . ARG A 1 401 ? 18.516 3.033 -37.239 1.00 72.44 401 ARG A O 1
ATOM 3266 N N . ILE A 1 402 ? 18.366 1.122 -36.049 1.00 75.00 402 ILE A N 1
ATOM 3267 C CA . ILE A 1 402 ? 16.895 1.047 -36.003 1.00 75.00 402 ILE A CA 1
ATOM 3268 C C . ILE A 1 402 ? 16.321 2.171 -35.141 1.00 75.00 402 ILE A C 1
ATOM 3270 O O . ILE A 1 402 ? 15.367 2.844 -35.541 1.00 75.00 402 ILE A O 1
ATOM 3274 N N . TRP A 1 403 ? 16.917 2.379 -33.971 1.00 72.94 403 TRP A N 1
ATOM 3275 C CA . TRP A 1 403 ? 16.411 3.282 -32.958 1.00 72.94 403 TRP A CA 1
ATOM 3276 C C . TRP A 1 403 ? 17.291 4.518 -32.840 1.00 72.94 403 TRP A C 1
ATOM 3278 O O . TRP A 1 403 ? 18.390 4.491 -32.293 1.00 72.94 403 TRP A O 1
ATOM 3288 N N . ARG A 1 404 ? 16.779 5.630 -33.368 1.00 69.00 404 ARG A N 1
ATOM 3289 C CA . ARG A 1 404 ? 17.374 6.953 -33.190 1.00 69.00 404 ARG A CA 1
ATOM 3290 C C . ARG A 1 404 ? 16.614 7.689 -32.122 1.00 69.00 404 ARG A C 1
ATOM 3292 O O . ARG A 1 404 ? 15.413 7.900 -32.279 1.00 69.00 404 ARG A O 1
ATOM 3299 N N . PHE A 1 405 ? 17.322 8.120 -31.091 1.00 67.38 405 PHE A N 1
ATOM 3300 C CA . PHE A 1 405 ? 16.729 8.947 -30.059 1.00 67.38 405 PHE A CA 1
ATOM 3301 C C . PHE A 1 405 ? 17.477 10.265 -29.972 1.00 67.38 405 PHE A C 1
ATOM 3303 O O . PHE A 1 405 ? 18.697 10.309 -29.826 1.00 67.38 405 PHE A O 1
ATOM 3310 N N . ASN A 1 406 ? 16.720 11.348 -30.095 1.00 64.31 406 ASN A N 1
ATOM 3311 C CA . ASN A 1 406 ? 17.200 12.679 -29.795 1.00 64.31 406 ASN A CA 1
ATOM 3312 C C . ASN A 1 406 ? 16.902 12.947 -28.316 1.00 64.31 406 ASN A C 1
ATOM 3314 O O . ASN A 1 406 ? 15.753 13.173 -27.936 1.00 64.31 406 ASN A O 1
ATOM 3318 N N . SER A 1 407 ? 17.927 12.891 -27.467 1.00 67.75 407 SER A N 1
ATOM 3319 C CA . SER A 1 407 ? 17.787 13.176 -26.033 1.00 67.75 407 SER A CA 1
ATOM 3320 C C . SER A 1 407 ? 17.210 14.575 -25.778 1.00 67.75 407 SER A C 1
ATOM 3322 O O . SER A 1 407 ? 16.428 14.747 -24.845 1.00 67.75 407 SER A O 1
ATOM 3324 N N . ASN A 1 408 ? 17.495 15.545 -26.655 1.00 68.31 408 ASN A N 1
ATOM 3325 C CA . ASN A 1 408 ? 16.972 16.909 -26.551 1.00 68.31 408 ASN A CA 1
ATOM 3326 C C . ASN A 1 408 ? 15.465 17.008 -26.836 1.00 68.31 408 ASN A C 1
ATOM 3328 O O . ASN A 1 408 ? 14.810 17.903 -26.311 1.00 68.31 408 ASN A O 1
ATOM 3332 N N . GLU A 1 409 ? 14.897 16.106 -27.642 1.00 72.50 409 GLU A N 1
ATOM 3333 C CA . GLU A 1 409 ? 13.443 16.064 -27.862 1.00 72.50 409 GLU A CA 1
ATOM 3334 C C . GLU A 1 409 ? 12.718 15.558 -26.613 1.00 72.50 409 GLU A C 1
ATOM 3336 O O . GLU A 1 409 ? 11.724 16.146 -26.202 1.00 72.50 409 GLU A O 1
ATOM 3341 N N . LEU A 1 410 ? 13.260 14.529 -25.956 1.00 75.12 410 LEU A N 1
ATOM 3342 C CA . LEU A 1 410 ? 12.715 13.998 -24.702 1.00 75.12 410 LEU A CA 1
ATOM 3343 C C . LEU A 1 410 ? 12.838 14.974 -23.533 1.00 75.12 410 LEU A C 1
ATOM 3345 O O . LEU A 1 410 ? 11.940 15.035 -22.702 1.00 75.12 410 LEU A O 1
ATOM 3349 N N . LEU A 1 411 ? 13.928 15.743 -23.460 1.00 72.25 411 LEU A N 1
ATOM 3350 C CA . LEU A 1 411 ? 14.103 16.755 -22.413 1.00 72.25 411 LEU A CA 1
ATOM 3351 C C . LEU A 1 411 ? 12.992 17.813 -22.433 1.00 72.25 411 LEU A C 1
ATOM 3353 O O . LEU A 1 411 ? 12.647 18.350 -21.385 1.00 72.25 411 LEU A O 1
ATOM 3357 N N . ASN A 1 412 ? 12.413 18.089 -23.599 1.00 79.06 412 ASN A N 1
ATOM 3358 C CA . ASN A 1 412 ? 11.340 19.070 -23.752 1.00 79.06 412 ASN A CA 1
ATOM 3359 C C . ASN A 1 412 ? 9.942 18.432 -23.794 1.00 79.06 412 ASN A C 1
ATOM 3361 O O . ASN A 1 412 ? 8.944 19.141 -23.913 1.00 79.06 412 ASN A O 1
ATOM 3365 N N . ASP A 1 413 ? 9.854 17.106 -23.699 1.00 84.81 413 ASP A N 1
ATOM 3366 C CA . ASP A 1 413 ? 8.597 16.373 -23.755 1.00 84.81 413 ASP A CA 1
ATOM 3367 C C . ASP A 1 413 ? 7.942 16.331 -22.364 1.00 84.81 413 ASP A C 1
ATOM 3369 O O . ASP A 1 413 ? 8.498 15.794 -21.403 1.00 84.81 413 ASP A O 1
ATOM 3373 N N . ALA A 1 414 ? 6.744 16.909 -22.245 1.00 86.44 414 ALA A N 1
ATOM 3374 C CA . ALA A 1 414 ? 6.034 17.011 -20.971 1.00 86.44 414 ALA A CA 1
ATOM 3375 C C . ALA A 1 414 ? 5.713 15.638 -20.352 1.00 86.44 414 ALA A C 1
ATOM 3377 O O . ALA A 1 414 ? 5.812 15.481 -19.135 1.00 86.44 414 ALA A O 1
ATOM 3378 N N . GLN A 1 415 ? 5.382 14.639 -21.179 1.00 86.31 415 GLN A N 1
ATOM 3379 C CA . GLN A 1 415 ? 5.115 13.277 -20.714 1.00 86.31 415 GLN A CA 1
ATOM 3380 C C . GLN A 1 415 ? 6.413 12.614 -20.232 1.00 86.31 415 GLN A C 1
ATOM 3382 O O . GLN A 1 415 ? 6.412 11.921 -19.215 1.00 86.31 415 GLN A O 1
ATOM 3387 N N . ALA A 1 416 ? 7.542 12.855 -20.904 1.00 86.00 416 ALA A N 1
ATOM 3388 C CA . ALA A 1 416 ? 8.834 12.348 -20.446 1.00 86.00 416 ALA A CA 1
ATOM 3389 C C . ALA A 1 416 ? 9.237 12.951 -19.089 1.00 86.00 416 ALA A C 1
ATOM 3391 O O . ALA A 1 416 ? 9.668 12.219 -18.200 1.00 86.00 416 ALA A O 1
ATOM 3392 N N . GLN A 1 417 ? 9.049 14.259 -18.898 1.00 84.75 417 GLN A N 1
ATOM 3393 C CA . GLN A 1 417 ? 9.324 14.925 -17.618 1.00 84.75 417 GLN A CA 1
ATOM 3394 C C . GLN A 1 417 ? 8.450 14.384 -16.481 1.00 84.75 417 GLN A C 1
ATOM 3396 O O . GLN A 1 417 ? 8.921 14.170 -15.364 1.00 84.75 417 GLN A O 1
ATOM 3401 N N . GLU A 1 418 ? 7.186 14.096 -16.776 1.00 84.62 418 GLU A N 1
ATOM 3402 C CA . GLU A 1 418 ? 6.266 13.466 -15.835 1.00 84.62 418 GLU A CA 1
ATOM 3403 C C . GLU A 1 418 ? 6.736 12.055 -15.433 1.00 84.62 418 GLU A C 1
ATOM 3405 O O . GLU A 1 418 ? 6.801 11.741 -14.244 1.00 84.62 418 GLU A O 1
ATOM 3410 N N . LEU A 1 419 ? 7.160 11.236 -16.400 1.00 86.38 419 LEU A N 1
ATOM 3411 C CA . LEU A 1 419 ? 7.695 9.893 -16.152 1.00 86.38 419 LEU A CA 1
ATOM 3412 C C . LEU A 1 419 ? 9.017 9.909 -15.375 1.00 86.38 419 LEU A C 1
ATOM 3414 O O . LEU A 1 419 ? 9.224 9.066 -14.503 1.00 86.38 419 LEU A O 1
ATOM 3418 N N . VAL A 1 420 ? 9.905 10.868 -15.649 1.00 85.75 420 VAL A N 1
ATOM 3419 C CA . VAL A 1 420 ? 11.149 11.068 -14.885 1.00 85.75 420 VAL A CA 1
ATOM 3420 C C . VAL A 1 420 ? 10.836 11.249 -13.403 1.00 85.75 420 VAL A C 1
ATOM 3422 O O . VAL A 1 420 ? 11.448 10.592 -12.555 1.00 85.75 420 VAL A O 1
ATOM 3425 N N . VAL A 1 421 ? 9.850 12.095 -13.093 1.00 83.25 421 VAL A N 1
ATOM 3426 C CA . VAL A 1 421 ? 9.396 12.313 -11.721 1.00 83.25 421 VAL A CA 1
ATOM 3427 C C . VAL A 1 421 ? 8.763 11.040 -11.172 1.00 83.25 421 VAL A C 1
ATOM 3429 O O . VAL A 1 421 ? 9.182 10.567 -10.117 1.00 83.25 421 VAL A O 1
ATOM 3432 N N . ASP A 1 422 ? 7.785 10.451 -11.853 1.00 83.44 422 ASP A N 1
ATOM 3433 C CA . ASP A 1 422 ? 7.041 9.293 -11.347 1.00 83.44 422 ASP A CA 1
ATOM 3434 C C . ASP A 1 422 ? 7.960 8.118 -11.001 1.00 83.44 422 ASP A C 1
ATOM 3436 O O . ASP A 1 422 ? 7.904 7.590 -9.882 1.00 83.44 422 ASP A O 1
ATOM 3440 N N . TYR A 1 423 ? 8.875 7.797 -11.916 1.00 85.88 423 TYR A N 1
ATOM 3441 C CA . TYR A 1 423 ? 9.786 6.659 -11.829 1.00 85.88 423 TYR A CA 1
ATOM 3442 C C . TYR A 1 423 ? 11.125 6.964 -11.144 1.00 85.88 423 TYR A C 1
ATOM 3444 O O . TYR A 1 423 ? 11.918 6.045 -10.957 1.00 85.88 423 TYR A O 1
ATOM 3452 N N . GLN A 1 424 ? 11.360 8.207 -10.703 1.00 86.38 424 GLN A N 1
ATOM 3453 C CA . GLN A 1 424 ? 12.588 8.620 -9.993 1.00 86.38 424 GLN A CA 1
ATOM 3454 C C . GLN A 1 424 ? 13.849 8.395 -10.823 1.00 86.38 424 GLN A C 1
ATOM 3456 O O . GLN A 1 424 ? 14.853 7.872 -10.339 1.00 86.38 424 GLN A O 1
ATOM 3461 N N . LEU A 1 425 ? 13.780 8.747 -12.102 1.00 83.19 425 LEU A N 1
ATOM 3462 C CA . LEU A 1 425 ? 14.880 8.519 -13.025 1.00 83.19 425 LEU A CA 1
ATOM 3463 C C . LEU A 1 425 ? 15.829 9.717 -13.026 1.00 83.19 425 LEU A C 1
ATOM 3465 O O . LEU A 1 425 ? 15.402 10.865 -13.077 1.00 83.19 425 LEU A O 1
ATOM 3469 N N . THR A 1 426 ? 17.132 9.459 -13.036 1.00 80.12 426 THR A N 1
ATOM 3470 C CA . THR A 1 426 ? 18.128 10.498 -13.323 1.00 80.12 426 THR A CA 1
ATOM 3471 C C . THR A 1 426 ? 18.295 10.600 -14.829 1.00 80.12 426 THR A C 1
ATOM 3473 O O . THR A 1 426 ? 18.563 9.590 -15.481 1.00 80.12 426 THR A O 1
ATOM 3476 N N . PHE A 1 427 ? 18.144 11.794 -15.401 1.00 71.00 427 PHE A N 1
ATOM 3477 C CA . PHE A 1 427 ? 18.258 11.962 -16.848 1.00 71.00 427 PHE A CA 1
ATOM 3478 C C . PHE A 1 427 ? 19.693 11.676 -17.315 1.00 71.00 427 PHE A C 1
ATOM 3480 O O . PHE A 1 427 ? 20.629 12.404 -16.998 1.00 71.00 427 PHE A O 1
ATOM 3487 N N . ASN A 1 428 ? 19.855 10.574 -18.040 1.00 72.69 428 ASN A N 1
ATOM 3488 C CA . ASN A 1 428 ? 21.083 10.125 -18.685 1.00 72.69 428 ASN A CA 1
ATOM 3489 C C . ASN A 1 428 ? 20.702 9.288 -19.919 1.00 72.69 428 ASN A C 1
ATOM 3491 O O . ASN A 1 428 ? 19.516 9.042 -20.163 1.00 72.69 428 ASN A O 1
ATOM 3495 N N . ASP A 1 429 ? 21.687 8.816 -20.679 1.00 66.94 429 ASP A N 1
ATOM 3496 C CA . ASP A 1 429 ? 21.413 8.061 -21.904 1.00 66.94 429 ASP A CA 1
ATOM 3497 C C . ASP A 1 429 ? 20.597 6.781 -21.640 1.00 66.94 429 ASP A C 1
ATOM 3499 O O . ASP A 1 429 ? 19.731 6.427 -22.435 1.00 66.94 429 ASP A O 1
ATOM 3503 N N . GLN A 1 430 ? 20.789 6.102 -20.499 1.00 70.88 430 GLN A N 1
ATOM 3504 C CA . GLN A 1 430 ? 20.028 4.885 -20.172 1.00 70.88 430 GLN A CA 1
ATOM 3505 C C . GLN A 1 430 ? 18.566 5.215 -19.866 1.00 70.88 430 GLN A C 1
ATOM 3507 O O . GLN A 1 430 ? 17.661 4.442 -20.178 1.00 70.88 430 GLN A O 1
ATOM 3512 N N . THR A 1 431 ? 18.327 6.375 -19.262 1.00 77.06 431 THR A N 1
ATOM 3513 C CA . THR A 1 431 ? 16.991 6.881 -18.958 1.00 77.06 431 THR A CA 1
ATOM 3514 C C . THR A 1 431 ? 16.216 7.224 -20.226 1.00 77.06 431 THR A C 1
ATOM 3516 O O . THR A 1 431 ? 15.014 6.985 -20.260 1.00 77.06 431 THR A O 1
ATOM 3519 N N . VAL A 1 432 ? 16.876 7.663 -21.303 1.00 78.62 432 VAL A N 1
ATOM 3520 C CA . VAL A 1 432 ? 16.226 7.920 -22.601 1.00 78.62 432 VAL A CA 1
ATOM 3521 C C . VAL A 1 432 ? 15.505 6.677 -23.136 1.00 78.62 432 VAL A C 1
ATOM 3523 O O . VAL A 1 432 ? 14.343 6.779 -23.520 1.00 78.62 432 VAL A O 1
ATOM 3526 N N . LEU A 1 433 ? 16.133 5.496 -23.096 1.00 77.06 433 LEU A N 1
ATOM 3527 C CA . LEU A 1 433 ? 15.490 4.242 -23.524 1.00 77.06 433 LEU A CA 1
ATOM 3528 C C . LEU A 1 433 ? 14.317 3.853 -22.629 1.00 77.06 433 LEU A C 1
ATOM 3530 O O . LEU A 1 433 ? 13.258 3.475 -23.123 1.00 77.06 433 LEU A O 1
ATOM 3534 N N . LYS A 1 434 ? 14.500 3.968 -21.309 1.00 82.88 434 LYS A N 1
ATOM 3535 C CA . LYS A 1 434 ? 13.447 3.662 -20.334 1.00 82.88 434 LYS A CA 1
ATOM 3536 C C . LYS A 1 434 ? 12.231 4.553 -20.564 1.00 82.88 434 LYS A C 1
ATOM 3538 O O . LYS A 1 434 ? 11.113 4.057 -20.573 1.00 82.88 434 LYS A O 1
ATOM 3543 N N . LEU A 1 435 ? 12.452 5.847 -20.793 1.00 84.25 435 LEU A N 1
ATOM 3544 C CA . LEU A 1 435 ? 11.393 6.808 -21.091 1.00 84.25 435 LEU A CA 1
ATOM 3545 C C . LEU A 1 435 ? 10.695 6.479 -22.409 1.00 84.25 435 LEU A C 1
ATOM 3547 O O . LEU A 1 435 ? 9.477 6.413 -22.434 1.00 84.25 435 LEU A O 1
ATOM 3551 N N . GLN A 1 436 ? 11.440 6.208 -23.481 1.00 82.19 436 GLN A N 1
ATOM 3552 C CA . GLN A 1 436 ? 10.851 5.847 -24.777 1.00 82.19 436 GLN A CA 1
ATOM 3553 C C . GLN A 1 436 ? 9.996 4.581 -24.680 1.00 82.19 436 GLN A C 1
ATOM 3555 O O . GLN A 1 436 ? 8.908 4.545 -25.249 1.00 82.19 436 GLN A O 1
ATOM 3560 N N . TRP A 1 437 ? 10.446 3.585 -23.914 1.00 85.62 437 TRP A N 1
ATOM 3561 C CA . TRP A 1 437 ? 9.655 2.393 -23.633 1.00 85.62 437 TRP A CA 1
ATOM 3562 C C . TRP A 1 437 ? 8.381 2.706 -22.847 1.00 85.62 437 TRP A C 1
ATOM 3564 O O . TRP A 1 437 ? 7.296 2.343 -23.279 1.00 85.62 437 TRP A O 1
ATOM 3574 N N . MET A 1 438 ? 8.482 3.453 -21.747 1.00 83.94 438 MET A N 1
ATOM 3575 C CA . MET A 1 438 ? 7.314 3.843 -20.944 1.00 83.94 438 MET A CA 1
ATOM 3576 C C . MET A 1 438 ? 6.336 4.776 -21.679 1.00 83.94 438 MET A C 1
ATOM 3578 O O . MET A 1 438 ? 5.217 4.978 -21.215 1.00 83.94 438 MET A O 1
ATOM 3582 N N . MET A 1 439 ? 6.760 5.373 -22.793 1.00 85.06 439 MET A N 1
ATOM 3583 C CA . MET A 1 439 ? 5.936 6.197 -23.682 1.00 85.06 439 MET A CA 1
ATOM 3584 C C . MET A 1 439 ? 5.416 5.417 -24.900 1.00 85.06 439 MET A C 1
ATOM 3586 O O . MET A 1 439 ? 4.909 6.039 -25.833 1.00 85.06 439 MET A O 1
ATOM 3590 N N . ASP A 1 440 ? 5.597 4.093 -24.932 1.00 81.44 440 ASP A N 1
ATOM 3591 C CA . ASP A 1 440 ? 5.216 3.199 -26.034 1.00 81.44 440 ASP A CA 1
ATOM 3592 C C . ASP A 1 440 ? 5.857 3.567 -27.390 1.00 81.44 440 ASP A C 1
ATOM 3594 O O . ASP A 1 440 ? 5.338 3.270 -28.467 1.00 81.44 440 ASP A O 1
ATOM 3598 N N . ARG A 1 441 ? 7.016 4.237 -27.366 1.00 80.06 441 ARG A N 1
ATOM 3599 C CA . ARG A 1 441 ? 7.742 4.672 -28.573 1.00 80.06 441 ARG A CA 1
ATOM 3600 C C . ARG A 1 441 ? 8.754 3.640 -29.063 1.00 80.06 441 ARG A C 1
ATOM 3602 O O . ARG A 1 441 ? 9.154 3.689 -30.231 1.00 80.06 441 ARG A O 1
ATOM 3609 N N . CYS A 1 442 ? 9.171 2.725 -28.192 1.00 80.44 442 CYS A N 1
ATOM 3610 C CA . CYS A 1 442 ? 9.997 1.565 -28.514 1.00 80.44 442 CYS A CA 1
ATOM 3611 C C . CYS A 1 442 ? 9.716 0.410 -27.536 1.00 80.44 442 CYS A C 1
ATOM 3613 O O . CYS A 1 442 ? 9.302 0.669 -26.410 1.00 80.44 442 CYS A O 1
ATOM 3615 N N . PRO A 1 443 ? 9.976 -0.855 -27.902 1.00 82.56 443 PRO A N 1
ATOM 3616 C CA . PRO A 1 443 ? 10.007 -1.932 -26.914 1.00 82.56 443 PRO A CA 1
ATOM 3617 C C . PRO A 1 443 ? 11.108 -1.705 -25.877 1.00 82.56 443 PRO A C 1
ATOM 3619 O O . PRO A 1 443 ? 12.078 -0.980 -26.127 1.00 82.56 443 PRO A O 1
ATOM 3622 N N . LEU A 1 444 ? 11.010 -2.400 -24.744 1.00 81.00 444 LEU A N 1
ATOM 3623 C CA . LEU A 1 444 ? 12.122 -2.490 -23.810 1.00 81.00 444 LEU A CA 1
ATOM 3624 C C . LEU A 1 444 ? 13.237 -3.326 -24.445 1.00 81.00 444 LEU A C 1
ATOM 3626 O O . LEU A 1 444 ? 13.072 -4.521 -24.694 1.00 81.00 444 LEU A O 1
ATOM 3630 N N . LEU A 1 445 ? 14.365 -2.679 -24.726 1.00 80.06 445 LEU A N 1
ATOM 3631 C CA . LEU A 1 445 ? 15.531 -3.311 -25.335 1.00 80.06 445 LEU A CA 1
ATOM 3632 C C . LEU A 1 445 ? 16.431 -3.888 -24.244 1.00 80.06 445 LEU A C 1
ATOM 3634 O O . LEU A 1 445 ? 16.888 -3.163 -23.357 1.00 80.06 445 LEU A O 1
ATOM 3638 N N . VAL A 1 446 ? 16.685 -5.190 -24.326 1.00 79.75 446 VAL A N 1
ATOM 3639 C CA . VAL A 1 446 ? 17.480 -5.939 -23.352 1.00 79.75 446 VAL A CA 1
ATOM 3640 C C . VAL A 1 446 ? 18.572 -6.685 -24.104 1.00 79.75 446 VAL A C 1
ATOM 3642 O O . VAL A 1 446 ? 18.284 -7.356 -25.090 1.00 79.75 446 VAL A O 1
ATOM 3645 N N . VAL A 1 447 ? 19.818 -6.567 -23.655 1.00 76.06 447 VAL A N 1
ATOM 3646 C CA . VAL A 1 447 ? 20.934 -7.340 -24.208 1.00 76.06 447 VAL A CA 1
ATOM 3647 C C . VAL A 1 447 ? 21.115 -8.595 -23.372 1.00 76.06 447 VAL A C 1
ATOM 3649 O O . VAL A 1 447 ? 21.251 -8.511 -22.148 1.00 76.06 447 VAL A O 1
ATOM 3652 N N . ASP A 1 448 ? 21.107 -9.746 -24.035 1.00 76.19 448 ASP A N 1
ATOM 3653 C CA . ASP A 1 448 ? 21.487 -11.006 -23.418 1.00 76.19 448 ASP A CA 1
ATOM 3654 C C . ASP A 1 448 ? 23.003 -11.142 -23.518 1.00 76.19 448 ASP A C 1
ATOM 3656 O O . ASP A 1 448 ? 23.572 -11.310 -24.595 1.00 76.19 448 ASP A O 1
ATOM 3660 N N . SER A 1 449 ? 23.668 -10.931 -22.388 1.00 62.03 449 SER A N 1
ATOM 3661 C CA . SER A 1 449 ? 25.066 -11.294 -22.208 1.00 62.03 449 SER A CA 1
ATOM 3662 C C . SER A 1 449 ? 25.063 -12.666 -21.552 1.00 62.03 449 SER A C 1
ATOM 3664 O O . SER A 1 449 ? 24.606 -12.743 -20.408 1.00 62.03 449 SER A O 1
ATOM 3666 N N . ASP A 1 450 ? 25.494 -13.688 -22.292 1.00 54.19 450 ASP A N 1
ATOM 3667 C CA . ASP A 1 450 ? 25.633 -15.078 -21.828 1.00 54.19 450 ASP A CA 1
ATOM 3668 C C . ASP A 1 450 ? 26.139 -15.209 -20.380 1.00 54.19 450 ASP A C 1
ATOM 3670 O O . ASP A 1 450 ? 27.084 -14.468 -20.002 1.00 54.19 450 ASP A O 1
#

pLDDT: mean 72.15, std 25.44, range [23.14, 97.25]

Organism: Tenebrio molitor (NCBI:txid7067)